Protein AF-L9KQM2-F1 (afdb_monomer)

Solvent-accessible surface area (backbone atoms only — not comparable to full-atom values): 23827 Å² total; per-residue (Å²): 132,59,74,66,60,56,52,53,52,52,55,55,57,62,74,74,54,62,80,86,54,57,66,58,54,57,55,56,52,63,75,73,55,78,91,82,84,88,78,88,84,91,85,85,87,86,89,81,86,80,84,82,85,84,79,90,60,103,76,82,76,94,80,86,91,75,84,89,82,84,89,85,89,86,86,86,82,89,80,92,74,93,72,74,92,67,85,73,85,80,78,78,53,67,69,64,51,47,70,70,36,41,49,31,58,36,84,38,81,45,73,66,54,61,80,82,74,52,93,81,55,89,42,55,46,69,54,51,47,76,40,36,33,54,42,62,44,45,98,49,88,64,35,39,61,40,68,78,37,70,50,76,46,76,46,80,37,39,33,47,39,91,96,60,67,46,81,41,77,47,78,45,80,27,30,76,35,42,46,69,40,73,52,76,70,71,72,73,74,75,86,79,60,82,72,70,85,59,74,81,52,92,48,93,62,39,44,52,38,86,86,75,50,49,60,37,56,38,68,77,57,53,56,60,30,58,79,67,77,53,66,68,39,71,89,74,62,39,52,49,62,59,60,46,48,54,50,46,50,57,44,50,71,58,39,80,75,61,88,80,84,85,83,70,91,65,69,76,42,79,44,80,75,36,84,57,93,79,62,96,57,61,40,48,75,72,28,34,39,32,25,42,41,38,37,23,40,84,89,63,54,72,70,46,61,31,63,90,75,72,48,64,49,74,51,50,35,65,73,71,83,59,46,57,37,55,49,64,64,54,56,70,41,33,60,68,20,25,36,38,37,40,26,28,14,86,33,52,54,26,73,73,26,51,78,93,73,35,60,48,58,45,44,38,35,35,41,38,34,34,65,42,78,49,67,85,75,84,128

Mean predicted aligned error: 23.5 Å

Radius of gyration: 36.43 Å; Cα contacts (8 Å, |Δi|>4): 516; chains: 1; bounding box: 74×94×79 Å

Sequence (379 aa):
MSPLLCRLLLAALLQLAPAQVRVELSRACKTWFGAHCALLLTYSPQDQPEPKSWRLDTTDRWVSGQGKSQLARKGQASVTQTDAPGHQKKVVSWIDVYARATCQPREVVVPLTVELMGSVAKQLVPSCVTVQRCGGCCPDDGLECVPTGQHQVRMQILMIRYPSSQLGEMSLEEHSQCECRPKQAQSAVKLDSPRPHCPRCTQRRQRPDPRTCRCHCRRRSFLRCQGRGLELNPDTCRDMRLSWVLTVLSICLSALATATGAEGKRKLQIGVKKRVDHCPIKSRKGDVLHMHYTGKLEDGTEFDSSLPQNQPFVFSLGTGQVIKGWDQGLLGMCEGEKRKLVIPSELGYGERGAPPKIPGGATLVFEVELLKIERRSEL

pLDDT: mean 72.51, std 23.46, range [26.31, 98.0]

Foldseek 3Di:
DDVVVVVVVVVVVLVPDDPVCNVVVVVVVPVPDPDDPDDDDDDDDDDDDDDDDDDDDDPDDDDDDDDDDDDDDDDDDDDDDDDDDPPPPDDDDPVNVDVVQAWWWDWDKDFDDCVVPDPDAPDKVPRIDIATDTGHDHPDPQWDKDAPDKDKDKDWIWGDDPPDIDTDIDIDMHGPTIDTDGDPPPPPPPPPDDQPPQDDDPDPQWDQDSPPSDTAGDPVLVVVQVVVVFDADGNHRDTPVVVVVVVVVVVVVVCVVPDDDDDDDDDKDKAWPDDDPDFPDFDDAFKKFWKWKWKAFPVRHTLDTPVVVVGTDIDGAPPPPAFQSCNVRRGGDGAFIKMKIFAWQVSHVAQPFDPPRTHHRITMIMIMHTHDIHDPDDD

Nearest PDB structures (foldseek):
  4nnr-assembly2_B  TM=9.969E-01  e=3.275E-17  Homo sapiens
  1r9h-assembly1_A  TM=9.592E-01  e=1.905E-12  Caenorhabditis elegans
  7u0t-assembly1_B  TM=9.497E-01  e=3.432E-12  Homo sapiens
  7f2j-assembly1_B  TM=9.536E-01  e=7.660E-12  Arabidopsis thaliana
  4r0x-assembly1_A  TM=9.449E-01  e=4.992E-12  Homo sapiens

Structure (mmCIF, N/CA/C/O backbone):
data_AF-L9KQM2-F1
#
_entry.id   AF-L9KQM2-F1
#
loop_
_atom_site.group_PDB
_atom_site.id
_atom_site.type_symbol
_atom_site.label_atom_id
_atom_site.label_alt_id
_atom_site.label_comp_id
_atom_site.label_asym_id
_atom_site.label_entity_id
_atom_site.label_seq_id
_atom_site.pdbx_PDB_ins_code
_atom_site.Cartn_x
_atom_site.Cartn_y
_atom_site.Cartn_z
_atom_site.occupancy
_atom_site.B_iso_or_equiv
_atom_site.auth_seq_id
_atom_site.auth_comp_id
_atom_site.auth_asym_id
_atom_site.auth_atom_id
_atom_site.pdbx_PDB_model_num
ATOM 1 N N . MET A 1 1 ? 37.445 27.184 5.890 1.00 48.12 1 MET A N 1
ATOM 2 C CA . MET A 1 1 ? 37.790 26.882 7.295 1.00 48.12 1 MET A CA 1
ATOM 3 C C . MET A 1 1 ? 38.751 25.712 7.306 1.00 48.12 1 MET A C 1
ATOM 5 O O . MET A 1 1 ? 38.431 24.674 6.740 1.00 48.12 1 MET A O 1
ATOM 9 N N . SER A 1 2 ? 39.947 25.913 7.849 1.00 45.19 2 SER A N 1
ATOM 10 C CA . SER A 1 2 ? 41.028 24.925 7.849 1.00 45.19 2 SER A CA 1
ATOM 11 C C . SER A 1 2 ? 40.634 23.665 8.642 1.00 45.19 2 SER A C 1
ATOM 13 O O . SER A 1 2 ? 39.934 23.785 9.649 1.00 45.19 2 SER A O 1
ATOM 15 N N . PRO A 1 3 ? 41.090 22.460 8.251 1.00 51.03 3 PRO A N 1
ATOM 16 C CA . PRO A 1 3 ? 40.738 21.197 8.917 1.00 51.03 3 PRO A CA 1
ATOM 17 C C . PRO A 1 3 ? 41.135 21.154 10.405 1.00 51.03 3 PRO A C 1
ATOM 19 O O . PRO A 1 3 ? 40.526 20.430 11.189 1.00 51.03 3 PRO A O 1
ATOM 22 N N . LEU A 1 4 ? 42.100 21.985 10.811 1.00 51.84 4 LEU A N 1
ATOM 23 C CA . LEU A 1 4 ? 42.516 22.177 12.204 1.00 51.84 4 LEU A CA 1
ATOM 24 C C . LEU A 1 4 ? 41.447 22.874 13.064 1.00 51.84 4 LEU A C 1
ATOM 26 O O . LEU A 1 4 ? 41.199 22.448 14.188 1.00 51.84 4 LEU A O 1
ATOM 30 N N . LEU A 1 5 ? 40.743 23.872 12.519 1.00 49.50 5 LEU A N 1
ATOM 31 C CA . LEU A 1 5 ? 39.644 24.562 13.212 1.00 49.50 5 LEU A CA 1
ATOM 32 C C . LEU A 1 5 ? 38.437 23.639 13.418 1.00 49.50 5 LEU A C 1
ATOM 34 O O . LEU A 1 5 ? 37.788 23.688 14.457 1.00 49.50 5 LEU A O 1
ATOM 38 N N . CYS A 1 6 ? 38.174 22.750 12.457 1.00 46.53 6 CYS A N 1
ATOM 39 C CA . 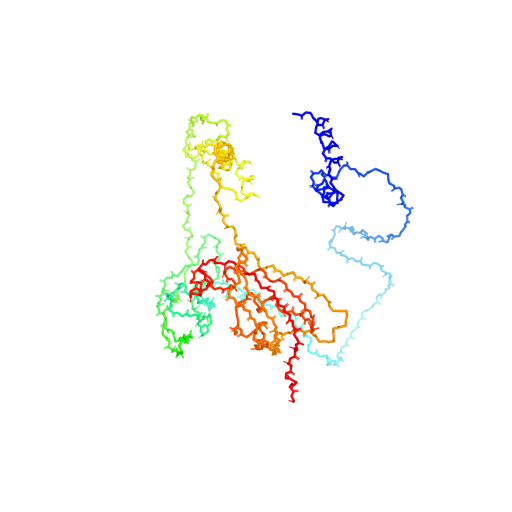CYS A 1 6 ? 37.095 21.769 12.561 1.00 46.53 6 CYS A CA 1
ATOM 40 C C . CYS A 1 6 ? 37.381 20.710 13.640 1.00 46.53 6 CYS A C 1
ATOM 42 O O . CYS A 1 6 ? 36.482 20.347 14.393 1.00 46.53 6 CYS A O 1
ATOM 44 N N . ARG A 1 7 ? 38.642 20.276 13.778 1.00 60.69 7 ARG A N 1
ATOM 45 C CA . ARG A 1 7 ? 39.060 19.342 14.838 1.00 60.69 7 ARG A CA 1
ATOM 46 C C . ARG A 1 7 ? 38.994 19.963 16.233 1.00 60.69 7 ARG A C 1
ATOM 48 O O . ARG A 1 7 ? 38.528 19.300 17.153 1.00 60.69 7 ARG A O 1
ATOM 55 N N . LEU A 1 8 ? 39.405 21.222 16.379 1.00 59.59 8 LEU A N 1
ATOM 56 C CA . LEU A 1 8 ? 39.358 21.929 17.663 1.00 59.59 8 LEU A CA 1
ATOM 57 C C . LEU A 1 8 ? 37.916 22.208 18.117 1.00 59.59 8 LEU A C 1
ATOM 59 O O . LEU A 1 8 ? 37.595 22.003 19.285 1.00 59.59 8 LEU A O 1
ATOM 63 N N . LEU A 1 9 ? 37.022 22.571 17.191 1.00 58.88 9 LEU A N 1
ATOM 64 C CA . LEU A 1 9 ? 35.594 22.754 17.484 1.00 58.88 9 LEU A CA 1
ATOM 65 C C . LEU A 1 9 ? 34.889 21.436 17.843 1.00 58.88 9 LEU A C 1
ATOM 67 O O . LEU A 1 9 ? 34.071 21.420 18.761 1.00 58.88 9 LEU A O 1
ATOM 71 N N . LEU A 1 10 ? 35.226 20.320 17.180 1.00 62.94 10 LEU A N 1
ATOM 72 C CA . LEU A 1 10 ? 34.678 19.004 17.538 1.00 62.94 10 LEU A CA 1
ATOM 73 C C . LEU A 1 10 ? 35.154 18.537 18.920 1.00 62.94 10 LEU A C 1
ATOM 75 O O . LEU A 1 10 ? 34.363 17.984 19.681 1.00 62.94 10 LEU A O 1
ATOM 79 N N . ALA A 1 11 ? 36.428 18.768 19.250 1.00 63.41 11 ALA A N 1
ATOM 80 C CA . ALA A 1 11 ? 36.989 18.413 20.551 1.00 63.41 11 ALA A CA 1
ATOM 81 C C . ALA A 1 11 ? 36.328 19.206 21.693 1.00 63.41 11 ALA A C 1
ATOM 83 O O . ALA A 1 11 ? 35.995 18.622 22.723 1.00 63.41 11 ALA A O 1
ATOM 84 N N . ALA A 1 12 ? 36.057 20.497 21.477 1.00 60.56 12 ALA A N 1
ATOM 85 C CA . ALA A 1 12 ? 35.365 21.347 22.446 1.00 60.56 12 ALA A CA 1
ATOM 86 C C . ALA A 1 12 ? 33.891 20.938 22.653 1.00 60.56 12 ALA A C 1
ATOM 88 O O . ALA A 1 12 ? 33.410 20.891 23.783 1.00 60.56 12 ALA A O 1
ATOM 89 N N . LEU A 1 13 ? 33.178 20.564 21.582 1.00 54.91 13 LEU A N 1
ATOM 90 C CA . LEU A 1 13 ? 31.780 20.108 21.659 1.00 54.91 13 LEU A CA 1
ATOM 91 C C . LEU A 1 13 ? 31.625 18.750 22.368 1.00 54.91 13 LEU A C 1
ATOM 93 O O . LEU A 1 13 ? 30.616 18.506 23.027 1.00 54.91 13 LEU A O 1
ATOM 97 N N . LEU A 1 14 ? 32.632 17.877 22.285 1.00 54.53 14 LEU A N 1
ATOM 98 C CA . LEU A 1 14 ? 32.647 16.576 22.966 1.00 54.53 14 LEU A CA 1
ATOM 99 C C . LEU A 1 14 ? 32.865 16.680 24.485 1.00 54.53 14 LEU A C 1
ATOM 101 O O . LEU A 1 14 ? 32.462 15.773 25.217 1.00 54.53 14 LEU A O 1
ATOM 105 N N . GLN A 1 15 ? 33.462 17.771 24.969 1.00 52.78 15 GLN A N 1
ATOM 106 C CA . GLN A 1 15 ? 33.724 17.987 26.397 1.00 52.78 15 GLN A CA 1
ATOM 107 C C . GLN A 1 15 ? 32.509 18.533 27.167 1.00 52.78 15 GLN A C 1
ATOM 109 O O . GLN A 1 15 ? 32.449 18.362 28.381 1.00 52.78 15 GLN A O 1
ATOM 114 N N . LEU A 1 16 ? 31.512 19.098 26.477 1.00 52.53 16 LEU A N 1
ATOM 115 C CA . LEU A 1 16 ? 30.303 19.676 27.085 1.00 52.53 16 LEU A CA 1
ATOM 116 C C . LEU A 1 16 ? 29.062 18.763 27.006 1.00 52.53 16 LEU A C 1
ATOM 118 O O . LEU A 1 16 ? 27.996 19.127 27.495 1.00 52.53 16 LEU A O 1
ATOM 122 N N . ALA A 1 17 ? 29.178 17.573 26.406 1.00 45.12 17 ALA A N 1
ATOM 123 C CA . ALA A 1 17 ? 28.045 16.673 26.187 1.00 45.12 17 ALA A CA 1
ATOM 124 C C . ALA A 1 17 ? 27.872 15.627 27.321 1.00 45.12 17 ALA A C 1
ATOM 126 O O . ALA A 1 17 ? 28.847 14.950 27.688 1.00 45.12 17 ALA A O 1
ATOM 127 N N . PRO A 1 18 ? 26.642 15.426 27.843 1.00 50.16 18 PRO A N 1
ATOM 128 C CA . PRO A 1 18 ? 26.344 14.404 28.848 1.00 50.16 18 PRO A CA 1
ATOM 129 C C . PRO A 1 18 ? 26.554 12.981 28.299 1.00 50.16 18 PRO A C 1
ATOM 131 O O . PRO A 1 18 ? 26.415 12.724 27.102 1.00 50.16 18 PRO A O 1
ATOM 134 N N . ALA A 1 19 ? 26.900 12.039 29.185 1.00 50.97 19 ALA A N 1
ATOM 135 C CA . ALA A 1 19 ? 27.456 10.717 28.851 1.00 50.97 19 ALA A CA 1
ATOM 136 C C . ALA A 1 19 ? 26.630 9.875 27.852 1.00 50.97 19 ALA A C 1
ATOM 138 O O . ALA A 1 19 ? 27.203 9.094 27.093 1.00 50.97 19 ALA A O 1
ATOM 139 N N . GLN A 1 20 ? 25.312 10.082 27.788 1.00 49.72 20 GLN A N 1
ATOM 140 C CA . GLN A 1 20 ? 24.396 9.383 26.875 1.00 49.72 20 GLN A CA 1
ATOM 141 C C . GLN A 1 20 ? 24.581 9.770 25.390 1.00 49.72 20 GLN A C 1
ATOM 143 O O . GLN A 1 20 ? 24.158 9.032 24.507 1.00 49.72 20 GLN A O 1
ATOM 148 N N . VAL A 1 21 ? 25.262 10.884 25.087 1.00 51.47 21 VAL A N 1
ATOM 149 C CA . VAL A 1 21 ? 25.429 11.403 23.712 1.00 51.47 21 VAL A CA 1
ATOM 150 C C . VAL A 1 21 ? 26.788 11.020 23.089 1.00 51.47 21 VAL A C 1
ATOM 152 O O . VAL A 1 21 ? 26.956 11.048 21.868 1.00 51.47 21 VAL A O 1
ATOM 155 N N . ARG A 1 22 ? 27.764 10.558 23.890 1.00 49.75 22 ARG A N 1
ATOM 156 C CA . ARG A 1 22 ? 29.101 10.155 23.392 1.00 49.75 22 ARG A CA 1
ATOM 157 C C . ARG A 1 22 ? 29.081 8.906 22.508 1.00 49.75 22 ARG A C 1
ATOM 159 O O . ARG A 1 22 ? 29.922 8.778 21.618 1.00 49.75 22 ARG A O 1
ATOM 166 N N . VAL A 1 23 ? 28.130 7.999 22.726 1.00 49.97 23 VAL A N 1
ATOM 167 C CA . VAL A 1 23 ? 28.053 6.720 21.996 1.00 49.97 23 VAL A CA 1
ATOM 168 C C . VAL A 1 23 ? 27.509 6.914 20.573 1.00 49.97 23 VAL A C 1
ATOM 170 O O . VAL A 1 23 ? 27.987 6.274 19.635 1.00 49.97 23 VAL A O 1
ATOM 173 N N . GLU A 1 24 ? 26.581 7.855 20.386 1.00 48.09 24 GLU A N 1
ATOM 174 C CA . GLU A 1 24 ? 26.014 8.198 19.074 1.00 48.09 24 GLU A CA 1
ATOM 175 C C . GLU A 1 24 ? 26.981 9.037 18.219 1.00 48.09 24 GLU A C 1
ATOM 177 O O . GLU A 1 24 ? 27.159 8.748 17.033 1.00 48.09 24 GLU A O 1
ATOM 182 N N . LEU A 1 25 ? 27.710 9.995 18.813 1.00 43.38 25 LEU A N 1
ATOM 183 C CA . LEU A 1 25 ? 28.710 10.789 18.078 1.00 43.38 25 LEU A CA 1
ATOM 184 C C . LEU A 1 25 ? 29.930 9.969 17.621 1.00 43.38 25 LEU A C 1
ATOM 186 O O . LEU A 1 25 ? 30.493 10.245 16.560 1.00 43.38 25 LEU A O 1
ATOM 190 N N . SER A 1 26 ? 30.309 8.919 18.357 1.00 46.44 26 SER A N 1
ATOM 191 C CA . SER A 1 26 ? 31.356 7.975 17.932 1.00 46.44 26 SER A CA 1
ATOM 192 C C . SER A 1 26 ? 30.949 7.180 16.680 1.00 46.44 26 SER A C 1
ATOM 194 O O . SER A 1 26 ? 31.764 6.967 15.775 1.00 46.44 26 SER A O 1
ATOM 196 N N . ARG A 1 27 ? 29.668 6.794 16.574 1.00 46.81 27 ARG A N 1
ATOM 197 C CA . ARG A 1 27 ? 29.122 6.097 15.395 1.00 46.81 27 ARG A CA 1
ATOM 198 C C . ARG A 1 27 ? 28.948 7.030 14.195 1.00 46.81 27 ARG A C 1
ATOM 200 O O . ARG A 1 27 ? 29.233 6.623 13.068 1.00 46.81 27 ARG A O 1
ATOM 207 N N . ALA A 1 28 ? 28.568 8.286 14.425 1.00 45.03 28 ALA A N 1
ATOM 208 C CA . ALA A 1 28 ? 28.444 9.294 13.372 1.00 45.03 28 ALA A CA 1
ATOM 209 C C . ALA A 1 28 ? 29.802 9.682 12.749 1.00 45.03 28 ALA A C 1
ATOM 211 O O . ALA A 1 28 ? 29.889 9.919 11.548 1.00 45.03 28 ALA A O 1
ATOM 212 N N . CYS A 1 29 ? 30.894 9.672 13.521 1.00 40.94 29 CYS A N 1
ATOM 213 C CA . CYS A 1 29 ? 32.222 10.016 12.995 1.00 40.94 29 CYS A CA 1
ATOM 214 C C . CYS A 1 29 ? 32.817 8.906 12.096 1.00 40.94 29 CYS A C 1
ATOM 216 O O . CYS A 1 29 ? 33.481 9.198 11.100 1.00 40.94 29 CYS A O 1
ATOM 218 N N . LYS A 1 30 ? 32.503 7.629 12.376 1.00 46.16 30 LYS A N 1
ATOM 219 C CA . LYS A 1 30 ? 32.927 6.468 11.562 1.00 46.16 30 LYS A CA 1
ATOM 220 C C 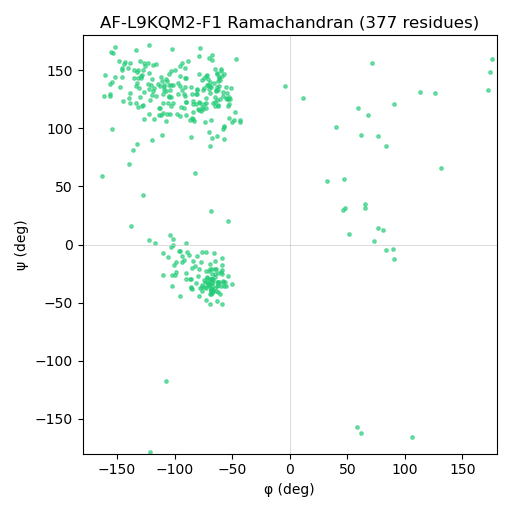. LYS A 1 30 ? 32.261 6.383 10.185 1.00 46.16 30 LYS A C 1
ATOM 222 O O . LYS A 1 30 ? 32.799 5.729 9.300 1.00 46.16 30 LYS A O 1
ATOM 227 N N . THR A 1 31 ? 31.111 7.027 9.993 1.00 47.81 31 THR A N 1
ATOM 228 C CA . THR A 1 31 ? 30.369 6.990 8.720 1.00 47.81 31 THR A CA 1
ATOM 229 C C . THR A 1 31 ? 30.699 8.159 7.789 1.00 47.81 31 THR A C 1
ATOM 231 O O . THR A 1 31 ? 30.408 8.082 6.598 1.00 47.81 31 THR A O 1
ATOM 234 N N . TRP A 1 32 ? 31.348 9.218 8.291 1.00 38.47 32 TRP A N 1
ATOM 235 C CA . TRP A 1 32 ? 31.651 10.427 7.510 1.00 38.47 32 TRP A CA 1
ATOM 236 C C . TRP A 1 32 ? 33.105 10.533 7.024 1.00 38.47 32 TRP A C 1
ATOM 238 O O . TRP A 1 32 ? 33.352 11.133 5.980 1.00 38.47 32 TRP A O 1
ATOM 248 N N . PHE A 1 33 ? 34.066 9.913 7.715 1.00 35.41 33 PHE A N 1
ATOM 249 C CA . PHE A 1 33 ? 35.458 9.823 7.262 1.00 35.41 33 PHE A CA 1
ATOM 250 C C . PHE A 1 33 ? 35.796 8.379 6.888 1.00 35.41 33 PHE A C 1
ATOM 252 O O . PHE A 1 33 ? 36.152 7.563 7.735 1.00 35.41 33 PHE A O 1
ATOM 259 N N . GLY A 1 34 ? 35.660 8.062 5.600 1.00 39.72 34 GLY A N 1
ATOM 260 C CA . GLY A 1 34 ? 36.071 6.776 5.047 1.00 39.72 34 GLY A CA 1
ATOM 261 C C . GLY A 1 34 ? 37.536 6.447 5.359 1.00 39.72 34 GLY A C 1
ATOM 262 O O . GLY A 1 34 ? 38.423 7.272 5.159 1.00 39.72 34 GLY A O 1
ATOM 263 N N . ALA A 1 35 ? 37.745 5.229 5.863 1.00 42.06 35 ALA A N 1
ATOM 264 C CA . ALA A 1 35 ? 38.933 4.380 5.736 1.00 42.06 35 ALA A CA 1
ATOM 265 C C . ALA A 1 35 ? 40.324 5.051 5.638 1.00 42.06 35 ALA A C 1
ATOM 267 O O . ALA A 1 35 ? 41.100 4.730 4.747 1.00 42.06 35 ALA A O 1
ATOM 268 N N . HIS A 1 36 ? 40.693 5.903 6.595 1.00 36.59 36 HIS A N 1
ATOM 269 C CA . HIS A 1 36 ? 42.103 6.204 6.881 1.00 36.59 36 HIS A CA 1
ATOM 270 C C . HIS A 1 36 ? 42.321 6.304 8.395 1.00 36.59 36 HIS A C 1
ATOM 272 O O . HIS A 1 36 ? 42.525 7.379 8.946 1.00 36.59 36 HIS A O 1
ATOM 278 N N . CYS A 1 37 ? 42.211 5.162 9.075 1.00 32.12 37 CYS A N 1
ATOM 279 C CA . CYS A 1 37 ? 42.723 4.955 10.434 1.00 32.12 37 CYS A CA 1
ATOM 280 C C . CYS A 1 37 ? 42.797 3.447 10.729 1.00 32.12 37 CYS A C 1
ATOM 282 O O . CYS A 1 37 ? 42.143 2.931 11.629 1.00 32.12 37 CYS A O 1
ATOM 284 N N . ALA A 1 38 ? 43.559 2.727 9.908 1.00 33.47 38 ALA A N 1
ATOM 285 C CA . ALA A 1 38 ? 44.019 1.382 10.223 1.00 33.47 38 ALA A CA 1
ATOM 286 C C . ALA A 1 38 ? 45.544 1.428 10.215 1.00 33.47 38 ALA A C 1
ATOM 288 O O . ALA A 1 38 ? 46.180 1.285 9.176 1.00 33.47 38 ALA A O 1
ATOM 289 N N . LEU A 1 39 ? 46.122 1.713 11.376 1.00 33.41 39 LEU A N 1
ATOM 290 C CA . LEU A 1 39 ? 47.524 1.449 11.634 1.00 33.41 39 LEU A CA 1
ATOM 291 C C . LEU A 1 39 ? 47.628 0.925 13.059 1.00 33.41 39 LEU A C 1
ATOM 293 O O . LEU A 1 39 ? 47.169 1.571 13.997 1.00 33.41 39 LEU A O 1
ATOM 297 N N . LEU A 1 40 ? 48.263 -0.244 13.138 1.00 28.52 40 LEU A N 1
ATOM 298 C CA . LEU A 1 40 ? 48.703 -0.962 14.327 1.00 28.52 40 LEU A CA 1
ATOM 299 C C . LEU A 1 40 ? 47.590 -1.689 15.087 1.00 28.52 40 LEU A C 1
ATOM 301 O O . LEU A 1 40 ? 46.966 -1.136 15.979 1.00 28.52 40 LEU A O 1
ATOM 305 N N . LEU A 1 41 ? 47.397 -2.967 14.759 1.00 27.33 41 LEU A N 1
ATOM 306 C CA . LEU A 1 41 ? 47.781 -4.053 15.662 1.00 27.33 41 LEU A CA 1
ATOM 307 C C . LEU A 1 41 ? 48.013 -5.329 14.836 1.00 27.33 41 LEU A C 1
ATOM 309 O O . LEU A 1 41 ? 47.223 -5.712 13.978 1.00 27.33 41 LEU A O 1
ATOM 313 N N . THR A 1 42 ? 49.180 -5.907 15.071 1.00 27.55 42 THR A N 1
ATOM 314 C CA . THR A 1 42 ? 49.784 -7.087 14.460 1.00 27.55 42 THR A CA 1
ATOM 315 C C . THR A 1 42 ? 49.097 -8.375 14.911 1.00 27.55 42 THR A C 1
ATOM 317 O O . THR A 1 42 ? 49.067 -8.633 16.112 1.00 27.55 42 THR A O 1
ATOM 320 N N . TYR A 1 43 ? 48.638 -9.216 13.980 1.00 26.41 43 TYR A N 1
ATOM 321 C CA . TYR A 1 43 ? 48.535 -10.666 14.194 1.00 26.41 43 TYR A CA 1
ATOM 322 C C . TYR A 1 43 ? 48.437 -11.414 12.851 1.00 26.41 43 TYR A C 1
ATOM 324 O O . TYR A 1 43 ? 47.622 -11.083 11.995 1.00 26.41 43 TYR A O 1
ATOM 332 N N . SER A 1 44 ? 49.307 -12.401 12.680 1.00 26.31 44 SER A N 1
ATOM 333 C CA . SER A 1 44 ? 49.396 -13.432 11.631 1.00 26.31 44 SER A CA 1
ATOM 334 C C . SER A 1 44 ? 50.004 -14.662 12.332 1.00 26.31 44 SER A C 1
ATOM 336 O O . SER A 1 44 ? 50.704 -14.423 13.326 1.00 26.31 44 SER A O 1
ATOM 338 N N . PRO A 1 45 ? 49.865 -15.927 11.880 1.00 37.88 45 PRO A N 1
ATOM 339 C CA . PRO A 1 45 ? 49.137 -16.524 10.740 1.00 37.88 45 PRO A CA 1
ATOM 340 C C . PRO A 1 45 ? 48.101 -17.577 11.259 1.00 37.88 45 PRO A C 1
ATOM 342 O O . PRO A 1 45 ? 47.937 -17.699 12.465 1.00 37.88 45 PRO A O 1
ATOM 345 N N . GLN A 1 46 ? 47.293 -18.334 10.499 1.00 26.69 46 GLN A N 1
ATOM 346 C CA . GLN A 1 46 ? 47.668 -19.397 9.552 1.00 26.69 46 GLN A CA 1
ATOM 347 C C . GLN A 1 46 ? 46.399 -20.075 8.963 1.00 26.69 46 GLN A C 1
ATOM 349 O O . GLN A 1 46 ? 45.333 -20.028 9.572 1.00 26.69 46 GLN A O 1
ATOM 354 N N . ASP A 1 47 ? 46.580 -20.731 7.811 1.00 27.45 47 ASP A N 1
ATOM 355 C CA . ASP A 1 47 ? 45.715 -21.709 7.116 1.00 27.45 47 ASP A CA 1
ATOM 356 C C . ASP A 1 47 ? 44.565 -21.230 6.201 1.00 27.45 47 ASP A C 1
ATOM 358 O O . ASP A 1 47 ? 43.381 -21.240 6.532 1.00 27.45 47 ASP A O 1
ATOM 362 N N . GLN A 1 48 ? 44.944 -20.946 4.947 1.00 26.89 48 GLN A N 1
ATOM 363 C CA . GLN A 1 48 ? 44.127 -21.174 3.748 1.00 26.89 48 GLN A CA 1
ATOM 364 C C . GLN A 1 48 ? 44.722 -22.338 2.933 1.00 26.89 48 GLN A C 1
ATOM 366 O O . GLN A 1 48 ? 45.930 -22.327 2.693 1.00 26.89 48 GLN A O 1
ATOM 371 N N . PRO A 1 49 ? 43.912 -23.269 2.398 1.00 29.86 49 PRO A N 1
ATOM 372 C CA . PRO A 1 49 ? 44.277 -24.028 1.212 1.00 29.86 49 PRO A CA 1
ATOM 373 C C . PRO A 1 49 ? 43.786 -23.324 -0.067 1.00 29.86 49 PRO A C 1
ATOM 375 O O . PRO A 1 49 ? 42.665 -22.822 -0.150 1.00 29.86 49 PRO A O 1
ATOM 378 N N . GLU A 1 50 ? 44.679 -23.288 -1.054 1.00 35.50 50 GLU A N 1
ATOM 379 C CA . GLU A 1 50 ? 44.626 -22.550 -2.319 1.00 35.50 50 GLU A CA 1
ATOM 380 C C . GLU A 1 50 ? 43.444 -22.886 -3.257 1.00 35.50 50 GLU A C 1
ATOM 382 O O . GLU A 1 50 ? 43.047 -24.050 -3.381 1.00 35.50 50 GLU A O 1
ATOM 387 N N . PRO A 1 51 ? 42.965 -21.917 -4.064 1.00 31.92 51 PRO A N 1
ATOM 388 C CA . PRO A 1 51 ? 42.239 -22.213 -5.290 1.00 31.92 51 PRO A CA 1
ATOM 389 C C . PRO A 1 51 ? 43.222 -22.563 -6.419 1.00 31.92 51 PRO A C 1
ATOM 391 O O . PRO A 1 51 ? 44.029 -21.746 -6.860 1.00 31.92 51 PRO A O 1
ATOM 394 N N . LYS A 1 52 ? 43.121 -23.803 -6.905 1.00 32.72 52 LYS A N 1
ATOM 395 C CA . LYS A 1 52 ? 43.910 -24.344 -8.017 1.00 32.72 52 LYS A CA 1
ATOM 396 C C . LYS A 1 52 ? 43.791 -23.465 -9.262 1.00 32.72 52 LYS A C 1
ATOM 398 O O . LYS A 1 52 ? 42.696 -23.206 -9.761 1.00 32.72 52 LYS A O 1
ATOM 403 N N . SER A 1 53 ? 44.950 -23.055 -9.770 1.00 31.89 53 SER A N 1
ATOM 404 C CA . SER A 1 53 ? 45.093 -22.358 -11.038 1.00 31.89 53 SER A CA 1
ATOM 405 C C . SER A 1 53 ? 44.637 -23.244 -12.187 1.00 31.89 53 SER A C 1
ATOM 407 O O . SER A 1 53 ? 45.044 -24.401 -12.303 1.00 31.89 53 SER A O 1
ATOM 409 N N . TRP A 1 54 ? 43.877 -22.654 -13.086 1.00 33.06 54 TRP A N 1
ATOM 410 C CA . TRP A 1 54 ? 43.471 -23.263 -14.328 1.00 33.06 54 TRP A CA 1
ATOM 411 C C . TRP A 1 54 ? 44.192 -22.546 -15.474 1.00 33.06 54 TRP A C 1
ATOM 413 O O . TRP A 1 54 ? 44.085 -21.327 -15.602 1.00 33.06 54 TRP A O 1
ATOM 423 N N . ARG A 1 55 ? 44.959 -23.283 -16.281 1.00 34.09 55 ARG A N 1
ATOM 424 C CA . ARG A 1 55 ? 45.692 -22.746 -17.435 1.00 34.09 55 ARG A CA 1
ATOM 425 C C . ARG A 1 55 ? 45.136 -23.384 -18.707 1.00 34.09 55 ARG A C 1
ATOM 427 O O . ARG A 1 55 ? 45.021 -24.603 -18.774 1.00 34.09 55 ARG A O 1
ATOM 434 N N . LEU A 1 56 ? 44.770 -22.542 -19.670 1.00 33.50 56 LEU A N 1
ATOM 435 C CA . LEU A 1 56 ? 44.358 -22.936 -21.015 1.00 33.50 56 LEU A CA 1
ATOM 436 C C . LEU A 1 56 ? 45.591 -23.356 -21.823 1.00 33.50 56 LEU A C 1
ATOM 438 O O . LEU A 1 56 ? 46.600 -22.651 -21.806 1.00 33.50 56 LEU A O 1
ATOM 442 N N . ASP A 1 57 ? 45.484 -24.473 -22.534 1.00 40.69 57 ASP A N 1
ATOM 443 C CA . ASP A 1 57 ? 46.345 -24.793 -23.673 1.00 40.69 57 ASP A CA 1
ATOM 444 C C . ASP A 1 57 ? 45.472 -24.865 -24.937 1.00 40.69 57 ASP A C 1
ATOM 446 O O . ASP A 1 57 ? 44.263 -25.095 -24.863 1.00 40.69 57 ASP A O 1
ATOM 450 N N . THR A 1 58 ? 46.116 -24.634 -26.074 1.00 47.19 58 THR A N 1
ATOM 451 C CA . THR A 1 58 ? 45.695 -24.327 -27.451 1.00 47.19 58 THR A CA 1
ATOM 452 C C . THR A 1 58 ? 44.690 -25.273 -28.137 1.00 47.19 58 THR A C 1
ATOM 454 O O . THR A 1 58 ? 44.549 -25.242 -29.356 1.00 47.19 58 THR A O 1
ATOM 457 N N . THR A 1 59 ? 43.933 -26.078 -27.388 1.00 50.59 59 THR A N 1
ATOM 458 C CA . THR A 1 59 ? 42.838 -26.930 -27.897 1.00 50.59 59 THR A CA 1
ATOM 459 C C . THR A 1 59 ? 41.566 -26.949 -27.020 1.00 50.59 59 THR A C 1
ATOM 461 O O . THR A 1 59 ? 40.711 -27.813 -27.210 1.00 50.59 59 THR A O 1
ATOM 464 N N . ASP A 1 60 ? 41.398 -25.991 -26.095 1.00 47.22 60 ASP A N 1
ATOM 465 C CA . ASP A 1 60 ? 40.148 -25.685 -25.363 1.00 47.22 60 ASP A CA 1
ATOM 466 C C . ASP A 1 60 ? 39.389 -26.900 -24.768 1.00 47.22 60 ASP A C 1
ATOM 468 O O . ASP A 1 60 ? 38.197 -27.114 -25.017 1.00 47.22 60 ASP A O 1
ATOM 472 N N . ARG A 1 61 ? 40.051 -27.708 -23.918 1.00 36.81 61 ARG A N 1
ATOM 473 C CA . ARG A 1 61 ? 39.376 -28.742 -23.100 1.00 36.81 61 ARG A CA 1
ATOM 474 C C . ARG A 1 61 ? 40.041 -28.977 -21.733 1.00 36.81 61 ARG A C 1
ATOM 476 O O . ARG A 1 61 ? 41.255 -29.119 -21.641 1.00 36.81 61 ARG A O 1
ATOM 483 N N . TRP A 1 62 ? 39.226 -29.078 -20.674 1.00 31.52 62 TRP A N 1
ATOM 484 C CA . TRP A 1 62 ? 39.638 -29.380 -19.290 1.00 31.52 62 TRP A CA 1
ATOM 485 C C . TRP A 1 62 ? 39.855 -30.887 -19.064 1.00 31.52 62 TRP A C 1
ATOM 487 O O . TRP A 1 62 ? 38.953 -31.670 -19.362 1.00 31.52 62 TRP A O 1
ATOM 497 N N . VAL A 1 63 ? 40.995 -31.309 -18.493 1.00 38.28 63 VAL A N 1
ATOM 498 C CA . VAL A 1 63 ? 41.246 -32.722 -18.124 1.00 38.28 63 VAL A CA 1
ATOM 499 C C . VAL A 1 63 ? 41.952 -32.828 -16.764 1.00 38.28 63 VAL A C 1
ATOM 501 O O . VAL A 1 63 ? 42.968 -32.179 -16.529 1.00 38.28 63 VAL A O 1
ATOM 504 N N . SER A 1 64 ? 41.425 -33.675 -15.871 1.00 33.00 64 SER A N 1
ATOM 505 C CA . SER A 1 64 ? 42.064 -34.101 -14.618 1.00 33.00 64 SER A CA 1
ATOM 506 C C . SER A 1 64 ? 43.022 -35.267 -14.877 1.00 33.00 64 SER A C 1
ATOM 508 O O . SER A 1 64 ? 42.608 -36.303 -15.396 1.00 33.00 64 SER A O 1
ATOM 510 N N . GLY A 1 65 ? 44.295 -35.122 -14.512 1.00 31.14 65 GLY A N 1
ATOM 511 C CA . GLY A 1 65 ? 45.305 -36.154 -14.738 1.00 31.14 65 GLY A CA 1
ATOM 512 C C . GLY A 1 65 ? 45.327 -37.231 -13.653 1.00 31.14 65 GLY A C 1
ATOM 513 O O . GLY A 1 65 ? 45.746 -36.948 -12.537 1.00 31.14 65 GLY A O 1
ATOM 514 N N . GLN A 1 66 ? 44.985 -38.472 -14.010 1.00 33.78 66 GLN A N 1
ATOM 515 C CA . GLN A 1 66 ? 45.597 -39.678 -13.442 1.00 33.78 66 GLN A CA 1
ATOM 516 C C . GLN A 1 66 ? 45.710 -40.785 -14.509 1.00 33.78 66 GLN A C 1
ATOM 518 O O . GLN A 1 66 ? 44.727 -41.178 -15.123 1.00 33.78 66 GLN A O 1
ATOM 523 N N . GLY A 1 67 ? 46.947 -41.259 -14.708 1.00 30.77 67 GLY A N 1
ATOM 524 C CA . GLY A 1 67 ? 47.311 -42.682 -14.775 1.00 30.77 67 GLY A CA 1
ATOM 525 C C . GLY A 1 67 ? 46.729 -43.600 -15.861 1.00 30.77 67 GLY A C 1
ATOM 526 O O . GLY A 1 67 ? 45.720 -44.251 -15.648 1.00 30.77 67 GLY A O 1
ATOM 527 N N . LYS A 1 68 ? 47.489 -43.742 -16.957 1.00 30.64 68 LYS A N 1
ATOM 528 C CA . LYS A 1 68 ? 47.772 -44.951 -17.773 1.00 30.64 68 LYS A CA 1
ATOM 529 C C . LYS A 1 68 ? 46.922 -46.228 -17.541 1.00 30.64 68 LYS A C 1
ATOM 531 O O . LYS A 1 68 ? 47.043 -46.855 -16.496 1.00 30.64 68 LYS A O 1
ATOM 536 N N . SER A 1 69 ? 46.318 -46.773 -18.607 1.00 29.03 69 SER A N 1
ATOM 537 C CA . SER A 1 69 ? 46.761 -48.032 -19.262 1.00 29.03 69 SER A CA 1
ATOM 538 C C . SER A 1 69 ? 45.788 -48.548 -20.348 1.00 29.03 69 SER A C 1
ATOM 540 O O . SER A 1 69 ? 44.585 -48.611 -20.151 1.00 29.03 69 SER A O 1
ATOM 542 N N . GLN A 1 70 ? 46.385 -48.903 -21.494 1.00 30.06 70 GLN A N 1
ATOM 543 C CA . GLN A 1 70 ? 46.143 -50.079 -22.354 1.00 30.06 70 GLN A CA 1
ATOM 544 C C . GLN A 1 70 ? 44.749 -50.356 -22.983 1.00 30.06 70 GLN A C 1
ATOM 546 O O . GLN A 1 70 ? 43.765 -50.659 -22.323 1.00 30.06 70 GLN A O 1
ATOM 551 N N . LEU A 1 71 ? 44.773 -50.329 -24.326 1.00 31.56 71 LEU A N 1
ATOM 552 C CA . LEU A 1 71 ? 44.028 -51.109 -25.334 1.00 31.56 71 LEU A CA 1
ATOM 553 C C . LEU A 1 71 ? 43.080 -52.238 -24.864 1.00 31.56 71 LEU A C 1
ATOM 555 O O . LEU A 1 71 ? 43.523 -53.160 -24.192 1.00 31.56 71 LEU A O 1
ATOM 559 N N . ALA A 1 72 ? 41.879 -52.313 -25.464 1.00 28.81 72 ALA A N 1
ATOM 560 C CA . ALA A 1 72 ? 41.508 -53.339 -26.465 1.00 28.81 72 ALA A CA 1
ATOM 561 C C . ALA A 1 72 ? 40.015 -53.266 -26.874 1.00 28.81 72 ALA A C 1
ATOM 563 O O . ALA A 1 72 ? 39.144 -52.895 -26.096 1.00 28.81 72 ALA A O 1
ATOM 564 N N . ARG A 1 73 ? 39.742 -53.624 -28.137 1.00 34.44 73 ARG A N 1
ATOM 565 C CA . ARG A 1 73 ? 38.423 -53.715 -28.798 1.00 34.44 73 ARG A CA 1
ATOM 566 C C . ARG A 1 73 ? 37.645 -54.998 -28.449 1.00 34.44 73 ARG A C 1
ATOM 568 O O . ARG A 1 73 ? 38.269 -56.028 -28.218 1.00 34.44 73 ARG A O 1
ATOM 575 N N . LYS A 1 74 ? 36.327 -54.923 -28.723 1.00 30.45 74 LYS A N 1
ATOM 576 C CA . LYS A 1 74 ? 35.254 -55.946 -28.907 1.00 30.45 74 LYS A CA 1
ATOM 577 C C . LYS A 1 74 ? 34.244 -55.840 -27.760 1.00 30.45 74 LYS A C 1
ATOM 579 O O . LYS A 1 74 ? 34.649 -55.705 -26.624 1.00 30.45 74 LYS A O 1
ATOM 584 N N . GLY A 1 75 ? 32.931 -55.797 -27.959 1.00 31.72 75 GLY A N 1
ATOM 585 C CA . GLY A 1 75 ? 32.086 -56.379 -28.995 1.00 31.72 75 GLY A CA 1
ATOM 586 C C . GLY A 1 75 ? 30.993 -57.178 -28.271 1.00 31.72 75 GLY A C 1
ATOM 587 O O . GLY A 1 75 ? 31.337 -57.986 -27.423 1.00 31.72 75 GLY A O 1
ATOM 588 N N . GLN A 1 76 ? 29.730 -56.953 -28.655 1.00 28.39 76 GLN A N 1
ATOM 589 C CA . GLN A 1 76 ? 28.500 -57.701 -28.320 1.00 28.39 76 GLN A CA 1
ATOM 590 C C . GLN A 1 76 ? 27.652 -57.324 -27.084 1.00 28.39 76 GLN A C 1
ATOM 592 O O . GLN A 1 76 ? 28.061 -57.425 -25.938 1.00 28.39 76 GLN A O 1
ATOM 597 N N . ALA A 1 77 ? 26.402 -56.994 -27.443 1.00 29.09 77 ALA A N 1
ATOM 598 C CA . ALA A 1 77 ? 25.126 -57.531 -26.959 1.00 29.09 77 ALA A CA 1
ATOM 599 C C . ALA A 1 77 ? 24.660 -57.273 -25.512 1.00 29.09 77 ALA A C 1
ATOM 601 O O . ALA A 1 77 ? 25.139 -57.863 -24.557 1.00 29.09 77 ALA A O 1
ATOM 602 N N . SER A 1 78 ? 23.592 -56.463 -25.451 1.00 31.41 78 SER A N 1
ATOM 603 C CA . SER A 1 78 ? 22.354 -56.654 -24.677 1.00 31.41 78 SER A CA 1
ATOM 604 C C . SER A 1 78 ? 22.487 -57.217 -23.258 1.00 31.41 78 SER A C 1
ATOM 606 O O . SER A 1 78 ? 22.502 -58.425 -23.045 1.00 31.41 78 SER A O 1
ATOM 608 N N . VAL A 1 79 ? 22.406 -56.309 -22.284 1.00 30.88 79 VAL A N 1
ATOM 609 C CA . VAL A 1 79 ? 21.783 -56.590 -20.990 1.00 30.88 79 VAL A CA 1
ATOM 610 C C . VAL A 1 79 ? 20.758 -55.494 -20.731 1.00 30.88 79 VAL A C 1
ATOM 612 O O . VAL A 1 79 ? 21.069 -54.305 -20.716 1.00 30.88 79 VAL A O 1
ATOM 615 N N . THR A 1 80 ? 19.510 -55.923 -20.607 1.00 37.34 80 THR A N 1
ATOM 616 C CA . THR A 1 80 ? 18.346 -55.130 -20.230 1.00 37.34 80 THR A CA 1
ATOM 617 C C . THR A 1 80 ? 18.527 -54.645 -18.793 1.00 37.34 80 THR A C 1
ATOM 619 O O . THR A 1 80 ? 18.615 -55.460 -17.878 1.00 37.34 80 THR A O 1
ATOM 622 N N . GLN A 1 81 ? 18.560 -53.331 -18.583 1.00 32.66 81 GLN A N 1
ATOM 623 C CA . GLN A 1 81 ? 18.466 -52.727 -17.257 1.00 32.66 81 GLN A CA 1
ATOM 624 C C . GLN A 1 81 ? 17.344 -51.691 -17.286 1.00 32.66 81 GLN A C 1
ATOM 626 O O . GLN A 1 81 ? 17.412 -50.666 -17.959 1.00 32.66 81 GLN A O 1
ATOM 631 N N . THR A 1 82 ? 16.247 -52.041 -16.623 1.00 40.91 82 THR A N 1
ATOM 632 C CA . THR A 1 82 ? 15.136 -51.152 -16.299 1.00 40.91 82 THR A CA 1
ATOM 633 C C . THR A 1 82 ? 15.597 -50.162 -15.237 1.00 40.91 82 THR A C 1
ATOM 635 O O . THR A 1 82 ? 15.573 -50.484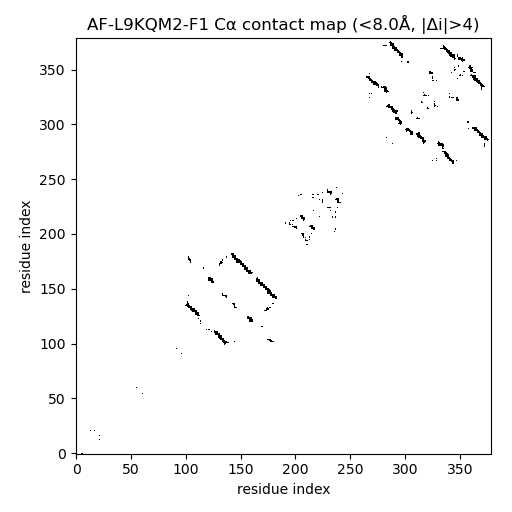 -14.051 1.00 40.91 82 THR A O 1
ATOM 638 N N . ASP A 1 83 ? 15.997 -48.969 -15.673 1.00 34.47 83 ASP A N 1
ATOM 639 C CA . ASP A 1 83 ? 16.224 -47.817 -14.803 1.00 34.47 83 ASP A CA 1
ATOM 640 C C . ASP A 1 83 ? 14.991 -46.894 -14.800 1.00 34.47 83 ASP A C 1
ATOM 642 O O . ASP A 1 83 ? 14.348 -46.664 -15.827 1.00 34.47 83 ASP A O 1
ATOM 646 N N . ALA A 1 84 ? 14.658 -46.394 -13.607 1.00 41.50 84 ALA A N 1
ATOM 647 C CA . ALA A 1 84 ? 13.585 -45.447 -13.274 1.00 41.50 84 ALA A CA 1
ATOM 648 C C . ALA A 1 84 ? 13.523 -44.224 -14.225 1.00 41.50 84 ALA A C 1
ATOM 650 O O . ALA A 1 84 ? 14.533 -43.920 -14.861 1.00 41.50 84 ALA A O 1
ATOM 651 N N . PRO A 1 85 ? 12.391 -43.482 -14.340 1.00 46.81 85 PRO A N 1
ATOM 652 C CA . PRO A 1 85 ? 12.200 -42.500 -15.408 1.00 46.81 85 PRO A CA 1
ATOM 653 C C . PRO A 1 85 ? 13.155 -41.313 -15.240 1.00 46.81 85 PRO A C 1
ATOM 655 O O . PRO A 1 85 ? 12.873 -40.323 -14.565 1.00 46.81 85 PRO A O 1
ATOM 658 N N . GLY A 1 86 ? 14.317 -41.442 -15.874 1.00 41.59 86 GLY A N 1
ATOM 659 C CA . GLY A 1 86 ? 15.325 -40.413 -15.989 1.00 41.59 86 GLY A CA 1
ATOM 660 C C . GLY A 1 86 ? 14.754 -39.220 -16.738 1.00 41.59 86 GLY A C 1
ATOM 661 O O . GLY A 1 86 ? 14.076 -39.356 -17.756 1.00 41.59 86 GLY A O 1
ATOM 662 N N . HIS A 1 87 ? 15.046 -38.035 -16.216 1.00 58.78 87 HIS A N 1
ATOM 663 C CA . HIS A 1 87 ? 14.743 -36.749 -16.822 1.00 58.78 87 HIS A CA 1
ATOM 664 C C . HIS A 1 87 ? 15.397 -36.683 -18.217 1.00 58.78 87 HIS A C 1
ATOM 666 O O . HIS A 1 87 ? 16.566 -36.322 -18.360 1.00 58.78 87 HIS A O 1
ATOM 672 N N . GLN A 1 88 ? 14.674 -37.101 -19.260 1.00 64.75 88 GLN A N 1
ATOM 673 C CA . GLN A 1 88 ? 15.145 -36.972 -20.633 1.00 64.75 88 GLN A CA 1
ATOM 674 C C . GLN A 1 88 ? 15.320 -35.484 -20.926 1.00 64.75 88 GLN A C 1
ATOM 676 O O . GLN A 1 88 ? 14.374 -34.700 -20.837 1.00 64.75 88 GLN A O 1
ATOM 681 N N . LYS A 1 89 ? 16.547 -35.084 -21.273 1.00 73.56 89 LYS A N 1
ATOM 682 C CA . LYS A 1 89 ? 16.834 -33.736 -21.768 1.00 73.56 89 LYS A CA 1
ATOM 683 C C . LYS A 1 89 ? 16.080 -33.548 -23.087 1.00 73.56 89 LYS A C 1
ATOM 685 O O . LYS A 1 89 ? 16.566 -33.940 -24.144 1.00 73.56 89 LYS A O 1
ATOM 690 N N . LYS A 1 90 ? 14.872 -32.985 -23.018 1.00 88.25 90 LYS A N 1
ATOM 691 C CA . LYS A 1 90 ? 14.047 -32.686 -24.190 1.00 88.25 90 LYS A CA 1
ATOM 692 C C . LYS A 1 90 ? 14.644 -31.484 -24.915 1.00 88.25 90 LYS A C 1
ATOM 694 O O . LYS A 1 90 ? 14.516 -30.352 -24.455 1.00 88.25 90 LYS A O 1
ATOM 699 N N . VAL A 1 91 ? 15.300 -31.732 -26.044 1.00 90.06 91 VAL A N 1
ATOM 700 C CA . VAL A 1 91 ? 15.743 -30.670 -26.953 1.00 90.06 91 VAL A CA 1
ATOM 701 C C . VAL A 1 91 ? 14.571 -30.321 -27.864 1.00 90.06 91 VAL A C 1
ATOM 703 O O . VAL A 1 91 ? 14.032 -31.183 -28.550 1.00 90.06 91 VAL A O 1
ATOM 706 N N . VAL A 1 92 ? 14.143 -29.062 -27.830 1.00 92.44 92 VAL A N 1
ATOM 707 C CA . VAL A 1 92 ? 13.103 -28.545 -28.725 1.00 92.44 92 VAL A CA 1
ATOM 708 C C . VAL A 1 92 ? 13.745 -28.223 -30.076 1.00 92.44 92 VAL A C 1
ATOM 710 O O . VAL A 1 92 ? 14.790 -27.574 -30.108 1.00 92.44 92 VAL A O 1
ATOM 713 N N . SER A 1 93 ? 13.127 -28.657 -31.179 1.00 95.06 93 SER A N 1
ATOM 714 C CA . SER A 1 93 ? 13.605 -28.339 -32.529 1.00 95.06 93 SER A CA 1
ATOM 715 C C . SER A 1 93 ? 13.582 -26.832 -32.777 1.00 95.06 93 SER A C 1
ATOM 717 O O . SER A 1 93 ? 12.664 -26.137 -32.343 1.00 95.06 93 SER A O 1
ATOM 719 N N . TRP A 1 94 ? 14.563 -26.319 -33.520 1.00 94.69 94 TRP A N 1
ATOM 720 C CA . TRP A 1 94 ? 14.608 -24.901 -33.882 1.00 94.69 94 TRP A CA 1
ATOM 721 C C . TRP A 1 94 ? 13.347 -24.449 -34.635 1.00 94.69 94 TRP A C 1
ATOM 723 O O . TRP A 1 94 ? 12.849 -23.358 -34.375 1.00 94.69 94 TRP A O 1
ATOM 733 N N . ILE A 1 95 ? 12.774 -25.311 -35.483 1.00 94.06 95 ILE A N 1
ATOM 734 C CA . ILE A 1 95 ? 11.518 -25.026 -36.199 1.00 94.06 95 ILE A CA 1
ATOM 735 C C . ILE A 1 95 ? 10.372 -24.792 -35.204 1.00 94.06 95 ILE A C 1
ATOM 737 O O . ILE A 1 95 ? 9.629 -23.824 -35.339 1.00 94.06 95 ILE A O 1
ATOM 741 N N . ASP A 1 96 ? 10.280 -25.608 -34.152 1.00 93.38 96 ASP A N 1
ATOM 742 C CA . ASP A 1 96 ? 9.249 -25.475 -33.113 1.00 93.38 96 ASP A CA 1
ATOM 743 C C . ASP A 1 96 ? 9.480 -24.259 -32.207 1.00 93.38 96 ASP A C 1
ATOM 745 O O . ASP A 1 96 ? 8.547 -23.719 -31.605 1.00 93.38 96 ASP A O 1
ATOM 749 N N . VAL A 1 97 ? 10.738 -23.842 -32.041 1.00 93.50 97 VAL A N 1
ATOM 750 C CA . VAL A 1 97 ? 11.080 -22.596 -31.345 1.00 93.50 97 VAL A CA 1
ATOM 751 C C . VAL A 1 97 ? 10.631 -21.409 -32.187 1.00 93.50 97 VAL A C 1
ATOM 753 O O . VAL A 1 97 ? 9.902 -20.557 -31.685 1.00 93.50 97 VAL A O 1
ATOM 756 N N . TYR A 1 98 ? 11.016 -21.380 -33.461 1.00 92.50 98 TYR A N 1
ATOM 757 C CA . TYR A 1 98 ? 10.704 -20.292 -34.376 1.00 92.50 98 TYR A CA 1
ATOM 758 C C . TYR A 1 98 ? 9.195 -20.150 -34.594 1.00 92.50 98 TYR A C 1
ATOM 760 O O . TYR A 1 98 ? 8.659 -19.071 -34.366 1.00 92.50 98 TYR A O 1
ATOM 768 N N . ALA A 1 99 ? 8.485 -21.243 -34.889 1.00 91.06 99 ALA A N 1
ATOM 769 C CA . ALA A 1 99 ? 7.036 -21.237 -35.109 1.00 91.06 99 ALA A CA 1
ATOM 770 C C . ALA A 1 99 ? 6.237 -20.700 -33.905 1.00 91.06 99 ALA A C 1
ATOM 772 O O . ALA A 1 99 ? 5.189 -20.078 -34.072 1.00 91.06 99 ALA A O 1
ATOM 773 N N . ARG A 1 100 ? 6.735 -20.898 -32.676 1.00 93.25 100 ARG A N 1
ATOM 774 C CA . ARG A 1 100 ? 6.122 -20.345 -31.453 1.00 93.25 100 ARG A CA 1
ATOM 775 C C . ARG A 1 100 ? 6.564 -18.915 -31.139 1.00 93.25 100 ARG A C 1
ATOM 777 O O . ARG A 1 100 ? 5.889 -18.244 -30.357 1.00 93.25 100 ARG A O 1
ATOM 784 N N . ALA A 1 101 ? 7.690 -18.479 -31.700 1.00 94.50 101 ALA A N 1
ATOM 785 C CA . ALA A 1 101 ? 8.261 -17.152 -31.508 1.00 94.50 101 ALA A CA 1
ATOM 786 C C . ALA A 1 101 ? 7.758 -16.127 -32.535 1.00 94.50 101 ALA A C 1
ATOM 788 O O . ALA A 1 101 ? 7.757 -14.939 -32.224 1.00 94.50 101 ALA A O 1
ATOM 789 N N . THR A 1 102 ? 7.315 -16.556 -33.720 1.00 96.19 102 THR A N 1
ATOM 790 C CA . THR A 1 102 ? 6.829 -15.660 -34.778 1.00 96.19 102 THR A CA 1
ATOM 791 C C . THR A 1 102 ? 5.636 -14.808 -34.323 1.00 96.19 102 THR A C 1
ATOM 793 O O . THR A 1 102 ? 4.795 -15.265 -33.545 1.00 96.19 102 THR A O 1
ATOM 796 N N . CYS A 1 103 ? 5.578 -13.568 -34.825 1.00 96.75 103 CYS A N 1
ATOM 797 C CA . CYS A 1 103 ? 4.487 -12.610 -34.624 1.00 96.75 103 CYS A CA 1
ATOM 798 C C . CYS A 1 103 ? 3.118 -13.212 -34.987 1.00 96.75 103 CYS A C 1
ATOM 800 O O . CYS A 1 103 ? 2.815 -13.413 -36.161 1.00 96.75 103 CYS A O 1
ATOM 802 N N . GLN A 1 104 ? 2.291 -13.485 -33.977 1.00 96.25 104 GLN A N 1
ATOM 803 C CA . GLN A 1 104 ? 0.940 -14.034 -34.135 1.00 96.25 104 GLN A CA 1
ATOM 804 C C . GLN A 1 104 ? 0.055 -13.665 -32.929 1.00 96.25 104 GLN A C 1
ATOM 806 O O . GLN A 1 104 ? 0.586 -13.236 -31.896 1.00 96.25 104 GLN A O 1
ATOM 811 N N . PRO A 1 105 ? -1.280 -13.817 -33.021 1.00 96.50 105 PRO A N 1
ATOM 812 C CA . PRO A 1 105 ? -2.161 -13.704 -31.863 1.00 96.50 105 PRO A CA 1
ATOM 813 C C . PRO A 1 105 ? -1.840 -14.801 -30.844 1.00 96.50 105 PRO A C 1
ATOM 815 O O . PRO A 1 105 ? -1.812 -15.988 -31.175 1.00 96.50 105 PRO A O 1
ATOM 818 N N . ARG A 1 106 ? -1.554 -14.407 -29.605 1.00 95.12 106 ARG A N 1
ATOM 819 C CA . ARG A 1 106 ? -1.184 -15.311 -28.514 1.00 95.12 106 ARG A CA 1
AT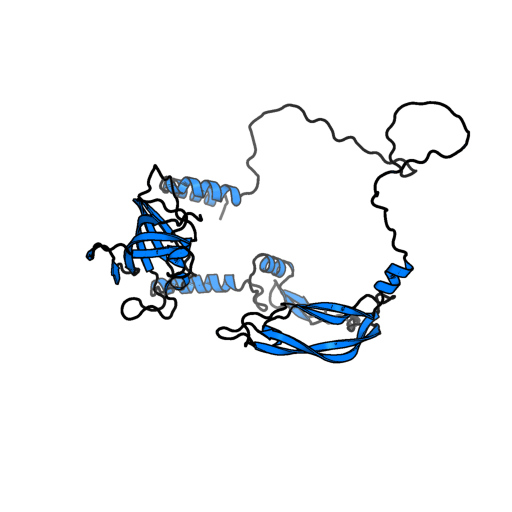OM 820 C C . ARG A 1 106 ? -1.994 -14.976 -27.276 1.00 95.12 106 ARG A C 1
ATOM 822 O O . ARG A 1 106 ? -2.322 -13.813 -27.037 1.00 95.12 106 ARG A O 1
ATOM 829 N N . GLU A 1 107 ? -2.242 -16.003 -26.479 1.00 94.69 107 GLU A N 1
ATOM 830 C CA . GLU A 1 107 ? -2.980 -15.866 -25.237 1.00 94.69 107 GLU A CA 1
ATOM 831 C C . GLU A 1 107 ? -2.095 -15.164 -24.204 1.00 94.69 107 GLU A C 1
ATOM 833 O O . GLU A 1 107 ? -1.017 -15.647 -23.842 1.00 94.69 107 GLU A O 1
ATOM 838 N N . VAL A 1 108 ? -2.524 -13.983 -23.763 1.00 93.62 108 VAL A N 1
ATOM 839 C CA . VAL A 1 108 ? -1.805 -13.173 -22.780 1.00 93.62 108 VAL A CA 1
ATOM 840 C C . VAL A 1 108 ? -2.713 -12.913 -21.591 1.00 93.62 108 VAL A C 1
ATOM 842 O O . VAL A 1 108 ? -3.870 -12.525 -21.743 1.00 93.62 108 VAL A O 1
ATOM 845 N N . VAL A 1 109 ? -2.165 -13.094 -20.390 1.00 93.88 109 VAL A N 1
ATOM 846 C CA . VAL A 1 109 ? -2.847 -12.757 -19.140 1.00 93.88 109 VAL A CA 1
ATOM 847 C C . VAL A 1 109 ? -2.821 -11.242 -18.957 1.00 93.88 109 VAL A C 1
ATOM 849 O O . VAL A 1 109 ? -1.757 -10.643 -18.796 1.00 93.88 109 VAL A O 1
ATOM 852 N N . VAL A 1 110 ? -3.995 -10.621 -18.955 1.00 90.69 110 VAL A N 1
ATOM 853 C CA . VAL A 1 110 ? -4.183 -9.196 -18.692 1.00 90.69 110 VAL A CA 1
ATOM 854 C C . VAL A 1 110 ? -4.717 -9.023 -17.266 1.00 90.69 110 VAL A C 1
ATOM 856 O O . VAL A 1 110 ? -5.792 -9.539 -16.944 1.00 90.69 110 VAL A O 1
ATOM 859 N N . PRO A 1 111 ? -3.983 -8.321 -16.381 1.00 88.50 111 PRO A N 1
ATOM 860 C CA . PRO A 1 111 ? -4.468 -8.018 -15.043 1.00 88.50 111 PRO A CA 1
ATOM 861 C C . PRO A 1 111 ? -5.610 -7.003 -15.116 1.00 88.50 111 PRO A C 1
ATOM 863 O O . PRO A 1 111 ? -5.510 -5.982 -15.797 1.00 88.50 111 PRO A O 1
ATOM 866 N N . LEU A 1 112 ? -6.687 -7.266 -14.382 1.00 84.94 112 LEU A N 1
ATOM 867 C CA . LEU A 1 112 ? -7.831 -6.369 -14.294 1.00 84.94 112 LEU A CA 1
ATOM 868 C C . LEU A 1 112 ? -7.565 -5.340 -13.199 1.00 84.94 112 LEU A C 1
ATOM 870 O O . LEU A 1 112 ? -7.812 -5.579 -12.016 1.00 84.94 112 LEU A O 1
ATOM 874 N N . THR A 1 113 ? -7.002 -4.198 -13.584 1.00 74.31 113 THR A N 1
ATOM 875 C CA . THR A 1 113 ? -6.810 -3.078 -12.662 1.00 74.31 113 THR A CA 1
ATOM 876 C C . THR A 1 113 ? -8.117 -2.311 -12.473 1.00 74.31 113 THR A C 1
ATOM 878 O O . THR A 1 113 ? -8.921 -2.162 -13.391 1.00 74.31 113 THR A O 1
ATOM 881 N N . VAL A 1 114 ? -8.315 -1.782 -11.262 1.00 60.81 114 VAL A N 1
ATOM 882 C CA . VAL A 1 114 ? -9.510 -1.003 -10.878 1.00 60.81 114 VAL A CA 1
ATOM 883 C C . VAL A 1 114 ? -9.680 0.258 -11.747 1.00 60.81 114 VAL A C 1
ATOM 885 O O . VAL A 1 114 ? -10.786 0.764 -11.912 1.00 60.81 114 VAL A O 1
ATOM 888 N N . GLU A 1 115 ? -8.589 0.746 -12.343 1.00 52.12 115 GLU A N 1
ATOM 889 C CA . GLU A 1 115 ? -8.565 1.912 -13.234 1.00 52.12 115 GLU A CA 1
ATOM 890 C C . GLU A 1 115 ? -9.202 1.642 -14.605 1.00 52.12 115 GLU A C 1
ATOM 892 O O . GLU A 1 115 ? -9.762 2.560 -15.198 1.00 52.12 115 GLU A O 1
ATOM 897 N N . LEU A 1 116 ? -9.177 0.395 -15.095 1.00 62.34 116 LEU A N 1
ATOM 898 C CA . LEU A 1 116 ? -9.663 0.063 -16.439 1.00 62.34 116 LEU A CA 1
ATOM 899 C C . LEU A 1 116 ? -11.202 -0.001 -16.534 1.00 62.34 116 LEU A C 1
ATOM 901 O O . LEU A 1 116 ? -11.737 0.002 -17.637 1.00 62.34 116 LEU A O 1
ATOM 905 N N . MET A 1 117 ? -11.923 -0.060 -15.406 1.00 55.41 117 MET A N 1
ATOM 906 C CA . MET A 1 117 ? -13.387 -0.266 -15.375 1.00 55.41 117 MET A CA 1
ATOM 907 C C . MET A 1 117 ? -14.175 0.835 -14.661 1.00 55.41 117 MET A C 1
ATOM 909 O O . MET A 1 117 ? -15.391 0.728 -14.503 1.00 55.41 117 MET A O 1
ATOM 913 N N . GLY A 1 118 ? -13.505 1.898 -14.218 1.00 55.47 118 GLY A N 1
ATOM 914 C CA . GLY A 1 118 ? -14.138 2.879 -13.349 1.00 55.47 118 GLY A CA 1
ATOM 915 C C . GLY A 1 118 ? -14.371 2.331 -11.935 1.00 55.47 118 GLY A C 1
ATOM 916 O O . GLY A 1 118 ? -14.437 1.135 -11.663 1.00 55.47 118 GLY A O 1
ATOM 917 N N . SER A 1 119 ? -14.458 3.254 -10.993 1.00 51.56 119 SER A N 1
ATOM 918 C CA . SER A 1 119 ? -14.230 3.127 -9.549 1.00 51.56 119 SER A CA 1
ATOM 919 C C . SER A 1 119 ? -15.235 2.290 -8.723 1.00 51.56 119 SER A C 1
ATOM 921 O O . SER A 1 119 ? -15.425 2.562 -7.537 1.00 51.56 119 SER A O 1
ATOM 923 N N . VAL A 1 120 ? -15.904 1.277 -9.288 1.00 56.19 120 VAL A N 1
ATOM 924 C CA . VAL A 1 120 ? -17.147 0.727 -8.700 1.00 56.19 120 VAL A CA 1
ATOM 925 C C . VAL A 1 120 ? -16.974 -0.581 -7.899 1.00 56.19 120 VAL A C 1
ATOM 927 O O . VAL A 1 120 ? -17.827 -0.886 -7.061 1.00 56.19 120 VAL A O 1
ATOM 930 N N . ALA A 1 121 ? -15.878 -1.336 -8.056 1.00 60.06 121 ALA A N 1
ATOM 931 C CA . ALA A 1 121 ? -15.657 -2.610 -7.347 1.00 60.06 121 ALA A CA 1
ATOM 932 C C . ALA A 1 121 ? -14.391 -2.602 -6.469 1.00 60.06 121 ALA A C 1
ATOM 934 O O . ALA A 1 121 ? -13.334 -2.143 -6.894 1.00 60.06 121 ALA A O 1
ATOM 935 N N . LYS A 1 122 ? -14.483 -3.144 -5.240 1.00 64.31 122 LYS A N 1
ATOM 936 C CA . LYS A 1 122 ? -13.322 -3.302 -4.335 1.00 64.31 122 LYS A CA 1
ATOM 937 C C . LYS A 1 122 ? -12.402 -4.447 -4.767 1.00 64.31 122 LYS A C 1
ATOM 939 O O . LYS A 1 122 ? -11.208 -4.393 -4.494 1.00 64.31 122 LYS A O 1
ATOM 944 N N . GLN A 1 123 ? -12.967 -5.478 -5.399 1.00 78.56 123 GLN A N 1
ATOM 945 C CA . GLN A 1 123 ? -12.243 -6.653 -5.873 1.00 78.56 123 GLN A CA 1
ATOM 946 C C . GLN A 1 123 ? -13.010 -7.334 -7.019 1.00 78.56 123 GLN A C 1
ATOM 948 O O . GLN A 1 123 ? -14.233 -7.476 -6.951 1.00 78.56 123 GLN A O 1
ATOM 953 N N . LEU A 1 124 ? -12.280 -7.757 -8.054 1.00 82.62 124 LEU A N 1
ATOM 954 C CA . LEU A 1 124 ? -12.782 -8.525 -9.198 1.00 82.62 124 LEU A CA 1
ATOM 955 C C . LEU A 1 124 ? -12.304 -9.978 -9.087 1.00 82.62 124 LEU A C 1
ATOM 957 O O . LEU A 1 124 ? -11.166 -10.220 -8.672 1.00 82.62 124 LEU A O 1
ATOM 961 N N . VAL A 1 125 ? -13.168 -10.935 -9.434 1.00 87.38 125 VAL A N 1
ATOM 962 C CA . VAL A 1 125 ? -12.831 -12.364 -9.486 1.00 87.38 125 VAL A CA 1
ATOM 963 C C . VAL A 1 125 ? -13.215 -12.933 -10.861 1.00 87.38 125 VAL A C 1
ATOM 965 O O . VAL A 1 125 ? -14.400 -12.900 -11.204 1.00 87.38 125 VAL A O 1
ATOM 968 N N . PRO A 1 126 ? -12.254 -13.481 -11.633 1.00 91.06 126 PRO A N 1
ATOM 969 C CA . PRO A 1 126 ? -10.808 -13.524 -11.362 1.00 91.06 126 PRO A CA 1
ATOM 970 C C . PRO A 1 126 ? -10.155 -12.125 -11.409 1.00 91.06 126 PRO A C 1
ATOM 972 O O . PRO A 1 126 ? -10.734 -11.176 -11.927 1.00 91.06 126 PRO A O 1
ATOM 975 N N . SER A 1 127 ? -8.947 -11.979 -10.851 1.00 88.00 127 SER A N 1
ATOM 976 C CA . SER A 1 127 ? -8.193 -10.707 -10.867 1.00 88.00 127 SER A CA 1
ATOM 977 C C . SER A 1 127 ? -7.446 -10.451 -12.182 1.00 88.00 127 SER A C 1
ATOM 979 O O . SER A 1 127 ? -6.925 -9.359 -12.408 1.00 88.00 127 SER A O 1
ATOM 981 N N . CYS A 1 128 ? -7.380 -11.453 -13.054 1.00 91.19 128 CYS A N 1
ATOM 982 C CA . CYS A 1 128 ? -6.824 -11.381 -14.394 1.00 91.19 128 CYS A CA 1
ATOM 983 C C . CYS A 1 128 ? -7.640 -12.268 -15.338 1.00 91.19 128 CYS A C 1
ATOM 985 O O . CYS A 1 128 ? -8.278 -13.227 -14.903 1.00 91.19 128 CYS A O 1
ATOM 987 N N . VAL A 1 129 ? -7.610 -11.944 -16.626 1.00 93.00 129 VAL A N 1
ATOM 988 C CA . VAL A 1 129 ? -8.242 -12.729 -17.696 1.00 93.00 129 VAL A CA 1
ATOM 989 C C . VAL A 1 129 ? -7.243 -12.961 -18.812 1.00 93.00 129 VAL A C 1
ATOM 991 O O . VAL A 1 129 ? -6.269 -12.218 -18.939 1.00 93.00 129 VAL A O 1
ATOM 994 N N . THR A 1 130 ? -7.464 -13.991 -19.614 1.00 93.88 130 THR A N 1
ATOM 995 C CA . THR A 1 130 ? -6.681 -14.220 -20.821 1.00 93.88 130 THR A CA 1
ATOM 996 C C . THR A 1 130 ? -7.389 -13.628 -22.029 1.00 93.88 130 THR A C 1
ATOM 998 O O . THR A 1 130 ? -8.604 -13.734 -22.157 1.00 93.88 130 THR A O 1
ATOM 1001 N N . VAL A 1 131 ? -6.623 -12.952 -22.883 1.00 95.06 131 VAL A N 1
ATOM 1002 C CA . VAL A 1 131 ? -7.102 -12.376 -24.144 1.00 95.06 131 VAL A CA 1
ATOM 1003 C C . VAL A 1 131 ? -6.066 -12.560 -25.238 1.00 95.06 131 VAL A C 1
ATOM 1005 O O . VAL A 1 131 ? -4.858 -12.596 -24.972 1.00 95.06 131 VAL A O 1
ATOM 1008 N N . GLN A 1 132 ? -6.532 -12.629 -26.480 1.00 96.06 132 GLN A N 1
ATOM 1009 C CA . GLN A 1 132 ? -5.651 -12.716 -27.638 1.00 96.06 132 GLN A CA 1
ATOM 1010 C C . GLN A 1 132 ? -4.996 -11.365 -27.926 1.00 96.06 132 GLN A C 1
ATOM 1012 O O . GLN A 1 132 ? -5.664 -10.359 -28.176 1.00 96.06 132 GLN A O 1
ATOM 1017 N N . ARG A 1 133 ? -3.661 -11.333 -27.903 1.00 95.50 133 ARG A N 1
ATOM 1018 C CA . ARG A 1 133 ? -2.857 -10.151 -28.239 1.00 95.50 133 ARG A CA 1
ATOM 1019 C C . ARG A 1 133 ? -1.735 -10.517 -29.192 1.00 95.50 133 ARG A C 1
ATOM 1021 O O . ARG A 1 133 ? -1.186 -11.613 -29.144 1.00 95.50 133 ARG A O 1
ATOM 1028 N N . CYS A 1 134 ? -1.372 -9.567 -30.043 1.00 96.19 134 CYS A N 1
ATOM 1029 C CA . CYS A 1 134 ? -0.218 -9.719 -30.918 1.00 96.19 134 CYS A CA 1
ATOM 1030 C C . CYS A 1 134 ? 1.061 -9.758 -30.089 1.00 96.19 134 CYS A C 1
ATOM 1032 O O . CYS A 1 134 ? 1.358 -8.821 -29.350 1.00 96.19 134 CYS A O 1
ATOM 1034 N N . GLY A 1 135 ? 1.809 -10.848 -30.218 1.00 93.81 135 GLY A N 1
ATOM 1035 C CA . GLY A 1 135 ? 3.070 -11.043 -29.522 1.00 93.81 135 GLY A CA 1
ATOM 1036 C C . GLY A 1 135 ? 4.006 -11.954 -30.304 1.00 93.81 135 GLY A C 1
ATOM 1037 O O . GLY A 1 135 ? 3.615 -12.583 -31.284 1.00 93.81 135 GLY A O 1
ATOM 1038 N N . GLY A 1 136 ? 5.252 -12.029 -29.845 1.00 94.56 136 GLY A N 1
ATOM 1039 C CA . GLY A 1 136 ? 6.337 -12.691 -30.567 1.00 94.56 136 GLY A CA 1
ATOM 1040 C C . GLY A 1 136 ? 7.307 -11.680 -31.173 1.00 94.56 136 GLY A C 1
ATOM 1041 O O . GLY A 1 136 ? 7.310 -10.505 -30.804 1.00 94.56 136 GLY A O 1
ATOM 1042 N N . CYS A 1 137 ? 8.147 -12.148 -32.086 1.00 94.75 137 CYS A N 1
ATOM 1043 C CA . CYS A 1 137 ? 9.126 -11.346 -32.802 1.00 94.75 137 CYS A CA 1
ATOM 1044 C C . CYS A 1 137 ? 8.984 -11.511 -34.317 1.00 94.75 137 CYS A C 1
ATOM 1046 O O . CYS A 1 137 ? 8.442 -12.497 -34.826 1.00 94.75 137 CYS A O 1
ATOM 1048 N N . CYS A 1 138 ? 9.466 -10.500 -35.032 1.00 96.00 138 CYS A N 1
ATOM 1049 C CA . CYS A 1 138 ? 9.613 -10.548 -36.476 1.00 96.00 138 CYS A CA 1
ATOM 1050 C C . CYS A 1 138 ? 10.985 -11.132 -36.845 1.00 96.00 138 CYS A C 1
ATOM 1052 O O . CYS A 1 138 ? 11.893 -11.090 -36.014 1.00 96.00 138 CYS A O 1
ATOM 1054 N N . PRO A 1 139 ? 11.149 -11.678 -38.063 1.00 93.62 139 PRO A N 1
ATOM 1055 C CA . PRO A 1 139 ? 12.421 -12.257 -38.496 1.00 93.62 139 PRO A CA 1
ATOM 1056 C C . PRO A 1 139 ? 13.551 -11.220 -38.559 1.00 93.62 139 PRO A C 1
ATOM 1058 O O . PRO A 1 139 ? 14.682 -11.538 -38.205 1.00 93.62 139 PRO A O 1
ATOM 1061 N N . ASP A 1 140 ? 13.217 -9.985 -38.953 1.00 92.44 140 ASP A N 1
ATOM 1062 C CA . ASP A 1 140 ? 14.152 -8.864 -39.011 1.00 92.44 140 ASP A CA 1
ATOM 1063 C C . ASP A 1 140 ? 13.954 -7.908 -37.830 1.00 92.44 140 ASP A C 1
ATOM 1065 O O . ASP A 1 140 ? 12.834 -7.494 -37.516 1.00 92.44 140 ASP A O 1
ATOM 1069 N N . ASP A 1 141 ? 15.058 -7.449 -37.241 1.00 87.81 141 ASP A N 1
ATOM 1070 C CA . ASP A 1 141 ? 15.051 -6.508 -36.111 1.00 87.81 141 ASP A CA 1
ATOM 1071 C C . ASP A 1 141 ? 14.452 -5.131 -36.460 1.00 87.81 141 ASP A C 1
ATOM 1073 O O . ASP A 1 141 ? 14.005 -4.387 -35.577 1.00 87.81 141 ASP A O 1
ATOM 1077 N N . GLY A 1 142 ? 14.425 -4.784 -37.750 1.00 89.38 142 GLY A N 1
ATOM 1078 C CA . GLY A 1 142 ? 13.827 -3.555 -38.278 1.00 89.38 142 GLY A CA 1
ATOM 1079 C C . GLY A 1 142 ? 12.297 -3.577 -38.349 1.00 89.38 142 GLY A C 1
ATOM 1080 O O . GLY A 1 142 ? 11.692 -2.550 -38.648 1.00 89.38 142 GLY A O 1
ATOM 1081 N N . LEU A 1 143 ? 11.667 -4.717 -38.068 1.00 93.88 143 LEU A N 1
ATOM 1082 C CA . LEU A 1 143 ? 10.218 -4.892 -38.095 1.00 93.88 143 LEU A CA 1
ATOM 1083 C C . LEU A 1 143 ? 9.648 -4.896 -36.666 1.00 93.88 143 LEU A C 1
ATOM 1085 O O . LEU A 1 143 ? 10.296 -5.318 -35.706 1.00 93.88 143 LEU A O 1
ATOM 1089 N N . GLU A 1 144 ? 8.418 -4.420 -36.515 1.00 94.50 144 GLU A N 1
ATOM 1090 C CA . GLU A 1 144 ? 7.613 -4.510 -35.298 1.00 94.50 144 GLU A CA 1
ATOM 1091 C C . GLU A 1 144 ? 6.323 -5.292 -35.550 1.00 94.50 144 GLU A C 1
ATOM 1093 O O . GLU A 1 144 ? 5.716 -5.197 -36.616 1.00 94.50 144 GLU A O 1
ATOM 1098 N N . CYS A 1 145 ? 5.920 -6.086 -34.557 1.00 95.69 145 CYS A N 1
ATOM 1099 C CA . CYS A 1 145 ? 4.700 -6.884 -34.594 1.00 95.69 145 CYS A CA 1
ATOM 1100 C C . CYS A 1 145 ? 3.523 -6.019 -34.138 1.00 95.69 145 CYS A C 1
ATOM 1102 O O . CYS A 1 145 ? 3.428 -5.682 -32.956 1.00 95.69 145 CYS A O 1
ATOM 1104 N N . VAL A 1 146 ? 2.640 -5.654 -35.064 1.00 95.88 146 VAL A N 1
ATOM 1105 C CA . VAL A 1 146 ? 1.499 -4.765 -34.806 1.00 95.88 146 VAL A CA 1
ATOM 1106 C C . VAL A 1 146 ? 0.178 -5.442 -35.173 1.00 95.88 146 VAL A C 1
ATOM 1108 O O . VAL A 1 146 ? 0.148 -6.260 -36.098 1.00 95.88 146 VAL A O 1
ATOM 1111 N N . PRO A 1 147 ? -0.924 -5.139 -34.461 1.00 96.19 147 PRO A N 1
ATOM 1112 C CA . PRO A 1 147 ? -2.241 -5.637 -34.833 1.00 96.19 147 PRO A CA 1
ATOM 1113 C C . PRO A 1 147 ? -2.731 -4.994 -36.130 1.00 96.19 147 PRO A C 1
ATOM 1115 O O . PRO A 1 147 ? -2.573 -3.792 -36.346 1.00 96.19 147 PRO A O 1
ATOM 1118 N N . THR A 1 148 ? -3.358 -5.798 -36.982 1.00 94.56 148 THR A N 1
ATOM 1119 C CA . THR A 1 148 ? -4.044 -5.339 -38.200 1.00 94.56 148 THR A CA 1
ATOM 1120 C C . THR A 1 148 ? -5.555 -5.469 -38.109 1.00 94.56 148 THR A C 1
ATOM 1122 O O . THR A 1 148 ? -6.270 -4.693 -38.737 1.00 94.56 148 THR A O 1
ATOM 1125 N N . GLY A 1 149 ? -6.035 -6.402 -37.288 1.00 94.31 149 GLY A N 1
ATOM 1126 C CA . GLY A 1 149 ? -7.439 -6.560 -36.947 1.00 94.31 149 GLY A CA 1
ATOM 1127 C C . GLY A 1 149 ? -7.608 -6.708 -35.442 1.00 94.31 149 GLY A C 1
ATOM 1128 O O . GLY A 1 149 ? -6.829 -7.405 -34.785 1.00 94.31 149 GLY A O 1
ATOM 1129 N N . GLN A 1 150 ? -8.632 -6.054 -34.903 1.00 95.81 150 GLN A N 1
ATOM 1130 C CA . GLN A 1 150 ? -8.999 -6.136 -33.496 1.00 95.81 150 GLN A CA 1
ATOM 1131 C C . GLN A 1 150 ? -10.512 -6.036 -33.327 1.00 95.81 150 GLN A C 1
ATOM 1133 O O . GLN A 1 150 ? -11.201 -5.408 -34.132 1.00 95.81 150 GLN A O 1
ATOM 1138 N N . HIS A 1 151 ? -11.028 -6.676 -32.287 1.00 95.19 151 HIS A N 1
ATOM 1139 C CA . HIS A 1 151 ? -12.440 -6.667 -31.932 1.00 95.19 151 HIS A CA 1
ATOM 1140 C C . HIS A 1 151 ? -12.590 -6.647 -30.411 1.00 95.19 151 HIS A C 1
ATOM 1142 O O . HIS A 1 151 ? -11.677 -7.023 -29.679 1.00 95.19 151 HIS A O 1
ATOM 1148 N N . GLN A 1 152 ? -13.732 -6.173 -29.919 1.00 93.44 152 GLN A N 1
ATOM 1149 C CA . GLN A 1 152 ? -14.016 -6.182 -28.486 1.00 93.44 152 GLN A CA 1
ATOM 1150 C C . GLN A 1 152 ? -14.733 -7.472 -28.104 1.00 93.44 152 GLN A C 1
ATOM 1152 O O . GLN A 1 152 ? -15.772 -7.803 -28.675 1.00 93.44 152 GLN A O 1
ATOM 1157 N N . VAL A 1 153 ? -14.207 -8.163 -27.100 1.00 92.25 153 VAL A N 1
ATOM 1158 C CA . VAL A 1 153 ? -14.822 -9.343 -26.496 1.00 92.25 153 VAL A CA 1
ATOM 1159 C C . VAL A 1 153 ? -15.405 -8.952 -25.152 1.00 92.25 153 VAL A C 1
ATOM 1161 O O . VAL A 1 153 ? -14.792 -8.205 -24.385 1.00 92.25 153 VAL A O 1
ATOM 1164 N N . ARG A 1 154 ? -16.611 -9.444 -24.869 1.00 91.69 154 ARG A N 1
ATOM 1165 C CA . ARG A 1 154 ? -17.260 -9.247 -23.577 1.00 91.69 154 ARG A CA 1
ATOM 1166 C C . ARG A 1 154 ? -17.141 -10.497 -22.721 1.00 91.69 154 ARG A C 1
ATOM 1168 O O . ARG A 1 154 ? -17.315 -11.608 -23.212 1.00 91.69 154 ARG A O 1
ATOM 1175 N N . MET A 1 155 ? -16.838 -10.308 -21.445 1.00 88.94 155 MET A N 1
ATOM 1176 C CA . MET A 1 155 ? -16.619 -11.387 -20.487 1.00 88.94 155 MET A CA 1
ATOM 1177 C C . MET A 1 155 ? -17.416 -11.128 -19.217 1.00 88.94 155 MET A C 1
ATOM 1179 O O . MET A 1 155 ? -17.529 -9.987 -18.763 1.00 88.94 155 MET A O 1
ATOM 1183 N N . GLN A 1 156 ? -17.947 -12.197 -18.629 1.00 89.06 156 GLN A N 1
ATOM 1184 C CA . GLN A 1 156 ? -18.628 -12.129 -17.342 1.00 89.06 156 GLN A CA 1
ATOM 1185 C C . GLN A 1 156 ? -17.621 -12.219 -16.202 1.00 89.06 156 GLN A C 1
ATOM 1187 O O . GLN A 1 156 ? -16.799 -13.133 -16.165 1.00 89.06 156 GLN A O 1
ATOM 1192 N N . ILE A 1 157 ? -17.707 -11.285 -15.257 1.00 87.50 157 ILE A N 1
ATOM 1193 C CA . ILE A 1 157 ? -16.812 -11.205 -14.104 1.00 87.50 157 ILE A CA 1
ATOM 1194 C C . ILE A 1 157 ? -17.597 -10.984 -12.830 1.00 87.50 157 ILE A C 1
ATOM 1196 O O . ILE A 1 157 ? -18.502 -10.151 -12.757 1.00 87.50 157 ILE A O 1
ATOM 1200 N N . LEU A 1 158 ? -17.214 -11.717 -11.788 1.00 85.44 158 LEU A N 1
ATOM 1201 C CA . LEU A 1 158 ? -17.804 -11.548 -10.476 1.00 85.44 158 LEU A CA 1
ATOM 1202 C C . LEU A 1 158 ? -17.225 -10.295 -9.816 1.00 85.44 158 LEU A C 1
ATOM 1204 O O . LEU A 1 158 ? -16.040 -10.226 -9.479 1.00 85.44 158 LEU A O 1
ATOM 1208 N N . MET A 1 159 ? -18.084 -9.305 -9.597 1.00 84.12 159 MET A N 1
ATOM 1209 C CA . MET A 1 159 ? -17.734 -8.078 -8.894 1.00 84.12 159 MET A CA 1
ATOM 1210 C C . MET A 1 159 ? -18.122 -8.226 -7.425 1.00 84.12 159 MET A C 1
ATOM 1212 O O . MET A 1 159 ? -19.305 -8.260 -7.073 1.00 84.12 159 MET A O 1
ATOM 1216 N N . ILE A 1 160 ? -17.121 -8.313 -6.547 1.00 81.19 160 ILE A N 1
ATOM 1217 C CA . ILE A 1 160 ? -17.351 -8.428 -5.106 1.00 81.19 160 ILE A CA 1
ATOM 1218 C C . ILE A 1 160 ? -17.579 -7.025 -4.541 1.00 81.19 160 ILE A C 1
ATOM 1220 O O . ILE A 1 160 ? -16.656 -6.216 -4.390 1.00 81.19 160 ILE A O 1
ATOM 1224 N N . ARG A 1 161 ? -18.841 -6.743 -4.212 1.00 77.25 161 ARG A N 1
ATOM 1225 C CA . ARG A 1 161 ? -19.278 -5.540 -3.504 1.00 77.25 161 ARG A CA 1
ATOM 1226 C C . ARG A 1 161 ? -20.021 -5.970 -2.239 1.00 77.25 161 ARG A C 1
ATOM 1228 O O . ARG A 1 161 ? -20.782 -6.923 -2.257 1.00 77.25 161 ARG A O 1
ATOM 1235 N N . TYR A 1 162 ? -19.782 -5.288 -1.125 1.00 71.56 162 TYR A N 1
ATOM 1236 C CA . TYR A 1 162 ? -20.585 -5.470 0.088 1.00 71.56 162 TYR A CA 1
ATOM 1237 C C . TYR A 1 162 ? -21.735 -4.450 0.048 1.00 71.56 162 TYR A C 1
ATOM 1239 O O . TYR A 1 162 ? -21.436 -3.276 -0.205 1.00 71.56 162 TYR A O 1
ATOM 1247 N N . PRO A 1 163 ? -23.012 -4.839 0.247 1.00 71.81 163 PRO A N 1
ATOM 1248 C CA . PRO A 1 163 ? -23.490 -6.094 0.851 1.00 71.81 163 PRO A CA 1
ATOM 1249 C C . PRO A 1 163 ? -23.807 -7.254 -0.117 1.00 71.81 163 PRO A C 1
ATOM 1251 O O . PRO A 1 163 ? -24.018 -8.366 0.352 1.00 71.81 163 PRO A O 1
ATOM 1254 N N . SER A 1 164 ? -23.833 -7.036 -1.435 1.00 75.06 164 SER A N 1
ATOM 1255 C CA . SER A 1 164 ? -24.177 -8.068 -2.428 1.00 75.06 164 SER A CA 1
ATOM 1256 C C . SER A 1 164 ? -23.150 -8.148 -3.560 1.00 75.06 164 SER A C 1
ATOM 1258 O O . SER A 1 164 ? -22.869 -7.142 -4.220 1.00 75.06 164 SER A O 1
ATOM 1260 N N . SER A 1 165 ? -22.628 -9.347 -3.826 1.00 80.31 165 SER A N 1
ATOM 1261 C CA . SER A 1 165 ? -21.862 -9.626 -5.042 1.00 80.31 165 SER A CA 1
ATOM 1262 C C . SER A 1 165 ? -22.801 -9.727 -6.243 1.00 80.31 165 SER A C 1
ATOM 1264 O O . SER A 1 165 ? -23.914 -10.237 -6.136 1.00 80.31 165 SER A O 1
ATOM 1266 N N . GLN A 1 166 ? -22.352 -9.234 -7.394 1.00 82.00 166 GLN A N 1
ATOM 1267 C CA . GLN A 1 166 ? -23.105 -9.322 -8.643 1.00 82.00 166 GLN A CA 1
ATOM 1268 C C . GLN A 1 166 ? -22.183 -9.740 -9.784 1.00 82.00 166 GLN A C 1
ATOM 1270 O O . GLN A 1 166 ? -21.014 -9.343 -9.830 1.00 82.00 166 GLN A O 1
ATOM 1275 N N . LEU A 1 167 ? -22.712 -10.549 -10.698 1.00 86.50 167 LEU A N 1
ATOM 1276 C CA . LEU A 1 167 ? -22.029 -10.894 -11.936 1.00 86.50 167 LEU A CA 1
ATOM 1277 C C . LEU A 1 167 ? -22.184 -9.718 -12.906 1.00 86.50 167 LEU A C 1
ATOM 1279 O O . LEU A 1 167 ? -23.300 -9.351 -13.263 1.00 86.50 167 LEU A O 1
ATOM 1283 N N . GLY A 1 168 ? -21.071 -9.087 -13.262 1.00 82.50 168 GLY A N 1
ATOM 1284 C CA . GLY A 1 168 ? -21.014 -8.011 -14.244 1.00 82.50 168 GLY A CA 1
ATOM 1285 C C . GLY A 1 168 ? -20.493 -8.491 -15.583 1.00 82.50 168 GLY A C 1
ATOM 1286 O O . GLY A 1 168 ? -19.933 -9.579 -15.690 1.00 82.50 168 GLY A O 1
ATOM 1287 N N . GLU A 1 169 ? -20.631 -7.640 -16.590 1.00 85.44 169 GLU A N 1
ATOM 1288 C CA . GLU A 1 169 ? -20.008 -7.821 -17.895 1.00 85.44 169 GLU A CA 1
ATOM 1289 C C . GLU A 1 169 ? -18.943 -6.735 -18.090 1.00 85.44 169 GLU A C 1
ATOM 1291 O O . GLU A 1 169 ? -19.163 -5.566 -17.767 1.00 85.44 169 GLU A O 1
ATOM 1296 N N . MET A 1 170 ? -17.781 -7.120 -18.604 1.00 81.19 170 MET A N 1
ATOM 1297 C CA . MET A 1 170 ? -16.706 -6.209 -18.993 1.00 81.19 170 MET A CA 1
ATOM 1298 C C . MET A 1 170 ? -16.346 -6.423 -20.459 1.00 81.19 170 MET A C 1
ATOM 1300 O O . MET A 1 170 ? -16.563 -7.509 -20.987 1.00 81.19 170 MET A O 1
ATOM 1304 N N . SER A 1 171 ? -15.764 -5.414 -21.107 1.00 87.50 171 SER A N 1
ATOM 1305 C CA . SER A 1 171 ? -15.300 -5.512 -22.496 1.00 87.50 171 SER A CA 1
ATOM 1306 C C . SER A 1 171 ? -13.797 -5.277 -22.580 1.00 87.50 171 SER A C 1
ATOM 1308 O O . SER A 1 171 ? -13.283 -4.329 -21.987 1.00 87.50 171 SER A O 1
ATOM 1310 N N . LEU A 1 172 ? -13.094 -6.158 -23.288 1.00 89.25 172 LEU A N 1
ATOM 1311 C CA . LEU A 1 172 ? -11.654 -6.097 -23.517 1.00 89.25 172 LEU A CA 1
ATOM 1312 C C . LEU A 1 172 ? -11.365 -6.220 -25.008 1.00 89.25 172 LEU A C 1
ATOM 1314 O O . LEU A 1 172 ? -12.069 -6.913 -25.737 1.00 89.25 172 LEU A O 1
ATOM 1318 N N . GLU A 1 173 ? -10.324 -5.535 -25.464 1.00 92.38 173 GLU A N 1
ATOM 1319 C CA . GLU A 1 173 ? -9.900 -5.600 -26.859 1.00 92.38 173 GLU A CA 1
ATOM 1320 C C . GLU A 1 173 ? -9.042 -6.844 -27.111 1.00 92.38 173 GLU A C 1
ATOM 1322 O O . GLU A 1 173 ? -8.068 -7.091 -26.387 1.00 92.38 173 GLU A O 1
ATOM 1327 N N . GLU A 1 174 ? -9.396 -7.607 -28.140 1.00 95.38 174 GLU A N 1
ATOM 1328 C CA . GLU A 1 174 ? -8.657 -8.757 -28.647 1.00 95.38 174 GLU A CA 1
ATOM 1329 C C . GLU A 1 174 ? -8.141 -8.497 -30.057 1.00 95.38 174 GLU A C 1
ATOM 1331 O O . GLU A 1 174 ? -8.845 -7.969 -30.920 1.00 95.38 174 GLU A O 1
ATOM 1336 N N . HIS A 1 175 ? -6.903 -8.910 -30.305 1.00 96.69 175 HIS A N 1
ATOM 1337 C CA . HIS A 1 175 ? -6.283 -8.814 -31.617 1.00 96.69 175 HIS A CA 1
ATOM 1338 C C . HIS A 1 175 ? -6.588 -10.098 -32.397 1.00 96.69 175 HIS A C 1
ATOM 1340 O O . HIS A 1 175 ? -6.247 -11.193 -31.950 1.00 96.69 175 HIS A O 1
ATOM 1346 N N . SER A 1 176 ? -7.205 -9.970 -33.571 1.00 94.69 176 SER A N 1
ATOM 1347 C CA . SER A 1 176 ? -7.541 -11.104 -34.440 1.00 94.69 176 SER A CA 1
ATOM 1348 C C . SER A 1 176 ? -6.433 -11.430 -35.442 1.00 94.69 176 SER A C 1
ATOM 1350 O O . SER A 1 176 ? -6.281 -12.586 -35.828 1.00 94.69 176 SER A O 1
ATOM 1352 N N . GLN A 1 177 ? -5.650 -10.431 -35.862 1.00 96.44 177 GLN A N 1
ATOM 1353 C CA . GLN A 1 177 ? -4.584 -10.595 -36.851 1.00 96.44 177 GLN A CA 1
ATOM 1354 C C . GLN A 1 177 ? -3.398 -9.674 -36.545 1.00 96.44 177 GLN A C 1
ATOM 1356 O O . GLN A 1 177 ? -3.580 -8.544 -36.084 1.00 96.44 177 GLN A O 1
ATOM 1361 N N . CYS A 1 178 ? -2.187 -10.169 -36.810 1.00 96.12 178 CYS A N 1
ATOM 1362 C CA . CYS A 1 178 ? -0.924 -9.483 -36.553 1.00 96.12 178 CYS A CA 1
ATOM 1363 C C . CYS A 1 178 ? -0.050 -9.502 -37.805 1.00 96.12 178 CYS A C 1
ATOM 1365 O O . CYS A 1 178 ? -0.002 -10.512 -38.505 1.00 96.12 178 CYS A O 1
ATOM 1367 N N . GLU A 1 179 ? 0.680 -8.418 -38.051 1.00 96.31 179 GLU A N 1
ATOM 1368 C CA . GLU A 1 179 ? 1.654 -8.333 -39.139 1.00 96.31 179 GLU A CA 1
ATOM 1369 C C . GLU A 1 179 ? 2.955 -7.685 -38.669 1.00 96.31 179 GLU A C 1
ATOM 1371 O O . GLU A 1 179 ? 2.973 -6.824 -37.786 1.00 96.31 179 GLU A O 1
ATOM 1376 N N . CYS A 1 180 ? 4.053 -8.083 -39.307 1.00 96.06 180 CYS A N 1
ATOM 1377 C CA . CYS A 1 180 ? 5.352 -7.449 -39.142 1.00 96.06 180 CYS A CA 1
ATOM 1378 C C . CYS A 1 180 ? 5.448 -6.239 -40.067 1.00 96.06 180 CYS A C 1
ATOM 1380 O O . CYS A 1 180 ? 5.582 -6.390 -41.282 1.00 96.06 180 CYS A O 1
ATOM 1382 N N . ARG A 1 181 ? 5.393 -5.034 -39.499 1.00 94.31 181 ARG A N 1
ATOM 1383 C CA . ARG A 1 181 ? 5.552 -3.786 -40.251 1.00 94.31 181 ARG A CA 1
ATOM 1384 C C . ARG A 1 181 ? 6.926 -3.180 -39.992 1.00 94.31 181 ARG A C 1
ATOM 1386 O O . ARG A 1 181 ? 7.442 -3.330 -38.887 1.00 94.31 181 ARG A O 1
ATOM 1393 N N . PRO A 1 182 ? 7.542 -2.501 -40.974 1.00 93.50 182 PRO A N 1
ATOM 1394 C CA . PRO A 1 182 ? 8.756 -1.737 -40.730 1.00 93.50 182 PRO A CA 1
ATOM 1395 C C . PRO A 1 182 ? 8.516 -0.773 -39.582 1.00 93.50 182 PRO A C 1
ATOM 1397 O O . PRO A 1 182 ? 7.580 0.028 -39.640 1.00 93.50 182 PRO A O 1
ATOM 1400 N N . LYS A 1 183 ? 9.369 -0.845 -38.556 1.00 88.81 183 LYS A N 1
ATOM 1401 C CA . LYS A 1 183 ? 9.419 0.190 -37.531 1.00 88.81 183 LYS A CA 1
ATOM 1402 C C . LYS A 1 183 ? 9.585 1.492 -38.280 1.00 88.81 183 LYS A C 1
ATOM 1404 O O . LYS A 1 183 ? 10.551 1.644 -39.036 1.00 88.81 183 LYS A O 1
ATOM 1409 N N . GLN A 1 184 ? 8.647 2.421 -38.110 1.00 77.75 184 GLN A N 1
ATOM 1410 C CA . GLN A 1 184 ? 8.892 3.767 -38.594 1.00 77.75 184 GLN A CA 1
ATOM 1411 C C . GLN A 1 184 ? 10.214 4.184 -37.968 1.00 77.75 184 GLN A C 1
ATOM 1413 O O . GLN A 1 184 ? 10.354 4.174 -36.741 1.00 77.75 184 GLN A O 1
ATOM 1418 N N . ALA A 1 185 ? 11.210 4.471 -38.810 1.00 56.59 185 ALA A N 1
ATOM 1419 C CA . ALA A 1 185 ? 12.398 5.143 -38.345 1.00 56.59 185 ALA A CA 1
ATOM 1420 C C . ALA A 1 185 ? 11.859 6.426 -37.730 1.00 56.59 185 ALA A C 1
ATOM 1422 O O . ALA A 1 185 ? 11.474 7.335 -38.465 1.00 56.59 185 ALA A O 1
ATOM 1423 N N . GLN A 1 186 ? 11.747 6.471 -36.397 1.00 52.94 186 GLN A N 1
ATOM 1424 C CA . GLN A 1 186 ? 11.636 7.729 -35.687 1.00 52.94 186 GLN A CA 1
ATOM 1425 C C . GLN A 1 186 ? 12.758 8.530 -36.285 1.00 52.94 186 GLN A C 1
ATOM 1427 O O . GLN A 1 186 ? 13.912 8.133 -36.119 1.00 52.94 186 GLN A O 1
ATOM 1432 N N . SER A 1 187 ? 12.389 9.509 -37.108 1.00 46.34 187 SER A N 1
ATOM 1433 C CA . SER A 1 187 ? 13.293 10.234 -37.973 1.00 46.34 187 SER A CA 1
ATOM 1434 C C . SER A 1 187 ? 14.512 10.528 -37.135 1.00 46.34 187 SER A C 1
ATOM 1436 O O . SER A 1 187 ? 14.453 11.333 -36.202 1.00 46.34 187 SER A O 1
ATOM 1438 N N . ALA A 1 188 ? 15.588 9.787 -37.406 1.00 45.88 188 ALA A N 1
ATOM 1439 C CA . ALA A 1 188 ? 16.892 10.153 -36.938 1.00 45.88 188 ALA A CA 1
ATOM 1440 C C . ALA A 1 188 ? 17.043 11.526 -37.561 1.00 45.88 188 ALA A C 1
ATOM 1442 O O . ALA A 1 188 ? 17.207 11.635 -38.774 1.00 45.88 188 ALA A O 1
ATOM 1443 N N . VAL A 1 189 ? 16.795 12.566 -36.762 1.00 46.12 189 VAL A N 1
ATOM 1444 C CA . VAL A 1 189 ? 16.978 13.947 -37.168 1.00 46.12 189 VAL A CA 1
ATOM 1445 C C . VAL A 1 189 ? 18.384 13.962 -37.736 1.00 46.12 189 VAL A C 1
ATOM 1447 O O . VAL A 1 189 ? 19.347 13.787 -36.983 1.00 46.12 189 VAL A O 1
ATOM 1450 N N . LYS A 1 190 ? 18.480 14.033 -39.068 1.00 42.41 190 LYS A N 1
ATOM 1451 C CA . LYS A 1 190 ? 19.737 14.135 -39.796 1.00 42.41 190 LYS A CA 1
ATOM 1452 C C . LYS A 1 190 ? 20.402 15.376 -39.234 1.00 42.41 190 LYS A C 1
ATOM 1454 O O . LYS A 1 190 ? 19.993 16.496 -39.525 1.00 42.41 190 LYS A O 1
ATOM 1459 N N . LEU A 1 191 ? 21.380 15.172 -38.360 1.00 45.34 191 LEU A N 1
ATOM 1460 C CA . LEU A 1 191 ? 22.180 16.249 -37.807 1.00 45.34 191 LEU A CA 1
ATOM 1461 C C . LEU A 1 191 ? 23.272 16.592 -38.821 1.00 45.34 191 LEU A C 1
ATOM 1463 O O . LEU A 1 191 ? 24.446 16.425 -38.536 1.00 45.34 191 LEU A O 1
ATOM 1467 N N . ASP A 1 192 ? 22.852 17.031 -40.002 1.00 47.69 192 ASP A N 1
ATOM 1468 C CA . ASP A 1 192 ? 23.720 17.597 -41.038 1.00 47.69 192 ASP A CA 1
ATOM 1469 C C . ASP A 1 192 ? 23.172 18.960 -41.477 1.00 47.69 192 ASP A C 1
ATOM 1471 O O . ASP A 1 192 ? 23.120 19.318 -42.649 1.00 47.69 192 ASP A O 1
ATOM 1475 N N . SER A 1 193 ? 22.741 19.759 -40.500 1.00 49.81 193 SER A N 1
ATOM 1476 C CA . SER A 1 193 ? 22.757 21.212 -40.657 1.00 49.81 193 SER A CA 1
ATOM 1477 C C . SER A 1 193 ? 24.101 21.738 -40.146 1.00 49.81 193 SER A C 1
ATOM 1479 O O . SER A 1 193 ? 24.608 21.203 -39.150 1.00 49.81 193 SER A O 1
ATOM 1481 N N . PRO A 1 194 ? 24.691 22.775 -40.776 1.00 52.50 194 PRO A N 1
ATOM 1482 C CA . PRO A 1 194 ? 25.893 23.415 -40.256 1.00 52.50 194 PRO A CA 1
ATOM 1483 C C . PRO A 1 194 ? 25.616 23.779 -38.805 1.00 52.50 194 PRO A C 1
ATOM 1485 O O . PRO A 1 194 ? 24.589 24.400 -38.529 1.00 52.50 194 PRO A O 1
ATOM 1488 N N . ARG A 1 195 ? 26.474 23.325 -37.879 1.00 52.62 195 ARG A N 1
ATOM 1489 C CA . ARG A 1 195 ? 26.272 23.540 -36.440 1.00 52.62 195 ARG A CA 1
ATOM 1490 C C . ARG A 1 195 ? 25.930 25.015 -36.236 1.00 52.62 195 ARG A C 1
ATOM 1492 O O . ARG A 1 195 ? 26.802 25.845 -36.514 1.00 52.62 195 ARG A O 1
ATOM 1499 N N . PRO A 1 196 ? 24.714 25.364 -35.784 1.00 54.25 196 PRO A N 1
ATOM 1500 C CA . PRO A 1 196 ? 24.433 26.746 -35.463 1.00 54.25 196 PRO A CA 1
ATOM 1501 C C . PRO A 1 196 ? 25.455 27.149 -34.406 1.00 54.25 196 PRO A C 1
ATOM 1503 O O . PRO A 1 196 ? 25.682 26.421 -33.433 1.00 54.25 196 PRO A O 1
ATOM 1506 N N . HIS A 1 197 ? 26.158 28.254 -34.644 1.00 66.69 197 HIS A N 1
ATOM 1507 C CA . HIS A 1 197 ? 27.103 28.783 -33.675 1.00 66.69 197 HIS A CA 1
ATOM 1508 C C . HIS A 1 197 ? 26.275 29.299 -32.496 1.00 66.69 197 HIS A C 1
ATOM 1510 O O . HIS A 1 197 ? 25.854 30.452 -32.472 1.00 66.69 197 HIS A O 1
ATOM 1516 N N . CYS A 1 198 ? 25.928 28.403 -31.567 1.00 69.94 198 CYS A N 1
ATOM 1517 C CA . CYS A 1 198 ? 25.052 28.753 -30.465 1.00 69.94 198 CYS A CA 1
ATOM 1518 C C . CYS A 1 198 ? 25.759 29.814 -29.606 1.00 69.94 198 CYS A C 1
ATOM 1520 O O . CYS A 1 198 ? 26.933 29.630 -29.252 1.00 69.94 198 CYS A O 1
ATOM 1522 N N . PRO A 1 199 ? 25.070 30.904 -29.236 1.00 72.38 199 PRO A N 1
ATOM 1523 C CA . PRO A 1 199 ? 25.634 31.899 -28.340 1.00 72.38 199 PRO A CA 1
ATOM 1524 C C . PRO A 1 199 ? 26.005 31.258 -26.997 1.00 72.38 199 PRO A C 1
ATOM 1526 O O . PRO A 1 199 ? 25.421 30.260 -26.560 1.00 72.38 199 PRO A O 1
ATOM 1529 N N . ARG A 1 200 ? 27.014 31.821 -26.323 1.00 74.44 200 ARG A N 1
ATOM 1530 C CA . ARG A 1 200 ? 27.402 31.346 -24.990 1.00 74.44 200 ARG A CA 1
ATOM 1531 C C . ARG A 1 200 ? 26.253 31.587 -24.011 1.00 74.44 200 ARG A C 1
ATOM 1533 O O . ARG A 1 200 ? 25.730 32.692 -23.927 1.00 74.44 200 ARG A O 1
ATOM 1540 N N . CYS A 1 201 ? 25.912 30.559 -23.239 1.00 75.44 201 CYS A N 1
ATOM 1541 C CA . CYS A 1 201 ? 24.949 30.682 -22.150 1.00 75.44 201 CYS A CA 1
ATOM 1542 C C . CYS A 1 201 ? 25.437 31.704 -21.115 1.00 75.44 201 CYS A C 1
ATOM 1544 O O . CYS A 1 201 ? 26.622 31.735 -20.774 1.00 75.44 201 CYS A O 1
ATOM 1546 N N . THR A 1 202 ? 24.509 32.495 -20.581 1.00 75.44 202 THR A N 1
ATOM 1547 C CA . THR A 1 202 ? 24.781 33.535 -19.577 1.00 75.44 202 THR A CA 1
ATOM 1548 C C . THR A 1 202 ? 25.355 32.954 -18.283 1.00 75.44 202 THR A C 1
ATOM 1550 O O . THR A 1 202 ? 26.204 33.571 -17.641 1.00 75.44 202 THR A O 1
ATOM 1553 N N . GLN A 1 203 ? 24.956 31.731 -17.909 1.00 72.12 203 GLN A N 1
ATOM 1554 C CA . GLN A 1 203 ? 25.463 31.055 -16.718 1.00 72.12 203 GLN A CA 1
ATOM 1555 C C . GLN A 1 203 ? 26.598 30.068 -17.012 1.00 72.12 203 GLN A C 1
ATOM 1557 O O . GLN A 1 203 ? 26.457 29.118 -17.779 1.00 72.12 203 GLN A O 1
ATOM 1562 N N . ARG A 1 204 ? 27.704 30.190 -16.261 1.00 67.81 204 ARG A N 1
ATOM 1563 C CA . ARG A 1 204 ? 28.925 29.361 -16.396 1.00 67.81 204 ARG A CA 1
ATOM 1564 C C . ARG A 1 204 ? 28.708 27.846 -16.211 1.00 67.81 204 ARG A C 1
ATOM 1566 O O . ARG A 1 204 ? 29.578 27.053 -16.564 1.00 67.81 204 ARG A O 1
ATOM 1573 N N . ARG A 1 205 ? 27.590 27.426 -15.603 1.00 67.25 205 ARG A N 1
ATOM 1574 C CA . ARG A 1 205 ? 27.255 26.008 -15.344 1.00 67.25 205 ARG A CA 1
ATOM 1575 C C . ARG A 1 205 ? 26.361 25.379 -16.417 1.00 67.25 205 ARG A C 1
ATOM 1577 O O . ARG A 1 205 ? 26.128 24.169 -16.355 1.00 67.25 205 ARG A O 1
ATOM 1584 N N . GLN A 1 206 ? 25.889 26.170 -17.375 1.00 74.69 206 GLN A N 1
ATOM 1585 C CA . GLN A 1 206 ? 25.066 25.707 -18.483 1.00 74.69 206 GLN A CA 1
ATOM 1586 C C . GLN A 1 206 ? 25.915 25.420 -19.720 1.00 74.69 206 GLN A C 1
ATOM 1588 O O . GLN A 1 206 ? 26.999 25.977 -19.901 1.00 74.69 206 GLN A O 1
ATOM 1593 N N . ARG A 1 207 ? 25.424 24.525 -20.573 1.00 76.06 207 ARG A N 1
ATOM 1594 C CA . ARG A 1 207 ? 25.983 24.254 -21.895 1.00 76.06 207 ARG A CA 1
ATOM 1595 C C . ARG A 1 207 ? 24.840 24.272 -22.914 1.00 76.06 207 ARG A C 1
ATOM 1597 O O . ARG A 1 207 ? 23.803 23.678 -22.614 1.00 76.06 207 ARG A O 1
ATOM 1604 N N . PRO A 1 208 ? 25.004 24.936 -24.070 1.00 75.12 208 PRO A N 1
ATOM 1605 C CA . PRO A 1 208 ? 23.987 24.909 -25.107 1.00 75.12 208 PRO A CA 1
ATOM 1606 C C . PRO A 1 208 ? 23.908 23.499 -25.692 1.00 75.12 208 PRO A C 1
ATOM 1608 O O . PRO A 1 208 ? 24.936 22.855 -25.933 1.00 75.12 208 PRO A O 1
ATOM 1611 N N . ASP A 1 209 ? 22.689 23.009 -25.874 1.00 73.12 209 ASP A N 1
ATOM 1612 C CA . ASP A 1 209 ? 22.429 21.787 -26.614 1.00 73.12 209 ASP A CA 1
ATOM 1613 C C . ASP A 1 209 ? 22.842 22.007 -28.078 1.00 73.12 209 ASP A C 1
ATOM 1615 O O . ASP A 1 209 ? 22.410 22.984 -28.695 1.00 73.12 209 ASP A O 1
ATOM 1619 N N . PRO A 1 210 ? 23.680 21.132 -28.653 1.00 67.06 210 PRO A N 1
ATOM 1620 C CA . PRO A 1 210 ? 24.163 21.288 -30.020 1.00 67.06 210 PRO A CA 1
ATOM 1621 C C . PRO A 1 210 ? 23.068 21.189 -31.095 1.00 67.06 210 PRO A C 1
ATOM 1623 O O . PRO A 1 210 ? 23.341 21.546 -32.237 1.00 67.06 210 PRO A O 1
ATOM 1626 N N . ARG A 1 211 ? 21.863 20.698 -30.768 1.00 65.62 211 ARG A N 1
ATOM 1627 C CA . ARG A 1 211 ? 20.738 20.565 -31.708 1.00 65.62 211 ARG A CA 1
ATOM 1628 C C . ARG A 1 211 ? 19.687 21.659 -31.554 1.00 65.62 211 ARG A C 1
ATOM 1630 O O . ARG A 1 211 ? 19.110 22.077 -32.548 1.00 65.62 211 ARG A O 1
ATOM 1637 N N . THR A 1 212 ? 19.424 22.113 -30.329 1.00 74.75 212 THR A N 1
ATOM 1638 C CA . THR A 1 212 ? 18.346 23.082 -30.039 1.00 74.75 212 THR A CA 1
ATOM 1639 C C . THR A 1 212 ? 18.858 24.465 -29.636 1.00 74.75 212 THR A C 1
ATOM 1641 O O . THR A 1 212 ? 18.059 25.381 -29.459 1.00 74.75 212 THR A O 1
ATOM 1644 N N . CYS A 1 213 ? 20.173 24.622 -29.432 1.00 76.56 213 CYS A N 1
ATOM 1645 C CA . CYS A 1 213 ? 20.822 25.792 -28.829 1.00 76.56 213 CYS A CA 1
ATOM 1646 C C . CYS A 1 213 ? 20.237 26.241 -27.475 1.00 76.56 213 CYS A C 1
ATOM 1648 O O . CYS A 1 213 ? 20.643 27.279 -26.950 1.00 76.56 213 CYS A O 1
ATOM 1650 N N . ARG A 1 214 ? 19.338 25.462 -26.852 1.00 78.81 214 ARG A N 1
ATOM 1651 C CA . ARG A 1 214 ? 18.857 25.730 -25.495 1.00 78.81 214 ARG A CA 1
ATOM 1652 C C . ARG A 1 214 ? 19.950 25.429 -24.487 1.00 78.81 214 ARG A C 1
ATOM 1654 O O . ARG A 1 214 ? 20.651 24.423 -24.570 1.00 78.81 214 ARG A O 1
ATOM 1661 N N . CYS A 1 215 ? 20.092 26.309 -23.510 1.00 78.44 215 CYS A N 1
ATOM 1662 C CA . CYS A 1 215 ? 21.051 26.143 -22.434 1.00 78.44 215 CYS A CA 1
ATOM 1663 C C . CYS A 1 215 ? 20.525 25.137 -21.409 1.00 78.44 215 CYS A C 1
ATOM 1665 O O . CYS A 1 215 ? 19.475 25.346 -20.814 1.00 78.44 215 CYS A O 1
ATOM 1667 N N . HIS A 1 216 ? 21.273 24.059 -21.174 1.00 79.50 216 HIS A N 1
ATOM 1668 C CA . HIS A 1 216 ? 20.946 23.063 -20.156 1.00 79.50 216 HIS A CA 1
ATOM 1669 C C . HIS A 1 216 ? 22.041 22.959 -19.101 1.00 79.50 216 HIS A C 1
ATOM 1671 O O . HIS A 1 216 ? 23.221 23.225 -19.346 1.00 79.50 216 HIS A O 1
ATOM 1677 N N . CYS A 1 217 ? 21.658 22.515 -17.909 1.00 77.62 217 CYS A N 1
ATOM 1678 C CA . CYS A 1 217 ? 22.586 22.287 -16.814 1.00 77.62 217 CYS A CA 1
ATOM 1679 C C . CYS A 1 217 ? 23.561 21.155 -17.133 1.00 77.62 217 CYS A C 1
ATOM 1681 O O . CYS A 1 217 ? 23.189 20.108 -17.662 1.00 77.62 217 CYS A O 1
ATOM 1683 N N . ARG A 1 218 ? 24.837 21.338 -16.776 1.00 76.62 218 ARG A N 1
ATOM 1684 C CA . ARG A 1 218 ? 25.887 20.344 -17.033 1.00 76.62 218 ARG A CA 1
ATOM 1685 C C . ARG A 1 218 ? 25.464 18.958 -16.519 1.00 76.62 218 ARG A C 1
ATOM 1687 O O . ARG A 1 218 ? 25.040 18.824 -15.374 1.00 76.62 218 ARG A O 1
ATOM 1694 N N . ARG A 1 219 ? 25.664 17.908 -17.323 1.00 65.75 219 ARG A N 1
ATOM 1695 C CA . ARG A 1 219 ? 25.278 16.509 -17.013 1.00 65.75 219 ARG A CA 1
ATOM 1696 C C . ARG A 1 219 ? 25.745 16.016 -15.632 1.00 65.75 219 ARG A C 1
ATOM 1698 O O . ARG A 1 219 ? 25.038 15.280 -14.954 1.00 65.75 219 ARG A O 1
ATOM 1705 N N . ARG A 1 220 ? 26.919 16.489 -15.182 1.00 60.22 220 ARG A N 1
ATOM 1706 C CA . ARG A 1 220 ? 27.502 16.181 -13.860 1.00 60.22 220 ARG A CA 1
ATOM 1707 C C . ARG A 1 220 ? 26.678 16.731 -12.685 1.00 60.22 220 ARG A C 1
ATOM 1709 O O . ARG A 1 220 ? 26.744 16.169 -11.600 1.00 60.22 220 ARG A O 1
ATOM 1716 N N . SER A 1 221 ? 25.935 17.818 -12.892 1.00 66.81 221 SER A N 1
ATOM 1717 C CA . SER A 1 221 ? 24.987 18.384 -11.919 1.00 66.81 221 SER A CA 1
ATOM 1718 C C . SER A 1 221 ? 23.672 17.603 -11.906 1.00 66.81 221 SER A C 1
ATOM 1720 O O . SER A 1 221 ? 23.211 17.249 -10.830 1.00 66.81 221 SER A O 1
ATOM 1722 N N . PHE A 1 222 ? 23.129 17.259 -13.081 1.00 66.00 222 PHE A N 1
ATOM 1723 C CA . PHE A 1 222 ? 21.883 16.490 -13.209 1.00 66.00 222 PHE A CA 1
ATOM 1724 C C . PHE A 1 222 ? 21.967 15.118 -12.518 1.00 66.00 222 PHE A C 1
ATOM 1726 O O . PHE A 1 222 ? 21.161 14.820 -11.643 1.00 66.00 222 PHE A O 1
ATOM 1733 N N . LEU A 1 223 ? 23.012 14.330 -12.806 1.00 63.28 223 LEU A N 1
ATOM 1734 C CA . LEU A 1 223 ? 23.221 13.015 -12.176 1.00 63.28 223 LEU A CA 1
ATOM 1735 C C . LEU A 1 223 ? 23.420 13.107 -10.653 1.00 63.28 223 LEU A C 1
ATOM 1737 O O . LEU A 1 223 ? 22.973 12.241 -9.906 1.00 63.28 223 LEU A O 1
ATOM 1741 N N . ARG A 1 224 ? 24.070 14.179 -10.178 1.00 65.00 224 ARG A N 1
ATOM 1742 C CA . ARG A 1 224 ? 24.296 14.413 -8.744 1.00 65.00 224 ARG A CA 1
ATOM 1743 C C . ARG A 1 224 ? 22.992 14.738 -7.999 1.00 65.00 224 ARG A C 1
ATOM 1745 O O . ARG A 1 224 ? 22.892 14.411 -6.821 1.00 65.00 224 ARG A O 1
ATOM 1752 N N . CYS A 1 225 ? 22.019 15.355 -8.670 1.00 59.62 225 CYS A N 1
ATOM 1753 C CA . CYS A 1 225 ? 20.700 15.661 -8.109 1.00 59.62 225 CYS A CA 1
ATOM 1754 C C . CYS A 1 225 ? 19.717 14.490 -8.246 1.00 59.62 225 CYS A C 1
ATOM 1756 O O . CYS A 1 225 ? 18.998 14.204 -7.292 1.00 59.62 225 CYS A O 1
ATOM 1758 N N . GLN A 1 226 ? 19.761 13.737 -9.352 1.00 63.75 226 GLN A N 1
ATOM 1759 C CA . GLN A 1 226 ? 18.959 12.521 -9.529 1.00 63.75 226 GLN A CA 1
ATOM 1760 C C . GLN A 1 226 ? 19.320 11.446 -8.493 1.00 63.75 226 GLN A C 1
ATOM 1762 O O . GLN A 1 226 ? 18.430 10.861 -7.886 1.00 63.75 226 GLN A O 1
ATOM 1767 N N . GLY A 1 227 ? 20.612 11.265 -8.188 1.00 59.28 227 GLY A N 1
ATOM 1768 C CA . GLY A 1 227 ? 21.063 10.369 -7.112 1.00 59.28 227 GLY A CA 1
ATOM 1769 C C . GLY A 1 227 ? 20.663 10.810 -5.695 1.00 59.28 227 GLY A C 1
ATOM 1770 O O . GLY A 1 227 ? 20.899 10.077 -4.741 1.00 59.28 227 GLY A O 1
ATOM 1771 N N . ARG A 1 228 ? 20.081 12.006 -5.540 1.00 57.88 228 ARG A N 1
ATOM 1772 C CA . ARG A 1 228 ? 19.577 12.545 -4.268 1.00 57.88 228 ARG A CA 1
ATOM 1773 C C . ARG A 1 228 ? 18.061 12.782 -4.266 1.00 57.88 228 ARG A C 1
ATOM 1775 O O . ARG A 1 228 ? 17.550 13.247 -3.253 1.00 57.88 228 ARG A O 1
ATOM 1782 N N . GLY A 1 229 ? 17.358 12.466 -5.360 1.00 55.91 229 GLY A N 1
ATOM 1783 C CA . GLY A 1 229 ? 15.906 12.646 -5.486 1.00 55.91 229 GLY A CA 1
ATOM 1784 C C . GLY A 1 229 ? 15.438 14.108 -5.455 1.00 55.91 229 GLY A C 1
ATOM 1785 O O . GLY A 1 229 ? 14.398 14.387 -4.868 1.00 55.91 229 GLY A O 1
ATOM 1786 N N . LEU A 1 230 ? 16.213 15.048 -6.013 1.00 58.66 230 LEU A N 1
ATOM 1787 C CA . LEU A 1 230 ? 15.943 16.495 -5.926 1.00 58.66 230 LEU A CA 1
ATOM 1788 C C . LEU A 1 230 ? 15.538 17.107 -7.278 1.00 58.66 230 LEU A C 1
ATOM 1790 O O . LEU A 1 230 ? 16.140 16.783 -8.304 1.00 58.66 230 LEU A O 1
ATOM 1794 N N . GLU A 1 231 ? 14.565 18.030 -7.260 1.00 57.06 231 GLU A N 1
ATOM 1795 C CA . GLU A 1 231 ? 14.159 18.848 -8.417 1.00 57.06 231 GLU A CA 1
ATOM 1796 C C . GLU A 1 231 ? 15.171 19.970 -8.703 1.00 57.06 231 GLU A C 1
ATOM 1798 O O . GLU A 1 231 ? 15.626 20.695 -7.812 1.00 57.06 231 GLU A O 1
ATOM 1803 N N . LEU A 1 232 ? 15.539 20.114 -9.977 1.00 63.38 232 LEU A N 1
ATOM 1804 C CA . LEU A 1 232 ? 16.548 21.061 -10.444 1.00 63.38 232 LEU A CA 1
ATOM 1805 C C . LEU A 1 232 ? 15.867 22.249 -11.130 1.00 63.38 232 LEU A C 1
ATOM 1807 O O . LEU A 1 232 ? 15.110 22.043 -12.075 1.00 63.38 232 LEU A O 1
ATOM 1811 N N . ASN A 1 233 ? 16.188 23.486 -10.735 1.00 65.69 233 ASN A N 1
ATOM 1812 C CA . ASN A 1 233 ? 15.710 24.653 -11.476 1.00 65.69 233 ASN A CA 1
ATOM 1813 C C . ASN A 1 233 ? 16.484 24.766 -12.814 1.00 65.69 233 ASN A C 1
ATOM 1815 O O . ASN A 1 233 ? 17.722 24.859 -12.788 1.00 65.69 233 ASN A O 1
ATOM 1819 N N . PRO A 1 234 ? 15.791 24.755 -13.971 1.00 64.12 234 PRO A N 1
ATOM 1820 C CA . PRO A 1 234 ? 16.425 24.722 -15.289 1.00 64.12 234 PRO A CA 1
ATOM 1821 C C . PRO A 1 234 ? 17.208 26.003 -15.623 1.00 64.12 234 PRO A C 1
ATOM 1823 O O . PRO A 1 234 ? 18.247 25.922 -16.280 1.00 64.12 234 PRO A O 1
ATOM 1826 N N . ASP A 1 235 ? 16.790 27.159 -15.101 1.00 63.41 235 ASP A N 1
ATOM 1827 C CA . ASP A 1 235 ? 17.366 28.466 -15.442 1.00 63.41 235 ASP A CA 1
ATOM 1828 C C . ASP A 1 235 ? 18.589 28.821 -14.597 1.00 63.41 235 ASP A C 1
ATOM 1830 O O . ASP A 1 235 ? 19.496 29.515 -15.055 1.00 63.41 235 ASP A O 1
ATOM 1834 N N . THR A 1 236 ? 18.648 28.336 -13.355 1.00 65.50 236 THR A N 1
ATOM 1835 C CA . THR A 1 236 ? 19.749 28.648 -12.424 1.00 65.50 236 THR A CA 1
ATOM 1836 C C . THR A 1 236 ? 20.727 27.498 -12.215 1.00 65.50 236 THR A C 1
ATOM 1838 O O . THR A 1 236 ? 21.784 27.688 -11.604 1.00 65.50 236 THR A O 1
ATOM 1841 N N . CYS A 1 237 ? 20.397 26.290 -12.691 1.00 66.19 237 CYS A N 1
ATOM 1842 C CA . CYS A 1 237 ? 21.183 25.067 -12.491 1.00 66.19 237 CYS A CA 1
ATOM 1843 C C . CYS A 1 237 ? 21.646 24.863 -11.048 1.00 66.19 237 CYS A C 1
ATOM 1845 O O . CYS A 1 237 ? 22.715 24.298 -10.773 1.00 66.19 237 CYS A O 1
ATOM 1847 N N . ARG A 1 238 ? 20.839 25.377 -10.124 1.00 65.00 238 ARG A N 1
ATOM 1848 C CA . ARG A 1 238 ? 20.961 25.189 -8.697 1.00 65.00 238 ARG A CA 1
ATOM 1849 C C . ARG A 1 238 ? 19.837 24.264 -8.286 1.00 65.00 238 ARG A C 1
ATOM 1851 O O . ARG A 1 238 ? 18.729 24.304 -8.816 1.00 65.00 238 ARG A O 1
ATOM 1858 N N . ASP A 1 239 ? 20.187 23.413 -7.343 1.00 59.25 239 ASP A N 1
ATOM 1859 C CA . ASP A 1 239 ? 19.222 22.638 -6.594 1.00 59.25 239 ASP A CA 1
ATOM 1860 C C . ASP A 1 239 ? 18.186 23.604 -6.013 1.00 59.25 239 ASP A C 1
ATOM 1862 O O . ASP A 1 239 ? 18.569 24.599 -5.378 1.00 59.25 239 ASP A O 1
ATOM 1866 N N . MET A 1 240 ? 16.898 23.350 -6.256 1.00 56.66 240 MET A N 1
ATOM 1867 C CA . MET A 1 240 ? 15.838 24.211 -5.737 1.00 56.66 240 MET A CA 1
ATOM 1868 C C . MET A 1 240 ? 15.913 24.279 -4.207 1.00 56.66 240 MET A C 1
ATOM 1870 O O . MET A 1 240 ? 15.630 25.329 -3.637 1.00 56.66 240 MET A O 1
ATOM 1874 N N . ARG A 1 241 ? 16.473 23.257 -3.536 1.00 56.50 241 ARG A N 1
ATOM 1875 C CA . ARG A 1 241 ? 16.736 23.307 -2.094 1.00 56.50 241 ARG A CA 1
ATOM 1876 C C . ARG A 1 241 ? 17.764 24.345 -1.659 1.00 56.50 241 ARG A C 1
ATOM 1878 O O . ARG A 1 241 ? 17.675 24.770 -0.524 1.00 56.50 241 ARG A O 1
ATOM 1885 N N . LEU A 1 242 ? 18.725 24.791 -2.474 1.00 51.00 242 LEU A N 1
ATOM 1886 C CA . LEU A 1 242 ? 19.746 25.742 -1.991 1.00 51.00 242 LEU A CA 1
ATOM 1887 C C . LEU A 1 242 ? 19.248 27.194 -1.981 1.00 51.00 242 LEU A C 1
ATOM 1889 O O . LEU A 1 242 ? 19.630 27.971 -1.109 1.00 51.00 242 LEU A O 1
ATOM 1893 N N . SER A 1 243 ? 18.385 27.541 -2.940 1.00 53.31 243 SER A N 1
ATOM 1894 C CA . SER A 1 243 ? 17.659 28.814 -2.913 1.00 53.31 243 SER A CA 1
ATOM 1895 C C . SER A 1 243 ? 16.636 28.795 -1.788 1.00 53.31 243 SER A C 1
ATOM 1897 O O . SER A 1 243 ? 16.590 29.743 -1.017 1.00 53.31 243 SER A O 1
ATOM 1899 N N . TRP A 1 244 ? 15.929 27.668 -1.630 1.00 50.38 244 TRP A N 1
ATOM 1900 C CA . TRP A 1 244 ? 15.076 27.427 -0.476 1.00 50.38 244 TRP A CA 1
ATOM 1901 C C . TRP A 1 244 ? 15.852 27.455 0.834 1.00 50.38 244 TRP A C 1
ATOM 1903 O O . TRP A 1 244 ? 15.322 27.971 1.781 1.00 50.38 244 TRP A O 1
ATOM 1913 N N . VAL A 1 245 ? 17.098 26.993 0.938 1.00 58.94 245 VAL A N 1
ATOM 1914 C CA . VAL A 1 245 ? 17.859 27.038 2.202 1.00 58.94 245 VAL A CA 1
ATOM 1915 C C . VAL A 1 245 ? 18.252 28.464 2.575 1.00 58.94 245 VAL A C 1
ATOM 1917 O O . VAL A 1 245 ? 18.239 28.776 3.755 1.00 58.94 245 VAL A O 1
ATOM 1920 N N . LEU A 1 246 ? 18.561 29.345 1.616 1.00 60.75 246 LEU A N 1
ATOM 1921 C CA . LEU A 1 246 ? 18.863 30.756 1.901 1.00 60.75 246 LEU A CA 1
ATOM 1922 C C . LEU A 1 246 ? 17.597 31.578 2.163 1.00 60.75 246 LEU A C 1
ATOM 1924 O O . LEU A 1 246 ? 17.593 32.413 3.066 1.00 60.75 246 LEU A O 1
ATOM 1928 N N . THR A 1 247 ? 16.506 31.308 1.440 1.00 59.56 247 THR A N 1
ATOM 1929 C CA . THR A 1 247 ? 15.203 31.905 1.751 1.00 59.56 247 THR A CA 1
ATOM 1930 C C . THR A 1 247 ? 14.631 31.331 3.040 1.00 59.56 247 THR A C 1
ATOM 1932 O O . THR A 1 247 ? 14.093 32.094 3.813 1.00 59.56 247 THR A O 1
ATOM 1935 N N . VAL A 1 248 ? 14.823 30.047 3.348 1.00 58.12 248 VAL A N 1
ATOM 1936 C CA . VAL A 1 248 ? 14.481 29.408 4.631 1.00 58.12 248 VAL A CA 1
ATOM 1937 C C . VAL A 1 248 ? 15.399 29.908 5.735 1.00 58.12 248 VAL A C 1
ATOM 1939 O O . VAL A 1 248 ? 14.912 30.063 6.831 1.00 58.12 248 VAL A O 1
ATOM 1942 N N . LEU A 1 249 ? 16.667 30.262 5.503 1.00 60.56 249 LEU A N 1
ATOM 1943 C CA . LEU A 1 249 ? 17.488 30.907 6.539 1.00 60.56 249 LEU A CA 1
ATOM 1944 C C . LEU A 1 249 ? 16.967 32.318 6.860 1.00 60.56 249 LEU A C 1
ATOM 1946 O O . LEU A 1 249 ? 16.873 32.683 8.026 1.00 60.56 249 LEU A O 1
ATOM 1950 N N . SER A 1 250 ? 16.585 33.086 5.834 1.00 60.06 250 SER A N 1
ATOM 1951 C CA . SER A 1 250 ? 15.991 34.425 5.976 1.00 60.06 250 SER A CA 1
ATOM 1952 C C . SER A 1 250 ? 14.561 34.382 6.537 1.00 60.06 250 SER A C 1
ATOM 1954 O O . SER A 1 250 ? 14.163 35.257 7.304 1.00 60.06 250 SER A O 1
ATOM 1956 N N . ILE A 1 251 ? 13.795 33.345 6.189 1.00 56.56 251 ILE A N 1
ATOM 1957 C CA . ILE A 1 251 ? 12.459 33.064 6.716 1.00 56.56 251 ILE A CA 1
ATOM 1958 C C . ILE A 1 251 ? 12.571 32.491 8.128 1.00 56.56 251 ILE A C 1
ATOM 1960 O O . ILE A 1 251 ? 11.793 32.884 8.964 1.00 56.56 251 ILE A O 1
ATOM 1964 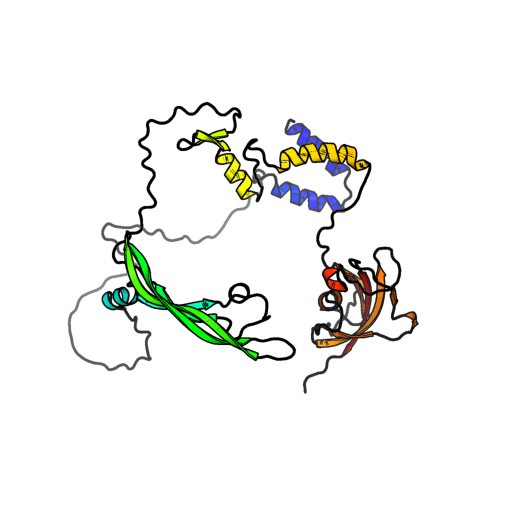N N . CYS A 1 252 ? 13.559 31.669 8.478 1.00 51.56 252 CYS A N 1
ATOM 1965 C CA . CYS A 1 252 ? 13.803 31.205 9.851 1.00 51.56 252 CYS A CA 1
ATOM 1966 C C . CYS A 1 252 ? 14.264 32.346 10.763 1.00 51.56 252 CYS A C 1
ATOM 1968 O O . CYS A 1 252 ? 13.904 32.359 11.936 1.00 51.56 252 CYS A O 1
ATOM 1970 N N . LEU A 1 253 ? 15.005 33.325 10.231 1.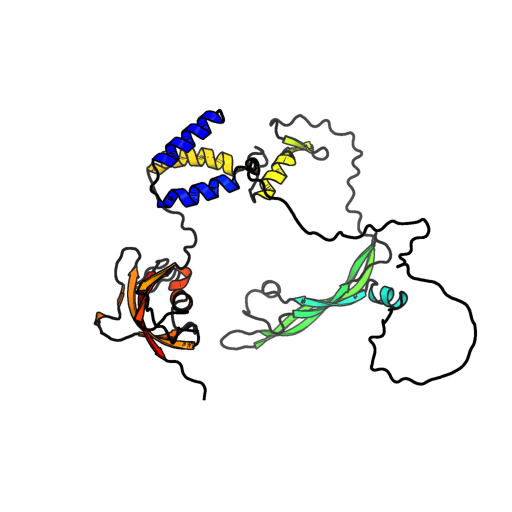00 54.03 253 LEU A N 1
ATOM 1971 C CA . LEU A 1 253 ? 15.378 34.529 10.976 1.00 54.03 253 LEU A CA 1
ATOM 1972 C C . LEU A 1 253 ? 14.175 35.460 11.230 1.00 54.03 253 LEU A C 1
ATOM 1974 O O . LEU A 1 253 ? 14.196 36.216 12.193 1.00 54.03 253 LEU A O 1
ATOM 1978 N N . SER A 1 254 ? 13.116 35.373 10.415 1.00 51.38 254 SER A N 1
ATOM 1979 C CA . SER A 1 254 ? 11.850 36.106 10.612 1.00 51.38 254 SER A CA 1
ATOM 1980 C C . SER A 1 254 ? 10.736 35.267 11.267 1.00 51.38 254 SER A C 1
ATOM 1982 O O . SER A 1 254 ? 9.867 35.813 11.938 1.00 51.38 254 SER A O 1
ATOM 1984 N N . ALA A 1 255 ? 10.790 33.939 11.168 1.00 46.25 255 ALA A N 1
ATOM 1985 C CA . ALA A 1 255 ? 9.830 32.977 11.713 1.00 46.25 255 ALA A CA 1
ATOM 1986 C C . ALA A 1 255 ? 10.175 32.517 13.135 1.00 46.25 255 ALA A C 1
ATOM 1988 O O . ALA A 1 255 ? 9.390 31.792 13.743 1.00 46.25 255 ALA A O 1
ATOM 1989 N N . LEU A 1 256 ? 11.260 33.028 13.732 1.00 49.12 256 LEU A N 1
ATOM 1990 C CA . LEU A 1 256 ? 11.374 33.055 15.194 1.00 49.12 256 LEU A CA 1
ATOM 1991 C C . LEU A 1 256 ? 10.214 33.849 15.839 1.00 49.12 256 LEU A C 1
ATOM 1993 O O . LEU A 1 256 ? 10.008 33.752 17.044 1.00 49.12 256 LEU A O 1
ATOM 1997 N N . ALA A 1 257 ? 9.433 34.592 15.041 1.00 49.91 257 ALA A N 1
ATOM 1998 C CA . ALA A 1 257 ? 8.226 35.278 15.481 1.00 49.91 257 ALA A CA 1
ATOM 1999 C C . ALA A 1 257 ? 6.913 34.479 15.334 1.00 49.91 257 ALA A C 1
ATOM 2001 O O . ALA A 1 257 ? 5.929 34.897 15.929 1.00 49.91 257 ALA A O 1
ATOM 2002 N N . THR A 1 258 ? 6.830 33.356 14.606 1.00 47.34 258 THR A N 1
ATOM 2003 C CA . THR A 1 258 ? 5.571 32.572 14.531 1.00 47.34 258 THR A CA 1
ATOM 2004 C C . THR A 1 258 ? 5.819 31.093 14.223 1.00 47.34 258 THR A C 1
ATOM 2006 O O . THR A 1 258 ? 6.008 30.677 13.083 1.00 47.34 258 THR A O 1
ATOM 2009 N N . ALA A 1 259 ? 5.789 30.272 15.272 1.00 44.50 259 ALA A N 1
ATOM 2010 C CA . ALA A 1 259 ? 5.839 28.820 15.181 1.00 44.50 259 ALA A CA 1
ATOM 2011 C C . ALA A 1 259 ? 4.424 28.225 15.081 1.00 44.50 259 ALA A C 1
ATOM 2013 O O . ALA A 1 259 ? 3.697 28.242 16.063 1.00 44.50 259 ALA A O 1
ATOM 2014 N N . THR A 1 260 ? 4.071 27.654 13.926 1.00 43.06 260 THR A N 1
ATOM 2015 C CA . THR A 1 260 ? 3.202 26.466 13.741 1.00 43.06 260 THR A CA 1
ATOM 2016 C C . THR A 1 260 ? 3.610 25.887 12.371 1.00 43.06 260 THR A C 1
ATOM 2018 O O . THR A 1 260 ? 3.802 26.641 11.427 1.00 43.06 260 THR A O 1
ATOM 2021 N N . GLY A 1 261 ? 3.927 24.619 12.122 1.00 42.84 261 GLY A N 1
ATOM 2022 C CA . GLY A 1 261 ? 3.545 23.354 12.733 1.00 42.84 261 GLY A CA 1
ATOM 2023 C C . GLY A 1 261 ? 3.134 22.419 11.585 1.00 42.84 261 GLY A C 1
ATOM 2024 O O . GLY A 1 261 ? 1.959 22.129 11.433 1.00 42.84 261 GLY A O 1
ATOM 2025 N N . ALA A 1 262 ? 4.070 22.028 10.708 1.00 36.53 262 ALA A N 1
ATOM 2026 C CA . ALA A 1 262 ? 3.800 21.080 9.621 1.00 36.53 262 ALA A CA 1
ATOM 2027 C C . ALA A 1 262 ? 3.973 19.643 10.143 1.00 36.53 262 ALA A C 1
ATOM 2029 O O . ALA A 1 262 ? 5.094 19.208 10.413 1.00 36.53 262 ALA A O 1
ATOM 2030 N N . GLU A 1 263 ? 2.866 18.920 10.326 1.00 44.34 263 GLU A N 1
ATOM 2031 C CA . GLU A 1 263 ? 2.868 17.558 10.862 1.00 44.34 263 GLU A CA 1
ATOM 2032 C C . GLU A 1 263 ? 3.319 16.521 9.826 1.00 44.34 263 GLU A C 1
ATOM 2034 O O . GLU A 1 263 ? 2.685 16.295 8.795 1.00 44.34 263 GLU A O 1
ATOM 2039 N N . GLY A 1 264 ? 4.421 15.833 10.127 1.00 53.00 264 GLY A N 1
ATOM 2040 C CA . GLY A 1 264 ? 4.717 14.535 9.532 1.00 53.00 264 GLY A CA 1
ATOM 2041 C C . GLY A 1 264 ? 3.849 13.455 10.181 1.00 53.00 264 GLY A C 1
ATOM 2042 O O . GLY A 1 264 ? 3.665 13.478 11.396 1.00 53.00 264 GLY A O 1
ATOM 2043 N N . LYS A 1 265 ? 3.360 12.493 9.383 1.00 57.19 265 LYS A N 1
ATOM 2044 C CA . LYS A 1 265 ? 2.602 11.313 9.847 1.00 57.19 265 LYS A CA 1
ATOM 2045 C C . LYS A 1 265 ? 3.250 10.706 11.096 1.00 57.19 265 LYS A C 1
ATOM 2047 O O . LYS A 1 265 ? 4.323 10.096 11.008 1.00 57.19 265 LYS A O 1
ATOM 2052 N N . ARG A 1 266 ? 2.620 10.888 12.258 1.00 79.38 266 ARG A N 1
ATOM 2053 C CA . ARG A 1 266 ? 3.113 10.357 13.534 1.00 79.38 266 ARG A CA 1
ATOM 2054 C C . ARG A 1 266 ? 2.923 8.834 13.520 1.00 79.38 266 ARG A C 1
ATOM 2056 O O . ARG A 1 266 ? 1.919 8.329 13.031 1.00 79.38 266 ARG A O 1
ATOM 2063 N N . LYS A 1 267 ? 3.914 8.070 13.989 1.00 89.56 267 LYS A N 1
ATOM 2064 C CA . LYS A 1 267 ? 3.831 6.596 14.089 1.00 89.56 267 LYS A CA 1
ATOM 2065 C C . LYS A 1 267 ? 3.292 6.192 15.463 1.00 89.56 267 LYS A C 1
ATOM 2067 O O . LYS A 1 267 ? 3.542 6.899 16.435 1.00 89.56 267 LYS A O 1
ATOM 2072 N N . LEU A 1 268 ? 2.619 5.038 15.548 1.00 94.00 268 LEU A N 1
ATOM 2073 C CA . LEU A 1 268 ? 2.207 4.427 16.820 1.00 94.00 268 LEU A CA 1
ATOM 2074 C C . LEU A 1 268 ? 3.423 4.242 17.738 1.00 94.00 268 LEU A C 1
ATOM 2076 O O . LEU A 1 268 ? 4.401 3.605 17.342 1.00 94.00 268 LEU A O 1
ATOM 2080 N N . GLN A 1 269 ? 3.350 4.762 18.962 1.00 94.38 269 GLN A N 1
ATOM 2081 C CA . GLN A 1 269 ? 4.394 4.583 19.973 1.00 94.38 269 GLN A CA 1
ATOM 2082 C C . GLN A 1 269 ? 3.884 3.669 21.085 1.00 94.38 269 GLN A C 1
ATOM 2084 O O . GLN A 1 269 ? 2.807 3.900 21.634 1.00 94.38 269 GLN A O 1
ATOM 2089 N N . ILE A 1 270 ? 4.665 2.641 21.423 1.00 96.00 270 ILE A N 1
ATOM 2090 C CA . ILE A 1 270 ? 4.331 1.650 22.451 1.00 96.00 270 ILE A CA 1
ATOM 2091 C C . ILE A 1 270 ? 5.391 1.740 23.549 1.00 96.00 270 ILE A C 1
ATOM 2093 O O . ILE A 1 270 ? 6.536 1.336 23.353 1.00 96.00 270 ILE A O 1
ATOM 2097 N N . GLY A 1 271 ? 5.018 2.276 24.707 1.00 93.38 271 GLY A N 1
ATOM 2098 C CA . GLY A 1 271 ? 5.848 2.301 25.908 1.00 93.38 271 GLY A CA 1
ATOM 2099 C C . GLY A 1 271 ? 5.372 1.259 26.913 1.00 93.38 271 GLY A C 1
ATOM 2100 O O . GLY A 1 271 ? 4.185 1.186 27.204 1.00 93.38 271 GLY A O 1
ATOM 2101 N N . VAL A 1 272 ? 6.273 0.462 27.485 1.00 93.81 272 VAL A N 1
ATOM 2102 C CA . VAL A 1 272 ? 5.918 -0.457 28.580 1.00 93.81 272 VAL A CA 1
ATOM 2103 C C . VAL A 1 272 ? 6.154 0.258 29.908 1.00 93.81 272 VAL A C 1
ATOM 2105 O O . VAL A 1 272 ? 7.283 0.638 30.201 1.00 93.81 272 VAL A O 1
ATOM 2108 N N . LYS A 1 273 ? 5.094 0.462 30.698 1.00 93.50 273 LYS A N 1
ATOM 2109 C CA . LYS A 1 273 ? 5.155 1.107 32.021 1.00 93.50 273 LYS A CA 1
ATOM 2110 C C . LYS A 1 273 ? 5.510 0.126 33.133 1.00 93.50 273 LYS A C 1
ATOM 2112 O O . LYS A 1 273 ? 6.240 0.481 34.049 1.00 93.50 273 LYS A O 1
ATOM 2117 N N . LYS A 1 274 ? 4.983 -1.096 33.061 1.00 93.81 274 LYS A N 1
ATOM 2118 C CA . LYS A 1 274 ? 5.233 -2.160 34.037 1.00 93.81 274 LYS A CA 1
ATOM 2119 C C . LYS A 1 274 ? 5.413 -3.466 33.285 1.00 93.81 274 LYS A C 1
ATOM 2121 O O . LYS A 1 274 ? 4.511 -3.850 32.549 1.00 93.81 274 LYS A O 1
ATOM 2126 N N . ARG A 1 275 ? 6.566 -4.112 33.465 1.00 91.81 275 ARG A N 1
ATOM 2127 C CA . ARG A 1 275 ? 6.845 -5.466 32.967 1.00 91.81 275 ARG A CA 1
ATOM 2128 C C . ARG A 1 275 ? 6.532 -6.491 34.053 1.00 91.81 275 ARG A C 1
ATOM 2130 O O . ARG A 1 275 ? 6.533 -6.153 35.233 1.00 91.81 275 ARG A O 1
ATOM 2137 N N . VAL A 1 276 ? 6.267 -7.720 33.628 1.00 92.25 276 VAL A N 1
ATOM 2138 C CA . VAL A 1 276 ? 6.053 -8.875 34.502 1.00 92.25 276 VAL A CA 1
ATOM 2139 C C . VAL A 1 276 ? 7.126 -9.903 34.163 1.00 92.25 276 VAL A C 1
ATOM 2141 O O . VAL A 1 276 ? 7.319 -10.212 32.986 1.00 92.25 276 VAL A O 1
ATOM 2144 N N . ASP A 1 277 ? 7.839 -10.391 35.176 1.00 86.25 277 ASP A N 1
ATOM 2145 C CA . ASP A 1 277 ? 8.994 -11.279 34.988 1.00 86.25 277 ASP A CA 1
ATOM 2146 C C . ASP A 1 277 ? 8.573 -12.692 34.562 1.00 86.25 277 ASP A C 1
ATOM 2148 O O . ASP A 1 277 ? 9.211 -13.311 33.710 1.00 86.25 277 ASP A O 1
ATOM 2152 N N . HIS A 1 278 ? 7.455 -13.183 35.106 1.00 91.00 278 HIS A N 1
ATOM 2153 C CA . HIS A 1 278 ? 6.874 -14.472 34.747 1.00 91.00 278 HIS A CA 1
ATOM 2154 C C . HIS A 1 278 ? 5.649 -14.288 33.847 1.00 91.00 278 HIS A C 1
ATOM 2156 O O . HIS A 1 278 ? 4.617 -13.785 34.280 1.00 91.00 278 HIS A O 1
ATOM 2162 N N . CYS A 1 279 ? 5.762 -14.707 32.587 1.00 90.75 279 CYS A N 1
ATOM 2163 C CA . CYS A 1 279 ? 4.715 -14.535 31.585 1.00 90.75 279 CYS A CA 1
ATOM 2164 C C . CYS A 1 279 ? 4.476 -15.841 30.816 1.00 90.75 279 CYS A C 1
ATOM 2166 O O . CYS A 1 279 ? 5.093 -16.056 29.766 1.00 90.75 279 CYS A O 1
ATOM 2168 N N . PRO A 1 280 ? 3.607 -16.727 31.334 1.00 90.25 280 PRO A N 1
ATOM 2169 C CA . PRO A 1 280 ? 3.342 -18.020 30.709 1.00 90.25 280 PRO A CA 1
ATOM 2170 C C . PRO A 1 280 ? 2.524 -17.872 29.420 1.00 90.25 280 PRO A C 1
ATOM 2172 O O . PRO A 1 280 ? 2.711 -18.630 28.470 1.00 90.25 280 PRO A O 1
ATOM 2175 N N . ILE A 1 281 ? 1.639 -16.873 29.363 1.00 92.56 281 ILE A N 1
ATOM 2176 C CA . ILE A 1 281 ? 0.753 -16.616 28.228 1.00 92.56 281 ILE A CA 1
ATOM 2177 C C . ILE A 1 281 ? 0.928 -15.166 27.785 1.00 92.56 281 ILE A C 1
ATOM 2179 O O . ILE A 1 281 ? 0.883 -14.240 28.592 1.00 92.56 281 ILE A O 1
ATOM 2183 N N . LYS A 1 282 ? 1.119 -14.981 26.477 1.00 95.31 282 LYS A N 1
ATOM 2184 C CA . LYS A 1 282 ? 1.145 -13.674 25.817 1.00 95.31 282 LYS A CA 1
ATOM 2185 C C . LYS A 1 282 ? -0.068 -13.521 24.915 1.00 95.31 282 LYS A C 1
ATOM 2187 O O . LYS A 1 282 ? -0.470 -14.495 24.268 1.00 95.31 282 LYS A O 1
ATOM 2192 N N . SER A 1 283 ? -0.594 -12.303 24.844 1.00 96.25 283 SER A N 1
ATOM 2193 C CA . SER A 1 283 ? -1.711 -11.962 23.966 1.00 96.25 283 SER A CA 1
ATOM 2194 C C . SER A 1 283 ? -1.337 -12.152 22.492 1.00 96.25 283 SER A C 1
ATOM 2196 O O . SER A 1 283 ? -0.285 -11.702 22.018 1.00 96.25 283 SER A O 1
ATOM 2198 N N . ARG A 1 284 ? -2.221 -12.805 21.741 1.00 95.94 284 ARG A N 1
ATOM 2199 C CA . ARG A 1 284 ? -2.142 -12.944 20.282 1.00 95.94 284 ARG A CA 1
ATOM 2200 C C . ARG A 1 284 ? -3.495 -12.643 19.642 1.00 95.94 284 ARG A C 1
ATOM 2202 O O . ARG A 1 284 ? -4.511 -12.541 20.322 1.00 95.94 284 ARG A O 1
ATOM 2209 N N . LYS A 1 285 ? -3.499 -12.485 18.317 1.00 95.56 285 LYS A N 1
ATOM 2210 C CA . LYS A 1 285 ? -4.737 -12.275 17.555 1.00 95.56 285 LYS A CA 1
ATOM 2211 C C . LYS A 1 285 ? -5.729 -13.412 17.832 1.00 95.56 285 LYS A C 1
ATOM 2213 O O . LYS A 1 285 ? -5.324 -14.573 17.824 1.00 95.56 285 LYS A O 1
ATOM 2218 N N . GLY A 1 286 ? -6.991 -13.060 18.054 1.00 93.88 286 GLY A N 1
ATOM 2219 C CA . GLY A 1 286 ? -8.077 -13.979 18.399 1.00 93.88 286 GLY A CA 1
ATOM 2220 C C . GLY A 1 286 ? -8.280 -14.212 19.899 1.00 93.88 286 GLY A C 1
ATOM 2221 O O . GLY A 1 286 ? -9.320 -14.746 20.269 1.00 93.88 286 GLY A O 1
ATOM 2222 N N . ASP A 1 287 ? -7.345 -13.804 20.766 1.00 95.75 287 ASP A N 1
ATOM 2223 C CA . ASP A 1 287 ? -7.559 -13.876 22.216 1.00 95.75 287 ASP A CA 1
ATOM 2224 C C . ASP A 1 287 ? -8.574 -12.806 22.666 1.00 95.75 287 ASP A C 1
ATOM 2226 O O . ASP A 1 287 ? -8.598 -11.687 22.138 1.00 95.75 287 ASP A O 1
ATOM 2230 N N . VAL A 1 288 ? -9.376 -13.132 23.680 1.00 96.56 288 VAL A N 1
ATOM 2231 C CA . VAL A 1 288 ? -10.255 -12.184 24.372 1.00 96.56 288 VAL A CA 1
ATOM 2232 C C . VAL A 1 288 ? -9.480 -11.580 25.539 1.00 96.56 288 VAL A C 1
ATOM 2234 O O . VAL A 1 288 ? -8.962 -12.297 26.394 1.00 96.56 288 VAL A O 1
ATOM 2237 N N . LEU A 1 289 ? -9.350 -10.255 25.568 1.00 97.06 289 LEU A N 1
ATOM 2238 C CA . LEU A 1 289 ? -8.569 -9.550 26.581 1.00 97.06 289 LEU A CA 1
ATOM 2239 C C . LEU A 1 289 ? -9.481 -8.789 27.535 1.00 97.06 289 LEU A C 1
ATOM 2241 O O . LEU A 1 289 ? -10.340 -8.034 27.088 1.00 97.06 289 LEU A O 1
ATOM 2245 N N . HIS A 1 290 ? -9.229 -8.932 28.835 1.00 97.25 290 HIS A N 1
ATOM 2246 C CA . HIS A 1 290 ? -9.834 -8.110 29.881 1.00 97.25 290 HIS A CA 1
ATOM 2247 C C . HIS A 1 290 ? -8.816 -7.070 30.326 1.00 97.25 290 HIS A C 1
ATOM 2249 O O . HIS A 1 290 ? -7.726 -7.434 30.777 1.00 97.25 290 HIS A O 1
ATOM 2255 N N . MET A 1 291 ? -9.145 -5.785 30.222 1.00 96.81 291 MET A N 1
ATOM 2256 C CA . MET A 1 291 ? -8.205 -4.730 30.589 1.00 96.81 291 MET A CA 1
ATOM 2257 C C . MET A 1 291 ? -8.850 -3.506 31.205 1.00 96.81 291 MET A C 1
ATOM 2259 O O . MET A 1 291 ? -9.976 -3.135 30.876 1.00 96.81 291 MET A O 1
ATOM 2263 N N . HIS A 1 292 ? -8.072 -2.841 32.051 1.00 97.88 292 HIS A N 1
ATOM 2264 C CA . HIS A 1 292 ? -8.340 -1.464 32.415 1.00 97.88 292 HIS A CA 1
ATOM 2265 C C . HIS A 1 292 ? -7.611 -0.517 31.475 1.00 97.88 292 HIS A C 1
ATOM 2267 O O . HIS A 1 292 ? -6.480 -0.767 31.060 1.00 97.88 292 HIS A O 1
ATOM 2273 N N . TYR A 1 293 ? -8.267 0.589 31.159 1.00 97.06 293 TYR A N 1
ATOM 2274 C CA . TYR A 1 293 ? -7.699 1.680 30.394 1.00 97.06 293 TYR A CA 1
ATOM 2275 C C . TYR A 1 293 ? -8.093 3.042 30.956 1.00 97.06 293 TYR A C 1
ATOM 2277 O O . TYR A 1 293 ? -9.148 3.200 31.579 1.00 97.06 293 TYR A O 1
ATOM 2285 N N . THR A 1 294 ? -7.248 4.018 30.642 1.00 97.19 294 THR A N 1
ATOM 2286 C CA . THR A 1 294 ? -7.518 5.450 30.734 1.00 97.19 294 THR A CA 1
ATOM 2287 C C . THR A 1 294 ? -7.051 6.110 29.439 1.00 97.19 294 THR A C 1
ATOM 2289 O O . THR A 1 294 ? -5.884 5.981 29.058 1.00 97.19 294 THR A O 1
ATOM 2292 N N . GLY A 1 295 ? -7.965 6.783 28.746 1.00 96.81 295 GLY A N 1
ATOM 2293 C CA . GLY A 1 295 ? -7.728 7.505 27.501 1.00 96.81 295 GLY A CA 1
ATOM 2294 C C . GLY A 1 295 ? -7.646 9.011 27.730 1.00 96.81 295 GLY A C 1
ATOM 2295 O O . GLY A 1 295 ? -8.552 9.615 28.306 1.00 96.81 295 GLY A O 1
ATOM 2296 N N . LYS A 1 296 ? -6.559 9.621 27.257 1.00 96.69 296 LYS A N 1
ATOM 2297 C CA . LYS A 1 296 ? -6.291 11.059 27.346 1.00 96.69 296 LYS A CA 1
ATOM 2298 C C . LYS A 1 296 ? -5.964 11.646 25.978 1.00 96.69 296 LYS A C 1
ATOM 2300 O O . LYS A 1 296 ? -5.418 10.956 25.115 1.00 96.69 296 LYS A O 1
ATOM 2305 N N . LEU A 1 297 ? -6.292 12.913 25.779 1.00 94.94 297 LEU A N 1
ATOM 2306 C CA . LEU A 1 297 ? -5.820 13.706 24.646 1.00 94.94 297 LEU A CA 1
ATOM 2307 C C . LEU A 1 297 ? -4.368 14.167 24.894 1.00 94.94 297 LEU A C 1
ATOM 2309 O O . LEU A 1 297 ? -3.833 14.009 25.995 1.00 94.94 297 LEU A O 1
ATOM 2313 N N . GLU A 1 298 ? -3.694 14.706 23.872 1.00 91.25 298 GLU A N 1
ATOM 2314 C CA . GLU A 1 298 ? -2.307 15.196 24.019 1.00 91.25 298 GLU A CA 1
ATOM 2315 C C . GLU A 1 298 ? -2.167 16.353 25.017 1.00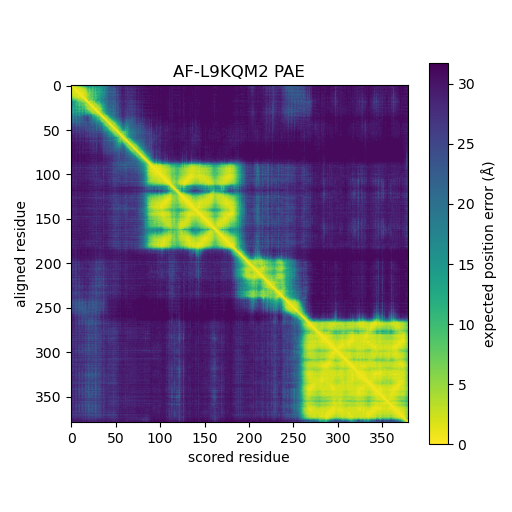 91.25 298 GLU A C 1
ATOM 2317 O O . GLU A 1 298 ? -1.102 16.518 25.608 1.00 91.25 298 GLU A O 1
ATOM 2322 N N . ASP A 1 299 ? -3.239 17.113 25.245 1.00 90.38 299 ASP A N 1
ATOM 2323 C CA . ASP A 1 299 ? -3.317 18.168 26.263 1.00 90.38 299 ASP A CA 1
ATOM 2324 C C . ASP A 1 299 ? -3.403 17.615 27.704 1.00 90.38 299 ASP A C 1
ATOM 2326 O O . ASP A 1 299 ? -3.325 18.371 28.670 1.00 90.38 299 ASP A O 1
ATOM 2330 N N . GLY A 1 300 ? -3.531 16.291 27.860 1.00 91.81 300 GLY A N 1
ATOM 2331 C CA . GLY A 1 300 ? -3.678 15.605 29.141 1.00 91.81 300 GLY A CA 1
ATOM 2332 C C . GLY A 1 300 ? -5.124 15.445 29.615 1.00 91.81 300 GLY A C 1
ATOM 2333 O O . GLY A 1 300 ? -5.341 14.769 30.625 1.00 91.81 300 GLY A O 1
ATOM 2334 N N . THR A 1 301 ? -6.102 15.996 28.893 1.0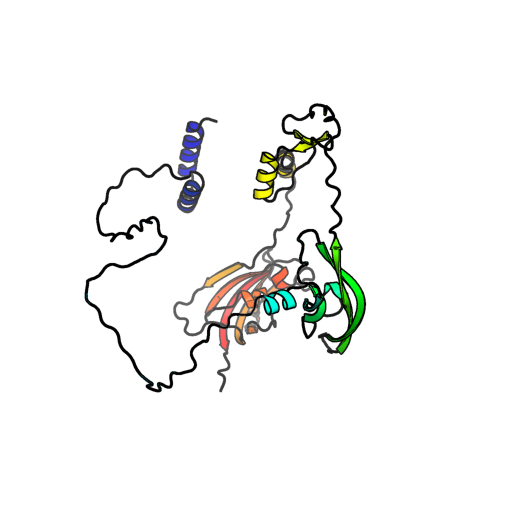0 93.75 301 THR A N 1
ATOM 2335 C CA . THR A 1 301 ? -7.530 15.884 29.204 1.00 93.75 301 THR A CA 1
ATOM 2336 C C . THR A 1 301 ? -7.979 14.433 29.076 1.00 93.75 301 THR A C 1
ATOM 2338 O O . THR A 1 301 ? -7.839 13.809 28.023 1.00 93.75 301 THR A O 1
ATOM 2341 N N . GLU A 1 302 ? -8.525 13.876 30.154 1.00 95.69 302 GLU A N 1
ATOM 2342 C CA . GLU A 1 302 ? -9.088 12.527 30.159 1.00 95.69 302 GLU A CA 1
ATOM 2343 C C . GLU A 1 302 ? -10.482 12.525 29.534 1.00 95.69 302 GLU A C 1
ATOM 2345 O O . GLU A 1 302 ? -11.372 13.244 29.984 1.00 95.69 302 GLU A O 1
ATOM 2350 N N . PHE A 1 303 ? -10.672 11.718 28.491 1.00 94.44 303 PHE A N 1
ATOM 2351 C CA . PHE A 1 303 ? -11.966 11.596 27.817 1.00 94.44 303 PHE A CA 1
ATOM 2352 C C . PHE A 1 303 ? -12.742 10.349 28.254 1.00 94.44 303 PHE A C 1
ATOM 2354 O O . PHE A 1 303 ? -13.977 10.324 28.158 1.00 94.44 303 PHE A O 1
ATOM 2361 N N . ASP A 1 304 ? -12.037 9.309 28.709 1.00 93.12 304 ASP A N 1
ATOM 2362 C CA . ASP A 1 304 ? -12.651 8.054 29.132 1.00 93.12 304 ASP A CA 1
ATOM 2363 C C . ASP A 1 304 ? -11.731 7.209 30.029 1.00 93.12 304 ASP A C 1
ATOM 2365 O O . ASP A 1 304 ? -10.513 7.174 29.830 1.00 93.12 304 ASP A O 1
ATOM 2369 N N . SER A 1 305 ? -12.310 6.490 30.993 1.00 95.06 305 SER A N 1
ATOM 2370 C CA . SER A 1 305 ? -11.591 5.537 31.844 1.00 95.06 305 SER A CA 1
ATOM 2371 C C . SER A 1 305 ? -12.517 4.451 32.382 1.00 95.06 305 SER A C 1
ATOM 2373 O O . SER A 1 305 ? -13.636 4.711 32.816 1.00 95.06 305 SER A O 1
ATOM 2375 N N . SER A 1 306 ? -11.999 3.226 32.415 1.00 94.06 306 SER A N 1
ATOM 2376 C CA . SER A 1 306 ? -12.666 2.058 33.013 1.00 94.06 306 SER A CA 1
ATOM 2377 C C . SER A 1 306 ? -12.469 1.929 34.533 1.00 94.06 306 SER A C 1
ATOM 2379 O O . SER A 1 306 ? -13.157 1.140 35.180 1.00 94.06 306 SER A O 1
ATOM 2381 N N . LEU A 1 307 ? -11.515 2.667 35.117 1.00 92.50 307 LEU A N 1
ATOM 2382 C CA . LEU A 1 307 ? -11.153 2.545 36.535 1.00 92.50 307 LEU A CA 1
ATOM 2383 C C . LEU A 1 307 ? -12.253 3.041 37.493 1.00 92.50 307 LEU A C 1
ATOM 2385 O O . LEU A 1 307 ? -12.515 2.338 38.467 1.00 92.50 307 LEU A O 1
ATOM 2389 N N . PRO A 1 308 ? -12.942 4.179 37.248 1.00 92.38 308 PRO A N 1
ATOM 2390 C CA . PRO A 1 308 ? -13.959 4.685 38.176 1.00 92.38 308 PRO A CA 1
ATOM 2391 C C . PRO A 1 308 ? -15.147 3.736 38.370 1.00 92.38 308 PRO A C 1
ATOM 2393 O O . PRO A 1 308 ? -15.728 3.681 39.448 1.00 92.38 308 PRO A O 1
ATOM 2396 N N . GLN A 1 309 ? -15.503 2.982 37.328 1.00 90.69 309 GLN A N 1
ATOM 2397 C CA . GLN A 1 309 ? -16.596 2.004 37.355 1.00 90.69 309 GLN A CA 1
ATOM 2398 C C . GLN A 1 309 ? -16.125 0.614 37.804 1.00 90.69 309 GLN A C 1
ATOM 2400 O O . GLN A 1 309 ? -16.945 -0.283 37.979 1.00 90.69 309 GLN A O 1
ATOM 2405 N N . ASN A 1 310 ? -14.809 0.426 37.971 1.00 90.81 310 ASN A N 1
ATOM 2406 C CA . ASN A 1 310 ? -14.162 -0.845 38.292 1.00 90.81 310 ASN A CA 1
ATOM 2407 C C . ASN A 1 310 ? -14.624 -2.019 37.400 1.00 90.81 310 ASN A C 1
ATOM 2409 O O . ASN A 1 310 ? -14.673 -3.169 37.834 1.00 90.81 310 ASN A O 1
ATOM 2413 N N . GLN A 1 311 ? -14.975 -1.722 36.145 1.00 92.94 311 GLN A N 1
ATOM 2414 C CA . GLN A 1 311 ? -15.448 -2.700 35.173 1.00 92.94 311 GLN A CA 1
ATOM 2415 C C . GLN A 1 311 ? -14.412 -2.830 34.049 1.00 92.94 311 GLN A C 1
ATOM 2417 O O . GLN A 1 311 ? -14.227 -1.885 33.279 1.00 92.94 311 GLN A O 1
ATOM 2422 N N . PRO A 1 312 ? -13.710 -3.973 33.939 1.00 94.25 312 PRO A N 1
ATOM 2423 C CA . PRO A 1 312 ? -12.761 -4.200 32.859 1.00 94.25 312 PRO A CA 1
ATOM 2424 C C . PRO A 1 312 ? -13.442 -4.187 31.493 1.00 94.25 312 PRO A C 1
ATOM 2426 O O . PRO A 1 312 ? -14.523 -4.751 31.311 1.00 94.25 312 PRO A O 1
ATOM 2429 N N . PHE A 1 313 ? -12.769 -3.598 30.514 1.00 96.69 313 PHE A N 1
ATOM 2430 C CA . PHE A 1 313 ? -13.194 -3.649 29.126 1.00 96.69 313 PHE A CA 1
ATOM 2431 C C . PHE A 1 313 ? -12.770 -4.973 28.493 1.00 96.69 313 PHE A C 1
ATOM 2433 O O . PHE A 1 313 ? -11.626 -5.405 28.664 1.00 96.69 313 PHE A O 1
ATOM 2440 N N . VAL A 1 314 ? -13.696 -5.603 27.768 1.00 96.06 314 VAL A N 1
ATOM 2441 C CA . VAL A 1 314 ? -13.520 -6.933 27.175 1.00 96.06 314 VAL A CA 1
ATOM 2442 C C . VAL A 1 314 ? -13.699 -6.852 25.665 1.00 96.06 314 VAL A C 1
ATOM 2444 O O . VAL A 1 314 ? -14.737 -6.399 25.182 1.00 96.06 314 VAL A O 1
ATOM 2447 N N . PHE A 1 315 ? -12.698 -7.297 24.908 1.00 96.19 315 PHE A N 1
ATOM 2448 C CA . PHE A 1 315 ? -12.755 -7.332 23.444 1.00 96.19 315 PHE A CA 1
ATOM 2449 C C . PHE A 1 315 ? -11.848 -8.420 22.863 1.00 96.19 315 PHE A C 1
ATOM 2451 O O . PHE A 1 315 ? -10.954 -8.932 23.537 1.00 96.19 315 PHE A O 1
ATOM 2458 N N . SER A 1 316 ? -12.066 -8.747 21.587 1.00 96.12 316 SER A N 1
ATOM 2459 C CA . SER A 1 316 ? -11.271 -9.736 20.849 1.00 96.12 316 SER A CA 1
ATOM 2460 C C . SER A 1 316 ? -10.139 -9.072 20.061 1.00 96.12 316 SER A C 1
ATOM 2462 O O . SER A 1 316 ? -10.391 -8.290 19.138 1.00 96.12 316 SER A O 1
ATOM 2464 N N . LEU A 1 317 ? -8.885 -9.405 20.377 1.00 96.50 317 LEU A N 1
ATOM 2465 C CA . LEU A 1 317 ? -7.712 -8.762 19.782 1.00 96.50 317 LEU A CA 1
ATOM 2466 C C . LEU A 1 317 ? -7.546 -9.113 18.294 1.00 96.50 317 LEU A C 1
ATOM 2468 O O . LEU A 1 317 ? -7.498 -10.285 17.921 1.00 96.50 317 LEU A O 1
ATOM 2472 N N . GLY A 1 318 ? -7.352 -8.108 17.438 1.00 93.00 318 GLY A N 1
ATOM 2473 C CA . GLY A 1 318 ? -7.021 -8.295 16.022 1.00 93.00 318 GLY A CA 1
ATOM 2474 C C . GLY A 1 318 ? -8.215 -8.593 15.114 1.00 93.00 318 GLY A C 1
ATOM 2475 O O . GLY A 1 318 ? -8.010 -9.005 13.973 1.00 93.00 318 GLY A O 1
ATOM 2476 N N . THR A 1 319 ? -9.438 -8.401 15.612 1.00 92.19 319 THR A N 1
ATOM 2477 C CA . THR A 1 319 ? -10.692 -8.589 14.862 1.00 92.19 319 THR A CA 1
ATOM 2478 C C . THR A 1 319 ? -11.240 -7.285 14.273 1.00 92.19 319 THR A C 1
ATOM 2480 O O . THR A 1 319 ? -12.225 -7.312 13.540 1.00 92.19 319 THR A O 1
ATOM 2483 N N . GLY A 1 320 ? -10.619 -6.135 14.573 1.00 91.75 320 GLY A N 1
ATOM 2484 C CA . GLY A 1 320 ? -11.130 -4.819 14.187 1.00 91.75 320 GLY A CA 1
ATOM 2485 C C . GLY A 1 320 ? -12.298 -4.315 15.043 1.00 91.75 320 GLY A C 1
ATOM 2486 O O . GLY A 1 320 ? -12.952 -3.354 14.651 1.00 91.75 320 GLY A O 1
ATOM 2487 N N . GLN A 1 321 ? -12.565 -4.937 16.200 1.00 90.81 321 GLN A N 1
ATOM 2488 C CA . GLN A 1 321 ? -13.578 -4.478 17.163 1.00 90.81 321 GLN A CA 1
ATOM 2489 C C . GLN A 1 321 ? -13.201 -3.136 17.823 1.00 90.81 321 GLN A C 1
ATOM 2491 O O . GLN A 1 321 ? -14.073 -2.393 18.268 1.00 90.81 321 GLN A O 1
ATOM 2496 N N . VAL A 1 322 ? -11.904 -2.824 17.881 1.00 94.94 322 VAL A N 1
ATOM 2497 C CA . VAL A 1 322 ? -11.341 -1.598 18.463 1.00 94.94 322 VAL A CA 1
ATOM 2498 C C . VAL A 1 322 ? -10.518 -0.828 17.426 1.00 94.94 322 VAL A C 1
ATOM 2500 O O . VAL A 1 322 ? -10.253 -1.313 16.325 1.00 94.94 322 VAL A O 1
ATOM 2503 N N . ILE A 1 323 ? -10.094 0.391 17.770 1.00 95.81 323 ILE A N 1
ATOM 2504 C CA . ILE A 1 323 ? -9.237 1.207 16.901 1.00 95.81 323 ILE A CA 1
ATOM 2505 C C . ILE A 1 323 ? -7.932 0.477 16.541 1.00 95.81 323 ILE A C 1
ATOM 2507 O O . ILE A 1 323 ? -7.356 -0.258 17.346 1.00 95.81 323 ILE A O 1
ATOM 2511 N N . LYS A 1 324 ? -7.413 0.724 15.332 1.00 95.75 324 LYS A N 1
ATOM 2512 C CA . LYS A 1 324 ? -6.235 0.018 14.790 1.00 95.75 324 LYS A CA 1
ATOM 2513 C C . LYS A 1 324 ? -5.002 0.125 15.688 1.00 95.75 324 LYS A C 1
ATOM 2515 O O . LYS A 1 324 ? -4.195 -0.802 15.731 1.00 95.75 324 LYS A O 1
ATOM 2520 N N . GLY A 1 325 ? -4.843 1.243 16.395 1.00 96.06 325 GLY A N 1
ATOM 2521 C CA . GLY A 1 325 ? -3.742 1.440 17.333 1.00 96.06 325 GLY A CA 1
ATOM 2522 C C . GLY A 1 325 ? -3.754 0.455 18.505 1.00 96.06 325 GLY A C 1
ATOM 2523 O O . GLY A 1 325 ? -2.685 0.041 18.946 1.00 96.06 325 GLY A O 1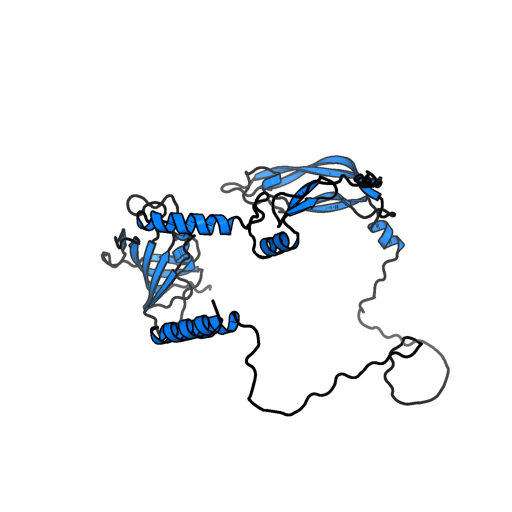
ATOM 2524 N N . TRP A 1 326 ? -4.931 0.021 18.965 1.00 97.19 326 TRP A N 1
ATOM 2525 C CA . TRP A 1 326 ? -5.059 -1.005 20.005 1.00 97.19 326 TRP A CA 1
ATOM 2526 C C . TRP A 1 326 ? -4.713 -2.392 19.463 1.00 97.19 326 TRP A C 1
ATOM 2528 O O . TRP A 1 326 ? -3.871 -3.079 20.040 1.00 97.19 326 TRP A O 1
ATOM 2538 N N . ASP A 1 327 ? -5.267 -2.759 18.304 1.00 96.06 327 ASP A N 1
ATOM 2539 C CA . ASP A 1 327 ? -4.989 -4.048 17.653 1.00 96.06 327 ASP A CA 1
ATOM 2540 C C . ASP A 1 327 ? -3.494 -4.256 17.355 1.00 96.06 327 ASP A C 1
ATOM 2542 O O . ASP A 1 327 ? -2.992 -5.380 17.406 1.00 96.06 327 ASP A O 1
ATOM 2546 N N . GLN A 1 328 ? -2.763 -3.177 17.062 1.00 94.88 328 GLN A N 1
ATOM 2547 C CA . GLN A 1 328 ? -1.314 -3.216 16.844 1.00 94.88 328 GLN A CA 1
ATOM 2548 C C . GLN A 1 328 ? -0.509 -3.099 18.148 1.00 94.88 328 GLN A C 1
ATOM 2550 O O . GLN A 1 328 ? 0.531 -3.741 18.285 1.00 94.88 328 GLN A O 1
ATOM 2555 N N . GLY A 1 329 ? -0.967 -2.285 19.103 1.00 95.06 329 GLY A N 1
ATOM 2556 C CA . GLY A 1 329 ? -0.229 -1.950 20.325 1.00 95.06 329 GLY A CA 1
ATOM 2557 C C . GLY A 1 329 ? -0.267 -3.015 21.425 1.00 95.06 329 GLY A C 1
ATOM 2558 O O . GLY A 1 329 ? 0.611 -3.042 22.294 1.00 95.06 329 GLY A O 1
ATOM 2559 N N . LEU A 1 330 ? -1.265 -3.902 21.392 1.00 96.94 330 LEU A N 1
ATOM 2560 C CA . LEU A 1 330 ? -1.562 -4.846 22.478 1.00 96.94 330 LEU A CA 1
ATOM 2561 C C . LEU A 1 330 ? -1.126 -6.283 22.195 1.00 96.94 330 LEU A C 1
ATOM 2563 O O . LEU A 1 330 ? -1.421 -7.181 22.979 1.00 96.94 330 LEU A O 1
ATOM 2567 N N . LEU A 1 331 ? -0.388 -6.509 21.109 1.00 95.88 331 LEU A N 1
ATOM 2568 C CA . LEU A 1 331 ? 0.208 -7.808 20.806 1.00 95.88 331 LEU A CA 1
ATOM 2569 C C . LEU A 1 331 ? 1.361 -8.125 21.768 1.00 95.88 331 LEU A C 1
ATOM 2571 O O . LEU A 1 331 ? 2.158 -7.250 22.125 1.00 95.88 331 LEU A O 1
ATOM 2575 N N . GLY A 1 332 ? 1.480 -9.394 22.160 1.00 95.06 332 GLY A N 1
ATOM 2576 C CA . GLY A 1 332 ? 2.593 -9.885 22.968 1.00 95.06 332 GLY A CA 1
ATOM 2577 C C . GLY A 1 332 ? 2.642 -9.293 24.376 1.00 95.06 332 GLY A C 1
ATOM 2578 O O . GLY A 1 332 ? 3.734 -9.060 24.889 1.00 95.06 332 GLY A O 1
ATOM 2579 N N . MET A 1 333 ? 1.489 -8.965 24.953 1.00 96.25 333 MET A N 1
ATOM 2580 C CA . MET A 1 333 ? 1.342 -8.414 26.299 1.00 96.25 333 MET A CA 1
ATOM 2581 C C . MET A 1 333 ? 1.048 -9.534 27.300 1.00 96.25 333 MET A C 1
ATOM 2583 O O . MET A 1 333 ? 0.389 -10.516 26.955 1.00 96.25 333 MET A O 1
ATOM 2587 N N . CYS A 1 334 ? 1.572 -9.395 28.512 1.00 95.94 334 CYS A N 1
ATOM 2588 C CA . CYS A 1 334 ? 1.408 -10.349 29.606 1.00 95.94 334 CYS A CA 1
ATOM 2589 C C . CYS A 1 334 ? 0.324 -9.892 30.588 1.00 95.94 334 CYS A C 1
ATOM 2591 O O . CYS A 1 334 ? 0.122 -8.691 30.774 1.00 95.94 334 CYS A O 1
ATOM 2593 N N . GLU A 1 335 ? -0.352 -10.834 31.243 1.00 95.81 335 GLU A N 1
ATOM 2594 C CA . GLU A 1 335 ? -1.255 -10.512 32.356 1.00 95.81 335 GLU A CA 1
ATOM 2595 C C . GLU A 1 335 ? -0.487 -9.766 33.461 1.00 95.81 335 GLU A C 1
ATOM 2597 O O . GLU A 1 335 ? 0.617 -10.155 33.838 1.00 95.81 335 GLU A O 1
ATOM 2602 N N . GLY A 1 336 ? -1.038 -8.649 33.934 1.00 94.75 336 GLY A N 1
ATOM 2603 C CA . GLY A 1 336 ? -0.417 -7.721 34.883 1.00 94.75 336 GLY A CA 1
ATOM 2604 C C . GLY A 1 336 ? 0.535 -6.682 34.267 1.00 94.75 336 GLY A C 1
ATOM 2605 O O . GLY A 1 336 ? 1.037 -5.811 34.988 1.00 94.75 336 GLY A O 1
ATOM 2606 N N . GLU A 1 337 ? 0.810 -6.745 32.959 1.00 96.19 337 GLU A N 1
ATOM 2607 C CA . GLU A 1 337 ? 1.628 -5.753 32.252 1.00 96.19 337 GLU A CA 1
ATOM 2608 C C . GLU A 1 337 ? 0.856 -4.434 32.093 1.00 96.19 337 GLU A C 1
ATOM 2610 O O . GLU A 1 337 ? -0.355 -4.430 31.866 1.00 96.19 337 GLU A O 1
ATOM 2615 N N . LYS A 1 338 ? 1.562 -3.297 32.159 1.00 96.88 338 LYS A N 1
ATOM 2616 C CA . LYS A 1 338 ? 0.992 -1.976 31.842 1.00 96.88 338 LYS A CA 1
ATOM 2617 C C . LYS A 1 338 ? 1.714 -1.344 30.663 1.00 96.88 338 LYS A C 1
ATOM 2619 O O . LYS A 1 338 ? 2.948 -1.304 30.647 1.00 96.88 338 LYS A O 1
ATOM 2624 N N . ARG A 1 339 ? 0.970 -0.777 29.714 1.00 97.62 339 ARG A N 1
ATOM 2625 C CA . ARG A 1 339 ? 1.509 -0.065 28.545 1.00 97.62 339 ARG A CA 1
ATOM 2626 C C . ARG A 1 339 ? 0.945 1.345 28.426 1.00 97.62 339 ARG A C 1
ATOM 2628 O O . ARG A 1 339 ? -0.151 1.639 28.884 1.00 97.62 339 ARG A O 1
ATOM 2635 N N . LYS A 1 340 ? 1.725 2.212 27.790 1.00 97.31 340 LYS A N 1
ATOM 2636 C CA . LYS A 1 340 ? 1.336 3.529 27.303 1.00 97.31 340 LYS A CA 1
ATOM 2637 C C . LYS A 1 340 ? 1.370 3.493 25.779 1.00 97.31 340 LYS A C 1
ATOM 2639 O O . LYS A 1 340 ? 2.435 3.282 25.201 1.00 97.31 340 LYS A O 1
ATOM 2644 N N . LEU A 1 341 ? 0.227 3.693 25.142 1.00 97.31 341 LEU A N 1
ATOM 2645 C CA . LEU A 1 341 ? 0.100 3.789 23.693 1.00 97.31 341 LEU A CA 1
ATOM 2646 C C . LEU A 1 341 ? -0.113 5.250 23.309 1.00 97.31 341 LEU A C 1
ATOM 2648 O O . LEU A 1 341 ? -1.019 5.889 23.834 1.00 97.31 341 LEU A O 1
ATOM 2652 N N . VAL A 1 342 ? 0.698 5.768 22.390 1.00 96.94 342 VAL A N 1
ATOM 2653 C CA . VAL A 1 342 ? 0.452 7.063 21.741 1.00 96.94 342 VAL A CA 1
ATOM 2654 C C . VAL A 1 342 ? 0.011 6.770 20.317 1.00 96.94 342 VAL A C 1
ATOM 2656 O O . VAL A 1 342 ? 0.806 6.315 19.489 1.00 96.94 342 VAL A O 1
ATOM 2659 N N . ILE A 1 343 ? -1.281 6.951 20.073 1.00 97.00 343 ILE A N 1
ATOM 2660 C CA . ILE A 1 343 ? -1.985 6.519 18.874 1.00 97.00 343 ILE A CA 1
ATOM 2661 C C . ILE A 1 343 ? -2.285 7.749 18.019 1.00 97.00 343 ILE A C 1
ATOM 2663 O O . ILE A 1 343 ? -3.103 8.575 18.426 1.00 97.00 343 ILE A O 1
ATOM 2667 N N . PRO A 1 344 ? -1.654 7.877 16.843 1.00 96.19 344 PRO A N 1
ATOM 2668 C CA . PRO A 1 344 ? -1.937 8.976 15.932 1.00 96.19 344 PRO A CA 1
ATOM 2669 C C . PRO A 1 344 ? -3.356 8.847 15.362 1.00 96.19 344 PRO A C 1
ATOM 2671 O O . PRO A 1 344 ? -3.932 7.750 15.348 1.00 96.19 344 PRO A O 1
ATOM 2674 N N . SER A 1 345 ? -3.920 9.953 14.879 1.00 95.69 345 SER A N 1
ATOM 2675 C CA . SER A 1 345 ? -5.320 10.020 14.448 1.00 95.69 345 SER A CA 1
ATOM 2676 C C . SER A 1 345 ? -5.663 8.972 13.384 1.00 95.69 345 SER A C 1
ATOM 2678 O O . SER A 1 345 ? -6.725 8.354 13.459 1.00 95.69 345 SER A O 1
ATOM 2680 N N . GLU A 1 346 ? -4.749 8.652 12.463 1.00 94.50 346 GLU A N 1
ATOM 2681 C CA . GLU A 1 346 ? -4.968 7.688 11.375 1.00 94.50 346 GLU A CA 1
ATOM 2682 C C . GLU A 1 346 ? -5.129 6.238 11.860 1.00 94.50 346 GLU A C 1
ATOM 2684 O O . GLU A 1 346 ? -5.678 5.390 11.149 1.00 94.50 346 GLU A O 1
ATOM 2689 N N . LEU A 1 347 ? -4.646 5.940 13.068 1.00 95.38 347 LEU A N 1
ATOM 2690 C CA . LEU A 1 347 ? -4.820 4.653 13.746 1.00 95.38 347 LEU A CA 1
ATOM 2691 C C . LEU A 1 347 ? -5.883 4.705 14.857 1.00 95.38 347 LEU A C 1
ATOM 2693 O O . LEU A 1 347 ? -6.155 3.674 15.477 1.00 95.38 347 LEU A O 1
ATOM 2697 N N . GLY A 1 348 ? -6.467 5.880 15.097 1.00 94.75 348 GLY A N 1
ATOM 2698 C CA . GLY A 1 348 ? -7.563 6.142 16.024 1.00 94.75 348 GLY A CA 1
ATOM 2699 C C . GLY A 1 348 ? -8.874 6.418 15.284 1.00 94.75 348 GLY A C 1
ATOM 2700 O O . GLY A 1 348 ? -9.383 5.552 14.575 1.00 94.75 348 GLY A O 1
ATOM 2701 N N . TYR A 1 349 ? -9.411 7.630 15.461 1.00 94.69 349 TYR A N 1
ATOM 2702 C CA . TYR A 1 349 ? -10.704 8.067 14.907 1.00 94.69 349 TYR A CA 1
ATOM 2703 C C . TYR A 1 349 ? -10.593 8.950 13.644 1.00 94.69 349 TYR A C 1
ATOM 2705 O O . TYR A 1 349 ? -11.602 9.435 13.130 1.00 94.69 349 TYR A O 1
ATOM 2713 N N . GLY A 1 350 ? -9.381 9.146 13.118 1.00 93.56 350 GLY A N 1
ATOM 2714 C CA . GLY A 1 350 ? -9.101 9.927 11.910 1.00 93.56 350 GLY A CA 1
ATOM 2715 C C . GLY A 1 350 ? -9.569 11.382 11.985 1.00 93.56 350 GLY A C 1
ATOM 2716 O O . GLY A 1 350 ? -9.780 11.941 13.060 1.00 93.56 350 GLY A O 1
ATOM 2717 N N . GLU A 1 351 ? -9.782 11.984 10.816 1.00 92.75 351 GLU A N 1
ATOM 2718 C CA . GLU A 1 351 ? -10.252 13.373 10.676 1.00 92.75 351 GLU A CA 1
ATOM 2719 C C . GLU A 1 351 ? -11.671 13.600 11.212 1.00 92.75 351 GLU A C 1
ATOM 2721 O O . GLU A 1 351 ? -12.053 14.724 11.516 1.00 92.75 351 GLU A O 1
ATOM 2726 N N . ARG A 1 352 ? -12.475 12.538 11.339 1.00 91.06 352 ARG A N 1
ATOM 2727 C CA . ARG A 1 352 ? -13.854 12.646 11.829 1.00 91.06 352 ARG A CA 1
ATOM 2728 C C . ARG A 1 352 ? -13.927 12.748 13.354 1.00 91.06 352 ARG A C 1
ATOM 2730 O O . ARG A 1 352 ? -14.888 13.318 13.869 1.00 91.06 352 ARG A O 1
ATOM 2737 N N . GLY A 1 353 ? -12.940 12.196 14.062 1.00 92.88 353 GLY A N 1
ATOM 2738 C CA . GLY A 1 353 ? -12.963 12.108 15.520 1.00 92.88 353 GLY A CA 1
ATOM 2739 C C . GLY A 1 353 ? -14.134 11.265 16.043 1.00 92.88 353 GLY A C 1
ATOM 2740 O O . GLY A 1 353 ? -14.749 10.485 15.312 1.00 92.88 353 GLY A O 1
ATOM 2741 N N . ALA A 1 354 ? -14.448 11.438 17.325 1.00 92.81 354 ALA A N 1
ATOM 2742 C CA . ALA A 1 354 ? -15.621 10.874 17.989 1.00 92.81 354 ALA A CA 1
ATOM 2743 C C . ALA A 1 354 ? -16.261 11.959 18.880 1.00 92.81 354 ALA A C 1
ATOM 2745 O O . ALA A 1 354 ? -15.987 12.032 20.085 1.00 92.81 354 ALA A O 1
ATOM 2746 N N . PRO A 1 355 ? -17.067 12.860 18.291 1.00 89.50 355 PRO A N 1
ATOM 2747 C CA . PRO A 1 355 ? -17.692 13.947 19.036 1.00 89.50 355 PRO A CA 1
ATOM 2748 C C . PRO A 1 355 ? -18.668 13.412 20.104 1.00 89.50 355 PRO A C 1
ATOM 2750 O O . PRO A 1 355 ? -19.301 12.378 19.883 1.00 89.50 355 PRO A O 1
ATOM 2753 N N . PRO A 1 356 ? -18.816 14.100 21.255 1.00 91.94 356 PRO A N 1
ATOM 2754 C CA . PRO A 1 356 ? -18.207 15.393 21.602 1.00 91.94 356 PRO A CA 1
ATOM 2755 C C . PRO A 1 356 ? -16.811 15.293 22.240 1.00 91.94 356 PRO A C 1
ATOM 2757 O O . PRO A 1 356 ? -16.166 16.313 22.445 1.00 91.94 356 PRO A O 1
ATOM 2760 N N . LYS A 1 357 ? -16.348 14.088 22.588 1.00 92.81 357 LYS A N 1
ATOM 2761 C CA . LYS A 1 357 ? -15.182 13.906 23.466 1.00 92.81 357 LYS A CA 1
ATOM 2762 C C . LYS A 1 357 ? -13.837 13.905 22.739 1.00 92.81 357 LYS A C 1
ATOM 2764 O O . LYS A 1 357 ? -12.828 14.264 23.332 1.00 92.81 357 LYS A O 1
ATOM 2769 N N . ILE A 1 358 ? -13.811 13.462 21.483 1.00 94.44 358 ILE A N 1
ATOM 2770 C CA . ILE A 1 358 ? -12.578 13.304 20.707 1.00 94.44 358 ILE A CA 1
ATOM 2771 C C . ILE A 1 358 ? -12.690 14.144 19.432 1.00 94.44 358 ILE A C 1
ATOM 2773 O O . ILE A 1 358 ? -13.506 13.810 18.566 1.00 94.44 358 ILE A O 1
ATOM 2777 N N . PRO A 1 359 ? -11.889 15.211 19.284 1.00 94.12 359 PRO A N 1
ATOM 2778 C CA . PRO A 1 359 ? -11.884 16.002 18.063 1.00 94.12 359 PRO A CA 1
ATOM 2779 C C . PRO A 1 359 ? -11.263 15.233 16.886 1.00 94.12 359 PRO A C 1
ATOM 2781 O O . PRO A 1 359 ? -10.533 14.253 17.062 1.00 94.12 359 PRO A O 1
ATOM 2784 N N . GLY A 1 360 ? -11.569 15.676 15.667 1.00 93.81 360 GLY A N 1
ATOM 2785 C CA . GLY A 1 360 ? -10.927 15.180 14.450 1.00 93.81 360 GLY A CA 1
ATOM 2786 C C . GLY A 1 360 ? -9.422 15.447 14.453 1.00 93.81 360 GLY A C 1
ATOM 2787 O O . GLY A 1 360 ? -8.978 16.464 14.979 1.00 93.81 360 GLY A O 1
ATOM 2788 N N . GLY A 1 361 ? -8.632 14.517 13.915 1.00 93.00 361 GLY A N 1
ATOM 2789 C CA . GLY A 1 361 ? -7.173 14.665 13.836 1.00 93.00 361 GLY A CA 1
ATOM 2790 C C . GLY A 1 361 ? -6.439 14.514 15.178 1.00 93.00 361 GLY A C 1
ATOM 2791 O O . GLY A 1 361 ? -5.218 14.630 15.226 1.00 93.00 361 GLY A O 1
ATOM 2792 N N . ALA A 1 362 ? -7.143 14.207 16.272 1.00 93.38 362 ALA A N 1
ATOM 2793 C CA . ALA A 1 362 ? -6.535 14.086 17.593 1.00 93.38 362 ALA A CA 1
ATOM 2794 C C . ALA A 1 362 ? -5.612 12.863 17.718 1.00 93.38 362 ALA A C 1
ATOM 2796 O O . ALA A 1 362 ? -5.971 11.745 17.335 1.00 93.38 362 ALA A O 1
ATOM 2797 N N . THR A 1 363 ? -4.451 13.063 18.343 1.00 94.81 363 THR A N 1
ATOM 2798 C CA . THR A 1 363 ? -3.612 11.965 18.838 1.00 94.81 363 THR A CA 1
ATOM 2799 C C . THR A 1 363 ? -4.082 11.558 20.234 1.00 94.81 363 THR A C 1
ATOM 2801 O O . THR A 1 363 ? -4.363 12.398 21.089 1.00 94.81 363 THR A O 1
ATOM 2804 N N . LEU A 1 364 ? -4.184 10.250 20.459 1.00 96.75 364 LEU A N 1
ATOM 2805 C CA . LEU A 1 364 ? -4.733 9.666 21.678 1.00 96.75 364 LEU A CA 1
ATOM 2806 C C . LEU A 1 364 ? -3.624 9.022 22.498 1.00 96.75 364 LEU A C 1
ATOM 2808 O O . LEU A 1 364 ? -2.807 8.265 21.975 1.00 96.75 364 LEU A O 1
ATOM 2812 N N . VAL A 1 365 ? -3.633 9.260 23.800 1.00 97.44 365 VAL A N 1
ATOM 2813 C CA . VAL A 1 365 ? -2.715 8.649 24.753 1.00 97.44 365 VAL A CA 1
ATOM 2814 C C . VAL A 1 365 ? -3.505 7.699 25.638 1.00 97.44 365 VAL A C 1
ATOM 2816 O O . VAL A 1 365 ? -4.314 8.127 26.454 1.00 97.44 365 VAL A O 1
ATOM 2819 N N . PHE A 1 366 ? -3.259 6.402 25.494 1.00 98.00 366 PHE A N 1
ATOM 2820 C CA . PHE A 1 366 ? -3.886 5.380 26.323 1.00 98.00 366 PHE A CA 1
ATOM 2821 C C . PHE A 1 366 ? -2.893 4.798 27.309 1.00 98.00 366 PHE A C 1
ATOM 2823 O O . PHE A 1 366 ? -1.794 4.389 26.937 1.00 98.00 366 PHE A O 1
ATOM 2830 N N . GLU A 1 367 ? -3.307 4.702 28.561 1.00 97.19 367 GLU A N 1
ATOM 2831 C CA . GLU A 1 367 ? -2.646 3.883 29.565 1.00 97.19 367 GLU A CA 1
ATOM 2832 C C . GLU A 1 367 ? -3.508 2.659 29.808 1.00 97.19 367 GLU A C 1
ATOM 2834 O O . GLU A 1 367 ? -4.683 2.794 30.132 1.00 97.19 367 GLU A O 1
ATOM 2839 N N . VAL A 1 368 ? -2.939 1.477 29.597 1.00 97.56 368 VAL A N 1
ATOM 2840 C CA . VAL A 1 368 ? -3.668 0.208 29.607 1.00 97.56 368 VAL A CA 1
ATOM 2841 C C . VAL A 1 368 ? -2.985 -0.796 30.521 1.00 97.56 368 VAL A C 1
ATOM 2843 O O . VAL A 1 368 ? -1.755 -0.835 30.608 1.00 97.56 368 VAL A O 1
ATOM 2846 N N . GLU A 1 369 ? -3.784 -1.623 31.178 1.00 97.19 369 GLU A N 1
ATOM 2847 C CA . GLU A 1 369 ? -3.359 -2.702 32.061 1.00 97.19 369 GLU A CA 1
ATOM 2848 C C . GLU A 1 369 ? -4.109 -3.978 31.700 1.00 97.19 369 GLU A C 1
ATOM 2850 O O . GLU A 1 369 ? -5.336 -4.031 31.786 1.00 97.19 369 GLU A O 1
ATOM 2855 N N . LEU A 1 370 ? -3.365 -5.003 31.289 1.00 97.12 370 LEU A N 1
ATOM 2856 C CA . LEU A 1 370 ? -3.942 -6.292 30.932 1.00 97.12 370 LEU A CA 1
ATOM 2857 C C . LEU A 1 370 ? -4.196 -7.095 32.208 1.00 97.12 370 LEU A C 1
ATOM 2859 O O . LEU A 1 370 ? -3.260 -7.367 32.951 1.00 97.12 370 LEU A O 1
ATOM 2863 N N . LEU A 1 371 ? -5.443 -7.483 32.456 1.00 96.12 371 LEU A N 1
ATOM 2864 C CA . LEU A 1 371 ? -5.825 -8.241 33.648 1.00 96.12 371 LEU A CA 1
ATOM 2865 C C . LEU A 1 371 ? -5.855 -9.742 33.381 1.00 96.12 371 LEU A C 1
ATOM 2867 O O . LEU A 1 371 ? -5.367 -10.514 34.198 1.00 96.12 371 LEU A O 1
ATOM 2871 N N . LYS A 1 372 ? -6.439 -10.148 32.248 1.00 95.94 372 LYS A N 1
ATOM 2872 C CA . LYS A 1 372 ? -6.667 -11.557 31.912 1.00 95.94 372 LYS A CA 1
ATOM 2873 C C . LYS A 1 372 ? -6.690 -11.775 30.401 1.00 95.94 372 LYS A C 1
ATOM 2875 O O . LYS A 1 372 ? -7.210 -10.935 29.661 1.00 95.94 372 LYS A O 1
ATOM 2880 N N . ILE A 1 373 ? -6.167 -12.916 29.965 1.00 96.69 373 ILE A N 1
ATOM 2881 C CA . ILE A 1 373 ? -6.238 -13.432 28.599 1.00 96.69 373 ILE A CA 1
ATOM 2882 C C . ILE A 1 373 ? -7.161 -14.652 28.600 1.00 96.69 373 ILE A C 1
ATOM 2884 O O . ILE A 1 373 ? -6.837 -15.705 29.146 1.00 96.69 373 ILE A O 1
ATOM 2888 N N . GLU A 1 374 ? -8.307 -14.532 27.943 1.00 94.94 374 GLU A N 1
ATOM 2889 C CA . GLU A 1 374 ? -9.205 -15.650 27.685 1.00 94.94 374 GLU A CA 1
ATOM 2890 C C . GLU A 1 374 ? -8.964 -16.184 26.276 1.00 94.94 374 GLU A C 1
ATOM 2892 O O . GLU A 1 374 ? -9.225 -15.533 25.262 1.00 94.94 374 GLU A O 1
ATOM 2897 N N . ARG A 1 375 ? -8.436 -17.404 26.213 1.00 92.94 375 ARG A N 1
ATOM 2898 C CA . ARG A 1 375 ? -8.215 -18.123 24.966 1.00 92.94 375 ARG A CA 1
ATOM 2899 C C . ARG A 1 375 ? -9.137 -19.323 24.939 1.00 92.94 375 ARG A C 1
ATOM 2901 O O . ARG A 1 375 ? -8.991 -20.226 25.758 1.00 92.94 375 ARG A O 1
ATOM 2908 N N . ARG A 1 376 ? -10.048 -19.355 23.969 1.00 85.62 376 ARG A N 1
ATOM 2909 C CA . ARG A 1 376 ? -10.811 -20.568 23.690 1.00 85.62 376 ARG A CA 1
ATOM 2910 C C . ARG A 1 376 ? -9.838 -21.601 23.126 1.00 85.62 376 ARG A C 1
ATOM 2912 O O . ARG A 1 376 ? -9.337 -21.433 22.018 1.00 85.62 376 ARG A O 1
ATOM 2919 N N . SER A 1 377 ? -9.506 -22.615 23.916 1.00 76.69 377 SER A N 1
ATOM 2920 C CA . SER A 1 377 ? -8.858 -23.821 23.411 1.00 76.69 377 SER A CA 1
ATOM 2921 C C . SER A 1 377 ? -9.827 -24.474 22.430 1.00 76.69 377 SER A C 1
ATOM 2923 O O . SER A 1 377 ? -10.963 -24.777 22.791 1.00 76.69 377 SER A O 1
ATOM 2925 N N . GLU A 1 378 ? -9.407 -24.606 21.175 1.00 58.19 378 GLU A N 1
ATOM 2926 C CA . GLU A 1 378 ? -10.113 -25.441 20.208 1.00 58.19 378 GLU A CA 1
ATOM 2927 C C . GLU A 1 378 ? -10.113 -26.878 20.749 1.00 58.19 378 GLU A C 1
ATOM 2929 O O . GLU A 1 378 ? -9.067 -27.392 21.156 1.00 58.19 378 GLU A O 1
ATOM 2934 N N . LEU A 1 379 ? -11.320 -27.439 20.853 1.00 41.75 379 LEU A N 1
ATOM 2935 C CA . LEU A 1 379 ? -11.600 -28.839 21.167 1.00 41.75 379 LEU A CA 1
ATOM 2936 C C . LEU A 1 379 ? -11.465 -29.684 19.905 1.00 41.75 379 LEU A C 1
ATOM 2938 O O . LEU A 1 379 ? -11.909 -29.187 18.842 1.00 41.75 379 LEU A O 1
#

Secondary structure (DSSP, 8-state):
--HHHHHHHHHHHHHSS-GGGHHHHHHHHHHHS-S-------------PPPPP----TT-------------------------------PPPHHHHHHHHBSEEEEEEEE--GGGS-TT-SEEESSEEEEEEEESB-SSTTEEEEEEEEEEEEEEEEEE-SS--EEEEEEEEEEEEEEEEEPP--------S----PPPPSSTTEEE-TTT--EEE-HHHHHHHHTTT--B-TTT-SBHHHHHHHHHHHHHHHHTT--------PPPEEEEEE--S--S-B--TT-EEEEEEEEEETTS-EEEESTTTT--EEEETTTTSS-HHHHHHTTTPBTT-EEEEEE-GGGTTGGG-BTTTB-TT--EEEEEEEEEEE-----

Organism: Tupaia chinensis (NCBI:txid246437)

InterPro domains:
  IPR000072 PDGF/VEGF domain [PF00341] (103-180)
  IPR000072 PDGF/VEGF domain [PS50278] (90-185)
  IPR000072 PDGF/VEGF domain [SM00141] (101-182)
  IPR000072 PDGF/VEGF domain [cd00135] (101-183)
  IPR001179 FKBP-type peptidyl-prolyl cis-trans isomerase domain [PF00254] (279-371)
  IPR001179 FKBP-type peptidyl-prolyl cis-trans isomerase domain [PS50059] (286-374)
  IPR023581 Platelet-derived growth factor, conserved site [PS00249] (126-138)
  IPR029034 Cystine-knot cytokine [G3DSA:2.10.90.10] (86-193)
  IPR029034 Cystine-knot cytokine [SSF57501] (88-183)
  IPR036841 Vascular endothelial growth factor, heparin-binding domain superfamily [G3DSA:2.10.160.10] (194-242)
  IPR036841 Vascular endothelial growth factor, heparin-binding domain superfamily [SSF57593] (193-242)
  IPR044609 Peptidyl-prolyl cis-trans isomerase FKBP2/11 [PTHR45779] (245-379)
  IPR046357 Peptidyl-prolyl cis-trans isomerase domain superfamily [G3DSA:3.10.50.40] (255-378)